Protein AF-A0A847M878-F1 (afdb_monomer_lite)

Structure (mmCIF, N/CA/C/O backbone):
data_AF-A0A847M878-F1
#
_entry.id   AF-A0A847M878-F1
#
loop_
_atom_site.group_PDB
_atom_site.id
_atom_site.type_symbol
_atom_site.label_atom_id
_atom_site.label_alt_id
_atom_site.label_comp_id
_atom_site.label_asym_id
_atom_site.label_entity_id
_atom_site.label_seq_id
_atom_site.pdbx_PDB_ins_code
_atom_site.Cartn_x
_atom_site.Cartn_y
_atom_site.Cartn_z
_atom_site.occupancy
_atom_site.B_iso_or_equiv
_atom_site.auth_seq_id
_atom_site.auth_comp_id
_atom_site.auth_asym_id
_atom_site.auth_atom_id
_atom_site.pdbx_PDB_model_num
ATOM 1 N N . MET A 1 1 ? -24.587 -28.655 -39.687 1.00 57.00 1 MET A N 1
ATOM 2 C CA . MET A 1 1 ? -23.662 -27.574 -39.293 1.00 57.00 1 MET A CA 1
ATOM 3 C C . MET A 1 1 ? -22.656 -28.171 -38.324 1.00 57.00 1 MET A C 1
ATOM 5 O O . MET A 1 1 ? -22.982 -29.190 -37.725 1.00 57.00 1 MET A O 1
ATOM 9 N N . ALA A 1 2 ? -21.430 -27.649 -38.273 1.00 79.12 2 ALA A N 1
ATOM 10 C CA . ALA A 1 2 ? -20.468 -28.065 -37.251 1.00 79.12 2 ALA A CA 1
ATOM 11 C C . ALA A 1 2 ? -20.916 -27.494 -35.900 1.00 79.12 2 ALA A C 1
ATOM 13 O O . ALA A 1 2 ? -21.454 -26.390 -35.883 1.00 79.12 2 ALA A O 1
ATOM 14 N N . TYR A 1 3 ? -20.723 -28.252 -34.823 1.00 87.94 3 TYR A N 1
ATOM 15 C CA . TYR A 1 3 ? -21.067 -27.820 -33.471 1.00 87.94 3 TYR A CA 1
ATOM 16 C C . TYR A 1 3 ? -20.188 -26.627 -33.074 1.00 87.94 3 TYR A C 1
ATOM 18 O O . TYR A 1 3 ? -18.962 -26.704 -33.165 1.00 87.94 3 TYR A O 1
ATOM 26 N N . SER A 1 4 ? -20.811 -25.511 -32.717 1.00 90.81 4 SER A N 1
ATOM 27 C CA . SER A 1 4 ? -20.168 -24.223 -32.458 1.00 90.81 4 SER A CA 1
ATOM 28 C C . SER A 1 4 ? -20.144 -23.879 -30.966 1.00 90.81 4 SER A C 1
ATOM 30 O O . SER A 1 4 ? -20.758 -24.552 -30.141 1.00 90.81 4 SER A O 1
ATOM 32 N N . PHE A 1 5 ? -19.445 -22.799 -30.604 1.00 89.00 5 PHE A N 1
ATOM 33 C CA . PHE A 1 5 ? -19.458 -22.283 -29.231 1.00 89.00 5 PHE A CA 1
ATOM 34 C C . PHE A 1 5 ? -20.843 -21.763 -28.811 1.00 89.00 5 PHE A C 1
ATOM 36 O O . PHE A 1 5 ? -21.171 -21.813 -27.629 1.00 89.00 5 PHE A O 1
ATOM 43 N N . ILE A 1 6 ? -21.661 -21.309 -29.767 1.00 90.56 6 ILE A N 1
ATOM 44 C CA . ILE A 1 6 ? -23.058 -20.931 -29.526 1.00 90.56 6 ILE A CA 1
ATOM 45 C C . ILE A 1 6 ? -23.911 -22.165 -29.224 1.00 90.56 6 ILE A C 1
ATOM 47 O O . ILE A 1 6 ? -24.654 -22.141 -28.248 1.00 90.56 6 ILE A O 1
ATOM 51 N N . ASP A 1 7 ? -23.743 -23.254 -29.986 1.00 91.88 7 ASP A N 1
ATOM 52 C CA . ASP A 1 7 ? -24.453 -24.516 -29.719 1.00 91.88 7 ASP A CA 1
ATOM 53 C C . ASP A 1 7 ? -24.075 -25.072 -28.331 1.00 91.88 7 ASP A C 1
ATOM 55 O O . ASP A 1 7 ? -24.937 -25.525 -27.582 1.00 91.88 7 ASP A O 1
ATOM 59 N N . LEU A 1 8 ? -22.793 -24.964 -27.944 1.00 93.56 8 LEU A N 1
ATOM 60 C CA . LEU A 1 8 ? -22.333 -25.303 -26.594 1.00 93.56 8 LEU A CA 1
ATOM 61 C C . LEU A 1 8 ? -23.016 -24.456 -25.523 1.00 93.56 8 LEU A C 1
ATOM 63 O O . LEU A 1 8 ? -23.511 -25.005 -24.541 1.00 93.56 8 LEU A O 1
ATOM 67 N N . ALA A 1 9 ? -23.036 -23.135 -25.697 1.00 92.69 9 ALA A N 1
ATOM 68 C CA . ALA A 1 9 ? -23.643 -22.244 -24.722 1.00 92.69 9 ALA A CA 1
ATOM 69 C C . ALA A 1 9 ? -25.153 -22.488 -24.586 1.00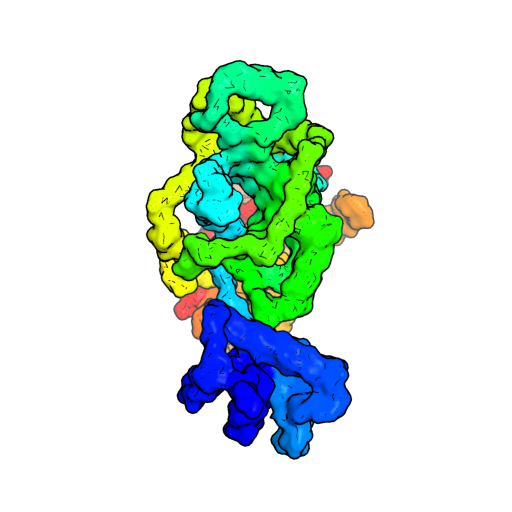 92.69 9 ALA A C 1
ATOM 71 O O . ALA A 1 9 ? -25.669 -22.463 -23.472 1.00 92.69 9 ALA A O 1
ATOM 72 N N . GLU A 1 10 ? -25.852 -22.764 -25.689 1.00 93.75 10 GLU A N 1
ATOM 73 C CA . GLU A 1 10 ? -27.275 -23.106 -25.676 1.00 93.75 10 GLU A CA 1
ATOM 74 C C . GLU A 1 10 ? -27.529 -24.414 -24.907 1.00 93.75 10 GLU A C 1
ATOM 76 O O . GLU A 1 10 ? -28.262 -24.384 -23.917 1.00 93.75 10 GLU A O 1
ATOM 81 N N . GLU A 1 11 ? -26.855 -25.520 -25.260 1.00 94.06 11 GLU A N 1
ATOM 82 C CA . GLU A 1 11 ? -27.022 -26.829 -24.591 1.00 94.06 11 GLU A CA 1
ATOM 83 C C . GLU A 1 11 ? -26.661 -26.780 -23.089 1.00 94.06 11 GLU A C 1
ATOM 85 O O . GLU A 1 11 ? -27.326 -27.401 -22.251 1.00 94.06 11 GLU A O 1
ATOM 90 N N . VAL A 1 12 ? -25.625 -26.021 -22.713 1.00 94.12 12 VAL A N 1
ATOM 91 C CA . VAL A 1 12 ? -25.259 -25.821 -21.301 1.00 94.12 12 VAL A CA 1
ATOM 92 C C . VAL A 1 12 ? -26.356 -25.044 -20.574 1.00 94.12 12 VAL A C 1
ATOM 94 O O . VAL A 1 12 ? -26.819 -25.458 -19.506 1.00 94.12 12 VAL A O 1
ATOM 97 N N . LEU A 1 13 ? -26.816 -23.931 -21.152 1.00 93.75 13 LEU A N 1
ATOM 98 C CA . LEU A 1 13 ? -27.793 -23.060 -20.506 1.00 93.75 13 LEU A CA 1
ATOM 99 C C . LEU A 1 13 ? -29.203 -23.674 -20.435 1.00 93.75 13 LEU A C 1
ATOM 101 O O . LEU A 1 13 ? -29.996 -23.256 -19.589 1.00 93.75 13 LEU A O 1
ATOM 105 N N . GLU A 1 14 ? -29.525 -24.694 -21.235 1.00 92.19 14 GLU A N 1
ATOM 106 C CA . GLU A 1 14 ? -30.770 -25.472 -21.112 1.00 92.19 14 GLU A CA 1
ATOM 107 C C . GLU A 1 14 ? -30.901 -26.178 -19.754 1.00 92.19 14 GLU A C 1
ATOM 109 O O . GLU A 1 14 ? -32.006 -26.313 -19.226 1.00 92.19 14 GLU A O 1
ATOM 114 N N . ASN A 1 15 ? -29.781 -26.591 -19.155 1.00 83.56 15 ASN A N 1
ATOM 115 C CA . ASN A 1 15 ? -29.777 -27.471 -17.983 1.00 83.56 15 ASN A CA 1
ATOM 116 C C . ASN A 1 15 ? -29.495 -26.747 -16.657 1.00 83.56 15 ASN A C 1
ATOM 118 O O . ASN A 1 15 ? -29.620 -27.335 -15.578 1.00 83.56 15 ASN A O 1
ATOM 122 N N . VAL A 1 16 ? -29.153 -25.459 -16.706 1.00 85.69 16 VAL A N 1
ATOM 123 C CA . VAL A 1 16 ? -28.782 -24.676 -15.519 1.00 85.69 16 VAL A CA 1
ATOM 124 C C . VAL A 1 16 ? -29.971 -23.897 -14.959 1.00 85.69 16 VAL A C 1
ATOM 126 O O . VAL A 1 16 ? -30.911 -23.523 -15.666 1.00 85.69 16 VAL A O 1
ATOM 129 N N . LYS A 1 17 ? -29.942 -23.666 -13.643 1.00 83.44 17 LYS A N 1
ATOM 130 C CA . LYS A 1 17 ? -30.992 -22.942 -12.899 1.00 83.44 17 LYS A CA 1
ATOM 131 C C . LYS A 1 17 ? -30.656 -21.474 -12.630 1.00 83.44 17 LYS A C 1
ATOM 133 O O . LYS A 1 17 ? -31.490 -20.759 -12.086 1.00 83.44 17 LYS A O 1
ATOM 138 N N . LYS A 1 18 ? -29.432 -21.044 -12.946 1.00 86.00 18 LYS A N 1
ATOM 139 C CA . LYS A 1 18 ? -28.937 -19.682 -12.723 1.00 86.00 18 LYS A CA 1
ATOM 140 C C . LYS A 1 18 ? -28.223 -19.163 -13.979 1.00 86.00 18 LYS A C 1
ATOM 142 O O . LYS A 1 18 ? -27.649 -19.983 -14.695 1.00 86.00 18 LYS A O 1
ATOM 147 N N . PRO A 1 19 ? -28.216 -17.842 -14.225 1.00 88.75 19 PRO A N 1
ATOM 148 C CA . PRO A 1 19 ? -27.379 -17.235 -15.256 1.00 88.75 19 PRO A CA 1
ATOM 149 C C . PRO A 1 19 ? -25.891 -17.495 -14.995 1.00 88.75 19 PRO A C 1
ATOM 151 O O . PRO A 1 19 ? -25.436 -17.375 -13.851 1.00 88.75 19 PRO A O 1
ATOM 154 N N . LEU A 1 20 ? -25.135 -17.808 -16.046 1.00 87.88 20 LEU A N 1
ATOM 155 C CA . LEU A 1 20 ? -23.717 -18.175 -15.961 1.00 87.88 20 LEU A CA 1
ATOM 156 C C . LEU A 1 20 ? -22.814 -17.190 -16.706 1.00 87.88 20 LEU A C 1
ATOM 158 O O . LEU A 1 20 ? -23.217 -16.629 -17.720 1.00 87.88 20 LEU A O 1
ATOM 162 N N . THR A 1 21 ? -21.591 -16.977 -16.231 1.00 84.19 21 THR A N 1
ATOM 163 C CA . THR A 1 21 ? -20.553 -16.279 -17.006 1.00 84.19 21 THR A CA 1
ATOM 164 C C . THR A 1 21 ? -20.098 -17.151 -18.178 1.00 84.19 21 THR A C 1
ATOM 166 O O . THR A 1 21 ? -20.322 -18.359 -18.191 1.00 84.19 21 THR A O 1
ATOM 169 N N . TYR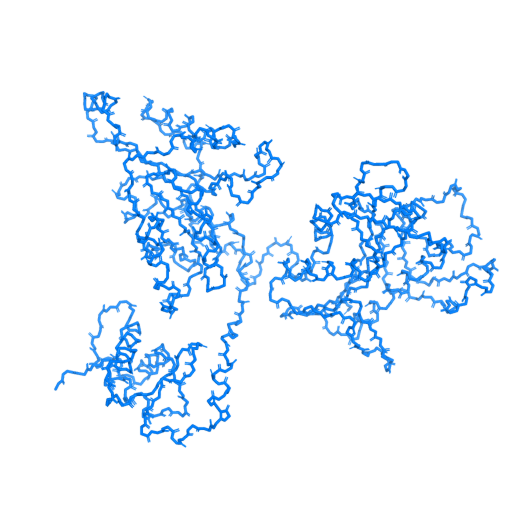 A 1 22 ? -19.441 -16.569 -19.183 1.00 82.44 22 TYR A N 1
ATOM 170 C CA . TYR A 1 22 ? -18.923 -17.361 -20.306 1.00 82.44 22 TYR A CA 1
ATOM 171 C C . TYR A 1 22 ? -17.858 -18.390 -19.877 1.00 82.44 22 TYR A C 1
ATOM 173 O O . TYR A 1 22 ? -17.721 -19.418 -20.536 1.00 82.44 22 TYR A O 1
ATOM 181 N N . LEU A 1 23 ? -17.139 -18.130 -18.775 1.00 76.81 23 LEU A N 1
ATOM 182 C CA . LEU A 1 23 ? -16.205 -19.082 -18.172 1.00 76.81 23 LEU A CA 1
ATOM 183 C C . LEU A 1 23 ? -16.967 -20.249 -17.538 1.00 76.81 23 LEU A C 1
ATOM 185 O O . LEU A 1 23 ? -16.729 -21.388 -17.916 1.00 76.81 23 LEU A O 1
ATOM 189 N N . GLU A 1 24 ? -17.959 -19.960 -16.687 1.00 86.25 24 GLU A N 1
ATOM 190 C CA . GLU A 1 24 ? -18.817 -20.989 -16.076 1.00 86.25 24 GLU A CA 1
ATOM 191 C C . GLU A 1 24 ? -19.545 -21.828 -17.153 1.00 86.25 24 GLU A C 1
ATOM 193 O O . GLU A 1 24 ? -19.792 -23.016 -16.959 1.00 86.25 24 GLU A O 1
ATOM 198 N N . ILE A 1 25 ? -19.890 -21.233 -18.304 1.00 89.56 25 ILE A N 1
ATOM 199 C CA . ILE A 1 25 ? -20.470 -21.953 -19.451 1.00 89.56 25 ILE A CA 1
ATOM 200 C C . ILE A 1 25 ? -19.456 -22.921 -20.067 1.00 89.56 25 ILE A C 1
ATOM 202 O O . ILE A 1 25 ? -19.820 -24.048 -20.403 1.00 89.56 25 ILE A O 1
ATOM 206 N N . TRP A 1 26 ? -18.202 -22.493 -20.234 1.00 88.75 26 TRP A N 1
ATOM 207 C CA . TRP A 1 26 ? -17.150 -23.356 -20.765 1.00 88.75 26 TRP A CA 1
ATOM 208 C C . TRP A 1 26 ? -16.833 -24.504 -19.802 1.00 88.75 26 TRP A C 1
ATOM 210 O O . TRP A 1 26 ? -16.861 -25.655 -20.227 1.00 88.75 26 TRP A O 1
ATOM 220 N N . GLU A 1 27 ? -16.643 -24.212 -18.514 1.00 86.12 27 GLU A N 1
ATOM 221 C CA . GLU A 1 27 ? -16.394 -25.209 -17.462 1.00 86.12 27 GLU A CA 1
ATOM 222 C C . GLU A 1 27 ? -17.525 -26.245 -17.391 1.00 86.12 27 GLU A C 1
ATOM 224 O O . GLU A 1 27 ? -17.283 -27.450 -17.436 1.00 86.12 27 GLU A O 1
ATOM 229 N N . ALA A 1 28 ? -18.788 -25.801 -17.393 1.00 88.38 28 ALA A N 1
ATOM 230 C CA . ALA A 1 28 ? -19.934 -26.710 -17.438 1.00 88.38 28 ALA A CA 1
ATOM 231 C C . ALA A 1 28 ? -19.983 -27.527 -18.745 1.00 88.38 28 ALA A C 1
ATOM 233 O O . ALA A 1 28 ? -20.431 -28.678 -18.758 1.00 88.38 28 ALA A O 1
ATOM 234 N N . GLY A 1 29 ? -19.515 -26.951 -19.855 1.00 90.19 29 GLY A N 1
ATOM 235 C CA . GLY A 1 29 ? -19.334 -27.642 -21.128 1.00 90.19 29 GLY A CA 1
ATOM 236 C C . GLY A 1 29 ? -18.250 -28.723 -21.078 1.00 90.19 29 GLY A C 1
ATOM 237 O O . GLY A 1 29 ? -18.414 -29.772 -21.701 1.00 90.19 29 GLY A O 1
ATOM 238 N N . GLU A 1 30 ? -17.172 -28.510 -20.325 1.00 87.56 30 GLU A N 1
ATOM 239 C CA . GLU A 1 30 ? -16.125 -29.509 -20.083 1.00 87.56 30 GLU A CA 1
ATOM 240 C C . GLU A 1 30 ? -16.633 -30.638 -19.183 1.00 87.56 30 GLU A C 1
ATOM 242 O O . GLU A 1 30 ? -16.523 -31.809 -19.550 1.00 87.56 30 GLU A O 1
ATOM 247 N N . GLU A 1 31 ? -17.288 -30.308 -18.066 1.00 88.38 31 GLU A N 1
ATOM 248 C CA . GLU A 1 31 ? -17.862 -31.295 -17.138 1.00 88.38 31 GLU A CA 1
ATOM 249 C C . GLU A 1 31 ? -18.893 -32.216 -17.810 1.00 88.38 31 GLU A C 1
ATOM 251 O O . GLU A 1 31 ? -19.013 -33.396 -17.470 1.00 88.38 31 GLU A O 1
ATOM 256 N N . SER A 1 32 ? -19.640 -31.688 -18.782 1.00 86.69 32 SER A N 1
ATOM 257 C CA . SER A 1 32 ? -20.669 -32.420 -19.529 1.00 86.69 32 SER A CA 1
ATOM 258 C C . SER A 1 32 ? -20.160 -33.095 -20.811 1.00 86.69 32 SER A C 1
ATOM 260 O O . SER A 1 32 ? -20.932 -33.785 -21.483 1.00 86.69 32 SER A O 1
ATOM 262 N N . GLY A 1 33 ? -18.879 -32.929 -21.163 1.00 87.38 33 GLY A N 1
ATOM 263 C CA . GLY A 1 33 ? -18.282 -33.471 -22.391 1.00 87.38 33 GLY A CA 1
ATOM 264 C C . GLY A 1 33 ? -18.770 -32.798 -23.683 1.00 87.38 33 GLY A C 1
ATOM 265 O O . GLY A 1 33 ? -18.613 -33.345 -24.776 1.00 87.38 33 GLY A O 1
ATOM 266 N N . LEU A 1 34 ? -19.393 -31.620 -23.584 1.00 87.06 34 LEU A N 1
ATOM 267 C CA . LEU A 1 34 ? -19.843 -30.819 -24.725 1.00 87.06 34 LEU A CA 1
ATOM 268 C C . LEU A 1 34 ? -18.694 -30.040 -25.376 1.00 87.06 34 LEU A C 1
ATOM 270 O O . LEU A 1 34 ? -18.719 -29.837 -26.591 1.00 87.06 34 LEU A O 1
ATOM 274 N N . ALA A 1 35 ? -17.679 -29.649 -24.600 1.00 85.38 35 ALA A N 1
ATOM 275 C CA . ALA A 1 35 ? -16.495 -28.934 -25.087 1.00 85.38 35 ALA A CA 1
ATOM 276 C C . ALA A 1 35 ? -15.759 -29.704 -26.202 1.00 85.38 35 ALA A C 1
ATOM 278 O O . ALA A 1 35 ? -15.362 -29.117 -27.214 1.00 85.38 35 ALA A O 1
ATOM 279 N N . ASP A 1 36 ? -15.695 -31.034 -26.089 1.00 85.19 36 ASP A N 1
ATOM 280 C CA . ASP A 1 36 ? -15.068 -31.922 -27.077 1.00 85.19 36 ASP A CA 1
ATOM 281 C C . ASP A 1 36 ? -15.737 -31.852 -28.459 1.00 85.19 36 ASP A C 1
ATOM 283 O O . ASP A 1 36 ? -15.080 -32.036 -29.488 1.00 85.19 36 ASP A O 1
ATOM 287 N N . LYS A 1 37 ? -17.043 -31.551 -28.511 1.00 87.19 37 LYS A N 1
ATOM 288 C CA . LYS A 1 37 ? -17.796 -31.440 -29.770 1.00 87.19 37 LYS A CA 1
ATOM 289 C C . LYS A 1 37 ? -17.409 -30.194 -30.573 1.00 87.19 37 LYS A C 1
ATOM 291 O O . LYS A 1 37 ? -17.540 -30.212 -31.796 1.00 87.19 37 LYS A O 1
ATOM 296 N N . VAL A 1 38 ? -16.943 -29.129 -29.910 1.00 84.19 38 VAL A N 1
ATOM 297 C CA . VAL A 1 38 ? -16.542 -27.863 -30.556 1.00 84.19 38 VAL A CA 1
ATOM 298 C C . VAL A 1 38 ? -15.208 -28.021 -31.294 1.00 84.19 38 VAL A C 1
ATOM 300 O O . VAL A 1 38 ? -14.971 -27.369 -32.311 1.00 84.19 38 VAL A O 1
ATOM 303 N N . GLY A 1 39 ? -14.330 -28.908 -30.811 1.00 70.62 39 GLY A N 1
ATOM 304 C CA . GLY A 1 39 ? -13.047 -29.204 -31.454 1.00 70.62 39 GLY A CA 1
ATOM 305 C C . GLY A 1 39 ? -12.058 -28.030 -31.458 1.00 70.62 39 GLY A C 1
ATOM 306 O O . GLY A 1 39 ? -11.229 -27.930 -32.368 1.00 70.62 39 GLY A O 1
ATOM 307 N N . SER A 1 40 ? -12.153 -27.129 -30.472 1.00 74.94 40 SER A N 1
ATOM 308 C CA . SER A 1 40 ? -11.219 -26.007 -30.318 1.00 74.94 40 SER A CA 1
ATOM 309 C C . SER A 1 40 ? -9.794 -26.502 -30.045 1.00 74.94 40 SER A C 1
ATOM 311 O O . SER A 1 40 ? -9.592 -27.460 -29.305 1.00 74.94 40 SER A O 1
ATOM 313 N N . LYS A 1 41 ? -8.799 -25.834 -30.640 1.00 65.62 41 LYS A N 1
ATOM 314 C CA . LYS A 1 41 ? -7.359 -26.076 -30.410 1.00 65.62 41 LYS A CA 1
ATOM 315 C C . LYS A 1 41 ? -6.638 -24.874 -29.788 1.00 65.62 41 LYS A C 1
ATOM 317 O O . LYS A 1 41 ? -5.414 -24.882 -29.710 1.00 65.62 41 LYS A O 1
ATOM 322 N N . GLY A 1 42 ? -7.372 -23.810 -29.462 1.00 60.78 42 GLY A N 1
ATOM 323 C CA . GLY A 1 42 ? -6.805 -22.616 -28.833 1.00 60.78 42 GLY A CA 1
ATOM 324 C C . GLY A 1 42 ? -6.586 -22.829 -27.336 1.00 60.78 42 GLY A C 1
ATOM 325 O O . GLY A 1 42 ? -7.298 -23.624 -26.734 1.00 60.78 42 GLY A O 1
ATOM 326 N N . ASN A 1 43 ? -5.645 -22.089 -26.745 1.00 48.19 43 ASN A N 1
ATOM 327 C CA . ASN A 1 43 ? -5.338 -22.165 -25.309 1.00 48.19 43 ASN A CA 1
ATOM 328 C C . ASN A 1 43 ? -6.406 -21.492 -24.423 1.00 48.19 43 ASN A C 1
ATOM 330 O O . ASN A 1 43 ? -6.405 -21.700 -23.219 1.00 48.19 43 ASN A O 1
ATOM 334 N N . THR A 1 44 ? -7.310 -20.694 -25.008 1.00 58.22 44 THR A N 1
ATOM 335 C CA . THR A 1 44 ? -8.335 -19.912 -24.287 1.00 58.22 44 THR A CA 1
ATOM 336 C C . THR A 1 44 ? -9.736 -20.033 -24.920 1.00 58.22 44 THR A C 1
ATOM 338 O O . THR A 1 44 ? -10.350 -19.044 -25.333 1.00 58.22 44 THR A O 1
ATOM 341 N N . PRO A 1 45 ? -10.285 -21.253 -25.059 1.00 69.38 45 PRO A N 1
ATOM 342 C CA . PRO A 1 45 ? -11.574 -21.487 -25.714 1.00 69.38 45 PRO A CA 1
ATOM 343 C C . PRO A 1 45 ? -12.759 -20.761 -25.050 1.00 69.38 45 PRO A C 1
ATOM 345 O O . PRO A 1 45 ? -13.676 -20.334 -25.753 1.00 69.38 45 PRO A O 1
ATOM 348 N N . TRP A 1 46 ? -12.717 -20.521 -23.737 1.00 77.38 46 TRP A N 1
ATOM 349 C CA . TRP A 1 46 ? -13.728 -19.734 -23.016 1.00 77.38 46 TRP A CA 1
ATOM 350 C C . TRP A 1 46 ? -13.828 -18.280 -23.511 1.00 77.38 46 TRP A C 1
ATOM 352 O O . TRP A 1 46 ? -14.933 -17.747 -23.606 1.00 77.38 46 TRP A O 1
ATOM 362 N N . LEU A 1 47 ? -12.720 -17.642 -23.920 1.00 61.97 47 LEU A N 1
ATOM 363 C CA . LEU A 1 47 ? -12.753 -16.294 -24.516 1.00 61.97 47 LEU A CA 1
ATOM 364 C C . LEU A 1 47 ? -13.502 -16.286 -25.855 1.00 61.97 47 LEU A C 1
ATOM 366 O O . LEU A 1 47 ? -14.148 -15.297 -26.209 1.00 61.97 47 LEU A O 1
ATOM 370 N N . SER A 1 48 ? -13.453 -17.398 -26.596 1.00 78.75 48 SER A N 1
ATOM 371 C CA . SER A 1 48 ? -14.209 -17.556 -27.843 1.00 78.75 48 SER A CA 1
ATOM 372 C C . SER A 1 48 ? -15.710 -17.709 -27.580 1.00 78.75 48 SER A C 1
ATOM 374 O O . SER A 1 48 ? -16.504 -17.127 -28.319 1.00 78.75 48 SER A O 1
ATOM 376 N N . VAL A 1 49 ? -16.099 -18.414 -26.507 1.00 81.38 49 VAL A N 1
ATOM 377 C CA . VAL A 1 49 ? -17.493 -18.456 -26.019 1.00 81.38 49 VAL A CA 1
ATOM 378 C C . VAL A 1 49 ? -17.967 -17.051 -25.659 1.00 81.38 49 VAL A C 1
ATOM 380 O O . VAL A 1 49 ? -18.992 -16.604 -26.172 1.00 81.38 49 VAL A O 1
ATOM 383 N N . GLY A 1 50 ? -17.196 -16.329 -24.838 1.00 74.69 50 GLY A N 1
ATOM 384 C CA . GLY A 1 50 ? -17.520 -14.965 -24.418 1.00 74.69 50 GLY A CA 1
ATOM 385 C C . GLY A 1 50 ? -17.692 -14.025 -25.607 1.00 74.69 50 GLY A C 1
ATOM 386 O O . GLY A 1 50 ? -18.744 -13.405 -25.759 1.00 74.69 50 GLY A O 1
ATOM 387 N N . SER A 1 51 ? -16.707 -13.993 -26.509 1.00 76.19 51 SER A N 1
ATOM 388 C CA . SER A 1 51 ? -16.738 -13.160 -27.717 1.00 76.19 51 SER A CA 1
ATOM 389 C C . SER A 1 51 ? -17.992 -13.405 -28.560 1.00 76.19 51 SER A C 1
ATOM 391 O O . SER A 1 51 ? -18.646 -12.450 -28.981 1.00 76.19 51 SER A O 1
ATOM 393 N N . GLN A 1 52 ? -18.356 -14.670 -28.797 1.00 84.38 52 GLN A N 1
ATOM 394 C CA . GLN A 1 52 ? -19.525 -15.009 -29.613 1.00 84.38 52 GLN A CA 1
ATOM 395 C C . GLN A 1 52 ? -20.841 -14.672 -28.909 1.00 84.38 52 GLN A C 1
ATOM 397 O O . GLN A 1 52 ? -21.721 -14.099 -29.547 1.00 84.38 52 GLN A O 1
ATOM 402 N N . LEU A 1 53 ? -20.960 -14.940 -27.605 1.00 82.44 53 LEU A N 1
ATOM 403 C CA . LEU A 1 53 ? -22.151 -14.593 -26.823 1.00 82.44 53 LEU A CA 1
ATOM 404 C C . LEU A 1 53 ? -22.371 -13.080 -26.738 1.00 82.44 53 LEU A C 1
ATOM 406 O O . LEU A 1 53 ? -23.494 -12.607 -26.910 1.00 82.44 53 LEU A O 1
ATOM 410 N N . TYR A 1 54 ? -21.316 -12.296 -26.506 1.00 76.19 54 TYR A N 1
ATOM 411 C CA . TYR A 1 54 ? -21.438 -10.840 -26.463 1.00 76.19 54 TYR A CA 1
ATOM 412 C C . TYR A 1 54 ? -21.799 -10.245 -27.820 1.00 76.19 54 TYR A C 1
ATOM 414 O O . TYR A 1 54 ? -22.631 -9.339 -27.873 1.00 76.19 54 TYR A O 1
ATOM 422 N N . VAL A 1 55 ? -21.186 -10.730 -28.905 1.00 76.44 55 VAL A N 1
ATOM 423 C CA . VAL A 1 55 ? -21.512 -10.281 -30.265 1.00 76.44 55 VAL A CA 1
ATOM 424 C C . VAL A 1 55 ? -22.949 -10.650 -30.618 1.00 76.44 55 VAL A C 1
ATOM 426 O O . VAL A 1 55 ? -23.674 -9.786 -31.102 1.00 76.44 55 VAL A O 1
ATOM 429 N N . ASP A 1 56 ? -23.386 -11.876 -30.326 1.00 84.31 56 ASP A N 1
ATOM 430 C CA . ASP A 1 56 ? -24.754 -12.314 -30.611 1.00 84.31 56 ASP A CA 1
ATOM 431 C C . ASP A 1 56 ? -25.776 -11.469 -29.837 1.00 84.31 56 ASP A C 1
ATOM 433 O O . ASP A 1 56 ? -26.638 -10.842 -30.442 1.00 84.31 56 ASP A O 1
ATOM 437 N N . VAL A 1 57 ? -25.625 -11.303 -28.520 1.00 84.81 57 VAL A N 1
ATOM 438 C CA . VAL A 1 57 ? -26.573 -10.492 -27.730 1.00 84.81 57 VAL A CA 1
ATOM 439 C C . VAL A 1 57 ? -26.573 -9.008 -28.137 1.00 84.81 57 VAL A C 1
ATOM 441 O O . VAL A 1 57 ? -27.603 -8.339 -28.027 1.00 84.81 57 VAL A O 1
ATOM 444 N N . ARG A 1 58 ? -25.437 -8.460 -28.591 1.00 77.25 58 ARG A N 1
ATOM 445 C CA . ARG A 1 58 ? -25.319 -7.046 -28.994 1.00 77.25 58 ARG A CA 1
ATOM 446 C C . ARG A 1 58 ? -25.870 -6.781 -30.396 1.00 77.25 58 ARG A C 1
ATOM 448 O O . ARG A 1 58 ? -26.556 -5.779 -30.589 1.00 77.25 58 ARG A O 1
ATOM 455 N N . ASP A 1 59 ? -25.537 -7.643 -31.354 1.00 79.00 59 ASP A N 1
ATOM 456 C CA . ASP A 1 59 ? -25.719 -7.383 -32.786 1.00 79.00 59 ASP A CA 1
ATOM 457 C C . ASP A 1 59 ? -26.881 -8.190 -33.404 1.00 79.00 59 ASP A C 1
ATOM 459 O O . ASP A 1 59 ? -27.326 -7.851 -34.503 1.00 79.00 59 ASP A O 1
ATOM 463 N N . ASN A 1 60 ? -27.408 -9.216 -32.716 1.00 83.88 60 ASN A N 1
ATOM 464 C CA . ASN A 1 60 ? -28.533 -10.045 -33.163 1.00 83.88 60 ASN A CA 1
ATOM 465 C C . ASN A 1 60 ? -29.817 -9.775 -32.336 1.00 83.88 60 ASN A C 1
ATOM 467 O O . ASN A 1 60 ? -29.954 -10.266 -31.213 1.00 83.88 60 ASN A O 1
ATOM 471 N N . PRO A 1 61 ? -30.815 -9.050 -32.886 1.00 81.25 61 PRO A N 1
ATOM 472 C CA . PRO A 1 61 ? -32.090 -8.784 -32.204 1.00 81.25 61 PRO A CA 1
ATOM 473 C C . PRO A 1 61 ? -32.891 -10.048 -31.844 1.00 81.25 61 PRO A C 1
ATOM 475 O O . PRO A 1 61 ? -33.678 -10.040 -30.889 1.00 81.25 61 PRO A O 1
ATOM 478 N N . ASP A 1 62 ? -32.670 -11.127 -32.597 1.00 87.56 62 ASP A N 1
ATOM 479 C CA . ASP A 1 62 ? -33.324 -12.427 -32.447 1.00 87.56 62 ASP A CA 1
ATOM 480 C C . ASP A 1 62 ? -32.461 -13.424 -31.652 1.00 87.56 62 ASP A C 1
ATOM 482 O O . ASP A 1 62 ? -32.737 -14.623 -31.674 1.00 87.56 62 ASP A O 1
ATOM 486 N N . SER A 1 63 ? -31.431 -12.946 -30.937 1.00 89.75 63 SER A N 1
ATOM 487 C CA . SER A 1 63 ? -30.593 -13.787 -30.076 1.00 89.75 63 SER A CA 1
ATOM 488 C C . SER A 1 63 ? -31.447 -14.621 -29.113 1.00 89.75 63 SER A C 1
ATOM 490 O O . SER A 1 63 ? -32.404 -14.129 -28.495 1.00 89.75 63 SER A O 1
ATOM 492 N N . VAL A 1 64 ? -31.076 -15.898 -28.981 1.00 92.12 64 VAL A N 1
ATOM 493 C CA . VAL A 1 64 ? -31.668 -16.838 -28.018 1.00 92.12 64 VAL A CA 1
ATOM 494 C C . VAL A 1 64 ? -31.180 -16.581 -26.592 1.00 92.12 64 VAL A C 1
ATOM 496 O O . VAL A 1 64 ? -31.774 -17.089 -25.638 1.00 92.12 64 VAL A O 1
ATOM 499 N N . PHE A 1 65 ? -30.142 -15.758 -26.430 1.00 93.00 65 PHE A N 1
ATOM 500 C CA . PHE A 1 65 ? -29.550 -15.422 -25.146 1.00 93.00 65 PHE A CA 1
ATOM 501 C C . PHE A 1 65 ? -30.009 -14.050 -24.652 1.00 93.00 65 PHE A C 1
ATOM 503 O O . PHE A 1 65 ? -30.335 -13.140 -25.414 1.00 93.00 65 PHE A O 1
ATOM 510 N N . ILE A 1 66 ? -29.990 -13.894 -23.335 1.00 89.44 66 ILE A N 1
ATOM 511 C CA . ILE A 1 66 ? -30.099 -12.611 -22.651 1.00 89.44 66 ILE A CA 1
ATOM 512 C C . ILE A 1 66 ? -28.872 -12.401 -21.776 1.00 89.44 66 ILE A C 1
ATOM 514 O O . ILE A 1 66 ? -28.360 -13.338 -21.162 1.00 89.44 66 ILE A O 1
ATOM 518 N N . LYS A 1 67 ? -28.415 -11.150 -21.714 1.00 86.00 67 LYS A N 1
ATOM 519 C CA . LYS A 1 67 ? -27.357 -10.705 -20.807 1.00 86.00 67 LYS A CA 1
ATOM 520 C C . LYS A 1 67 ? -27.989 -10.135 -19.540 1.00 86.00 67 LYS A C 1
ATOM 522 O O . LYS A 1 67 ? -28.794 -9.210 -19.617 1.00 86.00 67 LYS A O 1
ATOM 527 N N . ILE A 1 68 ? -27.594 -10.669 -18.390 1.00 80.75 68 ILE A N 1
ATOM 528 C CA . ILE A 1 68 ? -28.079 -10.302 -17.057 1.00 80.75 68 ILE A CA 1
ATOM 529 C C . ILE A 1 68 ? -26.892 -9.825 -16.222 1.00 80.75 68 ILE A C 1
ATOM 531 O O . ILE A 1 68 ? -25.837 -10.462 -16.199 1.00 80.75 68 ILE A O 1
ATOM 535 N N . GLY A 1 69 ? -27.078 -8.708 -15.520 1.00 66.06 69 GLY A N 1
ATOM 536 C CA . GLY A 1 69 ? -26.021 -8.073 -14.739 1.00 66.06 69 GLY A CA 1
ATOM 537 C C . GLY A 1 69 ? -25.042 -7.266 -15.599 1.00 66.06 69 GLY A C 1
ATOM 538 O O . GLY A 1 69 ? -24.880 -7.479 -16.806 1.00 66.06 69 GLY A O 1
ATOM 539 N N . ARG A 1 70 ? -24.397 -6.280 -14.966 1.00 54.16 70 ARG A N 1
ATOM 540 C CA . ARG A 1 70 ? -23.361 -5.468 -15.617 1.00 54.16 70 ARG A CA 1
ATOM 541 C C . ARG A 1 70 ? -21.977 -6.095 -15.475 1.00 54.16 70 ARG A C 1
ATOM 543 O O . ARG A 1 70 ? -21.218 -5.966 -16.432 1.00 54.16 70 ARG A O 1
ATOM 550 N N . TRP A 1 71 ? -21.675 -6.749 -14.344 1.00 43.53 71 TRP A N 1
ATOM 551 C CA . TRP A 1 71 ? -20.308 -7.138 -13.981 1.00 43.53 71 TRP A CA 1
ATOM 552 C C . TRP A 1 71 ? -20.212 -8.232 -12.879 1.00 43.53 71 TRP A C 1
ATOM 554 O O . TRP A 1 71 ? -20.663 -7.955 -11.776 1.00 43.53 71 TRP A O 1
ATOM 564 N N . PRO A 1 72 ? -19.603 -9.419 -13.122 1.00 48.03 72 PRO A N 1
ATOM 565 C CA . PRO A 1 72 ? -19.351 -9.984 -14.447 1.00 48.03 72 PRO A CA 1
ATOM 566 C C . PRO A 1 72 ? -20.684 -10.240 -15.161 1.00 48.03 72 PRO A C 1
ATOM 568 O O . PRO A 1 72 ? -21.691 -10.576 -14.532 1.00 48.03 72 PRO A O 1
ATOM 571 N N . ALA A 1 73 ? -20.714 -10.064 -16.483 1.00 71.25 73 ALA A N 1
ATOM 572 C CA . ALA A 1 73 ? -21.925 -10.352 -17.241 1.00 71.25 73 ALA A CA 1
ATOM 573 C C . ALA A 1 73 ? -22.233 -11.850 -17.208 1.00 71.25 73 ALA A C 1
ATOM 575 O O . ALA A 1 73 ? -21.358 -12.684 -17.454 1.00 71.25 73 ALA A O 1
ATOM 576 N N . ARG A 1 74 ? -23.498 -12.177 -16.956 1.00 86.12 74 ARG A N 1
ATOM 577 C CA . ARG A 1 74 ? -24.000 -13.546 -16.999 1.00 86.12 74 ARG A CA 1
ATOM 578 C C . ARG A 1 74 ? -25.001 -13.690 -18.136 1.00 86.12 74 ARG A C 1
ATOM 580 O O . ARG A 1 74 ? -25.735 -12.756 -18.455 1.00 86.12 74 ARG A O 1
ATOM 587 N N . PHE A 1 75 ? -25.034 -14.863 -18.741 1.00 89.94 75 PHE A N 1
ATOM 588 C CA . PHE A 1 75 ? -25.896 -15.209 -19.855 1.00 89.94 75 PHE A CA 1
ATOM 589 C C . PHE A 1 75 ? -26.933 -16.239 -19.419 1.00 89.94 75 PHE A C 1
ATOM 591 O O . PHE A 1 75 ? -26.686 -17.083 -18.552 1.00 89.94 75 PHE A O 1
ATOM 598 N N . PHE A 1 76 ? -28.117 -16.145 -20.014 1.00 93.31 76 PHE A N 1
ATOM 599 C CA . PHE A 1 76 ? -29.203 -17.099 -19.824 1.00 93.31 76 PHE A CA 1
ATOM 600 C C . PHE A 1 76 ? -30.057 -17.204 -21.091 1.00 93.31 76 PHE A C 1
ATOM 602 O O . PHE A 1 76 ? -29.907 -16.391 -22.003 1.00 93.31 76 PHE A O 1
ATOM 609 N N . LEU A 1 77 ? -30.956 -18.188 -21.159 1.00 93.81 77 LEU A N 1
ATOM 610 C CA . LEU A 1 77 ? -31.853 -18.350 -22.306 1.00 93.81 77 LEU A CA 1
ATOM 611 C C . LEU A 1 77 ? -33.037 -17.384 -22.216 1.00 93.81 77 LEU A C 1
ATOM 613 O O . LEU A 1 77 ? -33.777 -17.379 -21.232 1.00 93.81 77 LEU A O 1
ATOM 617 N N . LYS A 1 78 ? -33.272 -16.628 -23.292 1.00 89.75 78 LYS A N 1
ATOM 618 C CA . LYS A 1 78 ? -34.379 -15.669 -23.432 1.00 89.75 78 LYS A CA 1
ATOM 619 C C . LYS A 1 78 ? -35.743 -16.327 -23.229 1.00 89.75 78 LYS A C 1
ATOM 621 O O . LYS A 1 78 ? -36.614 -15.778 -22.567 1.00 89.75 78 LYS A O 1
ATOM 626 N N . ALA A 1 79 ? -35.915 -17.549 -23.736 1.00 89.44 79 ALA A N 1
ATOM 627 C CA . ALA A 1 79 ? -37.145 -18.325 -23.564 1.00 89.44 79 ALA A CA 1
ATOM 628 C C . ALA A 1 79 ? -37.436 -18.699 -22.097 1.00 89.44 79 ALA A C 1
ATOM 630 O O . ALA A 1 79 ? -38.582 -18.985 -21.755 1.00 89.44 79 ALA A O 1
ATOM 631 N N . ARG A 1 80 ? -36.410 -18.685 -21.238 1.00 90.06 80 ARG A N 1
ATOM 632 C CA . ARG A 1 80 ? -36.481 -19.046 -19.817 1.00 90.06 80 ARG A CA 1
ATOM 633 C C . ARG A 1 80 ? -36.373 -17.831 -18.896 1.00 90.06 80 ARG A C 1
ATOM 635 O O . ARG A 1 80 ? -36.288 -17.991 -17.685 1.00 90.06 80 ARG A O 1
ATOM 642 N N . GLU A 1 81 ? -36.428 -16.613 -19.436 1.00 84.19 81 GLU A N 1
ATOM 643 C CA . GLU A 1 81 ? -36.313 -15.372 -18.660 1.00 84.19 81 GLU A CA 1
ATOM 644 C C . GLU A 1 81 ? -37.325 -15.302 -17.504 1.00 84.19 81 GLU A C 1
ATOM 646 O O . GLU A 1 81 ? -36.982 -14.881 -16.404 1.00 84.19 81 GLU A O 1
ATOM 651 N N . SER A 1 82 ? -38.548 -15.808 -17.702 1.00 81.56 82 SER A N 1
ATOM 652 C CA . SER A 1 82 ? -39.589 -15.846 -16.664 1.00 81.56 82 SER A CA 1
ATOM 653 C C . SER A 1 82 ? -39.281 -16.766 -15.476 1.00 81.56 82 SER A C 1
ATOM 655 O O . SER A 1 82 ? -39.985 -16.707 -14.470 1.00 81.56 82 SER A O 1
ATOM 657 N N . GLU A 1 83 ? -38.283 -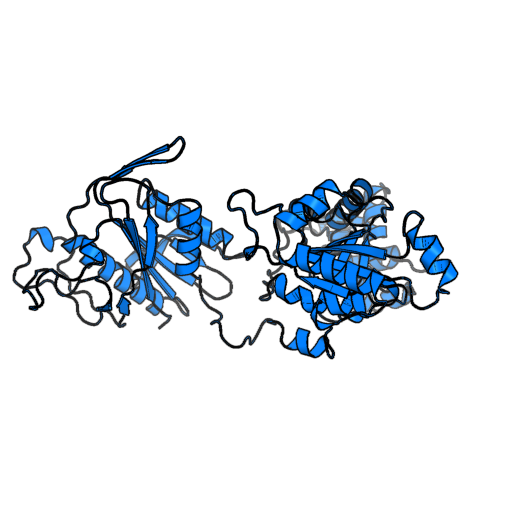17.648 -15.588 1.00 85.31 83 GLU A N 1
ATOM 658 C CA . GLU A 1 83 ? -37.821 -18.497 -14.480 1.00 85.31 83 GLU A CA 1
ATOM 659 C C . GLU A 1 83 ? -36.930 -17.727 -13.493 1.00 85.31 83 GLU A C 1
ATOM 661 O O . GLU A 1 83 ? -36.718 -18.180 -12.366 1.00 85.31 83 GLU A O 1
ATOM 666 N N . LEU A 1 84 ? -36.420 -16.557 -13.889 1.00 80.88 84 LEU A N 1
ATOM 667 C CA . LEU A 1 84 ? -35.591 -15.712 -13.044 1.00 80.88 84 LEU A CA 1
ATOM 668 C C . LEU A 1 84 ? -36.483 -14.897 -12.108 1.00 80.88 84 LEU A C 1
ATOM 670 O O . LEU A 1 84 ? -37.323 -14.111 -12.547 1.00 80.88 84 LEU A O 1
ATOM 674 N N . SER A 1 85 ? -36.302 -15.058 -10.796 1.00 74.75 85 SER A N 1
ATOM 675 C CA . SER A 1 85 ? -36.972 -14.173 -9.845 1.00 74.75 85 SER A CA 1
ATOM 676 C C . SER A 1 85 ? -36.362 -12.772 -9.916 1.00 74.75 85 SER A C 1
ATOM 678 O O . SER A 1 85 ? -35.151 -12.610 -10.094 1.00 74.75 85 SER A O 1
ATOM 680 N N . SER A 1 86 ? -37.193 -11.746 -9.723 1.00 69.19 86 SER A N 1
ATOM 681 C CA . SER A 1 86 ? -36.741 -10.350 -9.646 1.00 69.19 86 SER A CA 1
ATOM 682 C C . SER A 1 86 ? -35.644 -10.153 -8.598 1.00 69.19 86 SER A C 1
ATOM 684 O O . SER A 1 86 ? -34.741 -9.351 -8.805 1.00 69.19 86 SER A O 1
ATOM 686 N N . ASP A 1 87 ? -35.687 -10.927 -7.511 1.00 66.00 87 ASP A N 1
ATOM 687 C CA . ASP A 1 87 ? -34.698 -10.884 -6.434 1.00 66.00 87 ASP A CA 1
ATOM 688 C C . ASP A 1 87 ? -33.339 -11.450 -6.871 1.00 66.00 87 ASP A C 1
ATOM 690 O O . ASP A 1 87 ? -32.305 -10.922 -6.473 1.00 66.00 87 ASP A O 1
ATOM 694 N N . VAL A 1 88 ? -33.318 -12.485 -7.723 1.00 67.31 88 VAL A N 1
ATOM 695 C CA . VAL A 1 88 ? -32.081 -13.043 -8.296 1.00 67.31 88 VAL A CA 1
ATOM 696 C C . VAL A 1 88 ? -31.480 -12.075 -9.311 1.00 67.31 88 VAL A C 1
ATOM 698 O O . VAL A 1 88 ? -30.274 -11.858 -9.290 1.00 67.31 88 VAL A O 1
ATOM 701 N N . VAL A 1 89 ? -32.299 -11.441 -10.155 1.00 66.12 89 VAL A N 1
ATOM 702 C CA . VAL A 1 89 ? -31.817 -10.428 -11.109 1.00 66.12 89 VAL A CA 1
ATOM 703 C C . VAL A 1 89 ? -31.249 -9.216 -10.368 1.00 66.12 89 VAL A C 1
ATOM 705 O O . VAL A 1 89 ? -30.120 -8.827 -10.640 1.00 66.12 89 VAL A O 1
ATOM 708 N N . LEU A 1 90 ? -31.957 -8.687 -9.363 1.00 64.06 90 LEU A N 1
ATOM 709 C CA . LEU A 1 90 ? -31.467 -7.591 -8.518 1.00 64.06 90 LEU A CA 1
ATOM 710 C C . LEU A 1 90 ? -30.204 -7.971 -7.738 1.00 64.06 90 LEU A C 1
ATOM 712 O O . LEU A 1 90 ? -29.306 -7.144 -7.603 1.00 64.06 90 LEU A O 1
ATOM 716 N N . ALA A 1 91 ? -30.110 -9.197 -7.220 1.00 63.66 91 ALA A N 1
ATOM 717 C CA . ALA A 1 91 ? -28.903 -9.666 -6.545 1.00 63.66 91 ALA A CA 1
ATOM 718 C C . ALA A 1 91 ? -27.713 -9.752 -7.511 1.00 63.66 91 ALA A C 1
ATOM 720 O O . ALA A 1 91 ? -26.620 -9.355 -7.137 1.00 63.66 91 ALA A O 1
ATOM 721 N N . LEU A 1 92 ? -27.920 -10.202 -8.752 1.00 64.44 92 LEU A N 1
ATOM 722 C CA . LEU A 1 92 ? -26.874 -10.301 -9.778 1.00 64.44 92 LEU A CA 1
ATOM 723 C C . LEU A 1 92 ? -26.514 -8.946 -10.412 1.00 64.44 92 LEU A C 1
ATOM 725 O O . LEU A 1 92 ? -25.387 -8.757 -10.853 1.00 64.44 92 LEU A O 1
ATOM 729 N N . GLU A 1 93 ? -27.446 -7.992 -10.457 1.00 56.16 93 GLU A N 1
ATOM 730 C CA . GLU A 1 93 ? -27.187 -6.614 -10.894 1.00 56.16 93 GLU A CA 1
ATOM 731 C C . GLU A 1 93 ? -26.437 -5.792 -9.838 1.00 56.16 93 GLU A C 1
ATOM 733 O O . GLU A 1 93 ? -25.650 -4.919 -10.202 1.00 56.16 93 GLU A O 1
ATOM 738 N N . ASN A 1 94 ? -26.671 -6.073 -8.549 1.00 53.44 94 ASN A N 1
ATOM 739 C CA . ASN A 1 94 ? -25.994 -5.424 -7.419 1.00 53.44 94 ASN A CA 1
ATOM 740 C C . ASN A 1 94 ? -24.754 -6.185 -6.925 1.00 53.44 94 ASN A C 1
ATOM 742 O O . ASN A 1 94 ? -23.986 -5.641 -6.132 1.00 53.44 94 ASN A O 1
ATOM 746 N N . ALA A 1 95 ? -24.550 -7.424 -7.372 1.00 44.31 95 ALA A N 1
ATOM 747 C CA . ALA A 1 95 ? -23.323 -8.165 -7.140 1.00 44.31 95 ALA A CA 1
ATOM 748 C C . ALA A 1 95 ? -22.228 -7.589 -8.042 1.00 44.31 95 ALA A C 1
ATOM 750 O O . ALA A 1 95 ? -22.011 -8.065 -9.149 1.00 44.31 95 ALA A O 1
ATOM 751 N N . ALA A 1 96 ? -21.524 -6.564 -7.558 1.00 37.22 96 ALA A N 1
ATOM 752 C CA . ALA A 1 96 ? -20.123 -6.418 -7.930 1.00 37.22 96 ALA A CA 1
ATOM 753 C C . ALA A 1 96 ? -19.395 -7.711 -7.518 1.00 37.22 96 ALA A C 1
ATOM 755 O O . ALA A 1 96 ? -19.804 -8.326 -6.524 1.00 37.22 96 ALA A O 1
ATOM 756 N N . PRO A 1 97 ? -18.349 -8.152 -8.234 1.00 38.38 97 PRO A N 1
ATOM 757 C CA . PRO A 1 97 ? -17.523 -9.230 -7.727 1.00 38.38 97 PRO A CA 1
ATOM 758 C C . PRO A 1 97 ? -16.970 -8.791 -6.367 1.00 38.38 97 PRO A C 1
ATOM 760 O O . PRO A 1 97 ? -16.090 -7.946 -6.281 1.00 38.38 97 PRO A O 1
ATOM 763 N N . THR A 1 98 ? -17.483 -9.376 -5.287 1.00 33.19 98 THR A N 1
ATOM 764 C CA . THR A 1 98 ? -16.613 -9.784 -4.190 1.00 33.19 98 THR A CA 1
ATOM 765 C C . THR A 1 98 ? -15.760 -10.912 -4.754 1.00 33.19 98 THR A C 1
ATOM 767 O O . THR A 1 98 ? -16.071 -12.084 -4.556 1.00 33.19 98 THR A O 1
ATOM 770 N N . SER A 1 99 ? -14.734 -10.568 -5.538 1.00 33.66 99 SER A N 1
ATOM 771 C CA . SER A 1 99 ? -13.513 -11.355 -5.460 1.00 33.66 99 SER A CA 1
ATOM 772 C C . SER A 1 99 ? -13.088 -11.220 -4.008 1.00 33.66 99 SER A C 1
ATOM 774 O O . SER A 1 99 ? -12.954 -10.106 -3.500 1.00 33.66 99 SER A O 1
ATOM 776 N N . GLU A 1 100 ? -12.999 -12.339 -3.303 1.00 30.53 100 GLU A N 1
ATOM 777 C CA . GLU A 1 100 ? -12.150 -12.392 -2.125 1.00 30.53 100 GLU A CA 1
ATOM 778 C C . GLU A 1 100 ? -10.796 -11.853 -2.610 1.00 30.53 100 GLU A C 1
ATOM 780 O O . GLU A 1 100 ? -10.170 -12.459 -3.475 1.00 30.53 100 GLU A O 1
ATOM 785 N N . GLU A 1 101 ? -10.453 -10.619 -2.221 1.00 33.44 101 GLU A N 1
ATOM 786 C CA . GLU A 1 101 ? -9.158 -10.026 -2.532 1.00 33.44 101 GLU A CA 1
ATOM 787 C C . GLU A 1 101 ? -8.137 -10.907 -1.820 1.00 33.44 101 GLU A C 1
ATOM 789 O O . GLU A 1 101 ? -7.881 -10.748 -0.624 1.00 33.44 101 GLU A O 1
ATOM 794 N N . GLU A 1 102 ? -7.581 -11.879 -2.536 1.00 36.00 102 GLU A N 1
ATOM 795 C CA . GLU A 1 102 ? -6.309 -12.462 -2.162 1.00 36.00 102 GLU A CA 1
ATOM 796 C C . GLU A 1 102 ? -5.289 -11.324 -2.250 1.00 36.00 102 GLU A C 1
ATOM 798 O O . GLU A 1 102 ? -4.703 -11.042 -3.291 1.00 36.00 102 GLU A O 1
ATOM 803 N N . SER A 1 103 ? -5.146 -10.584 -1.150 1.00 43.09 103 SER A N 1
ATOM 804 C CA . SER A 1 103 ? -4.083 -9.607 -0.968 1.00 43.09 103 SER A CA 1
ATOM 805 C C . SER A 1 103 ? -2.761 -10.343 -1.162 1.00 43.09 103 SER A C 1
ATOM 807 O O . SER A 1 103 ? -2.293 -11.035 -0.255 1.00 43.09 103 SER A O 1
ATOM 809 N N . THR A 1 104 ? -2.151 -10.190 -2.337 1.00 52.06 104 THR A N 1
ATOM 810 C CA . THR A 1 104 ? -0.831 -10.746 -2.617 1.00 52.06 104 THR A CA 1
ATOM 811 C C . THR A 1 104 ? 0.182 -10.090 -1.661 1.00 52.06 104 THR A C 1
ATOM 813 O O . THR A 1 104 ? 0.359 -8.863 -1.725 1.00 52.06 104 THR A O 1
ATOM 816 N N . PRO A 1 105 ? 0.821 -10.853 -0.749 1.00 63.25 105 PRO A N 1
ATOM 817 C CA . PRO A 1 105 ? 1.599 -10.293 0.357 1.00 63.25 105 PRO A CA 1
ATOM 818 C C . PRO A 1 105 ? 3.009 -9.833 -0.034 1.00 63.25 105 PRO A C 1
ATOM 820 O O . PRO A 1 105 ? 3.726 -9.298 0.807 1.00 63.25 105 PRO A O 1
ATOM 823 N N . TYR A 1 106 ? 3.403 -10.025 -1.292 1.00 73.25 106 TYR A N 1
ATOM 824 C CA . TYR A 1 106 ? 4.612 -9.436 -1.857 1.00 73.25 106 TYR A CA 1
ATOM 825 C C . TYR A 1 106 ? 4.375 -7.967 -2.259 1.00 73.25 106 TYR A C 1
ATOM 827 O O . TYR A 1 106 ? 3.235 -7.524 -2.452 1.00 73.25 106 TYR A O 1
ATOM 835 N N . CYS A 1 107 ? 5.451 -7.191 -2.356 1.00 82.38 107 CYS A N 1
ATOM 836 C CA . CYS A 1 107 ? 5.459 -5.809 -2.833 1.00 82.38 107 CYS A CA 1
ATOM 837 C C . CYS A 1 107 ? 5.906 -5.727 -4.303 1.00 82.38 107 CYS A C 1
ATOM 839 O O . CYS A 1 107 ? 6.367 -6.707 -4.878 1.00 82.38 107 CYS A O 1
ATOM 841 N N . GLU A 1 108 ? 5.764 -4.562 -4.940 1.00 85.00 108 GLU A N 1
ATOM 842 C CA . GLU A 1 108 ? 6.162 -4.386 -6.350 1.00 85.00 108 GLU A CA 1
ATOM 843 C C . GLU A 1 108 ? 7.656 -4.671 -6.559 1.00 85.00 108 GLU A C 1
ATOM 845 O O . GLU A 1 108 ? 8.012 -5.288 -7.558 1.00 85.00 108 GLU A O 1
ATOM 850 N N . LEU A 1 109 ? 8.500 -4.342 -5.572 1.00 88.62 109 LEU A N 1
ATOM 851 C CA . LEU A 1 109 ? 9.941 -4.608 -5.600 1.00 88.62 109 LEU A CA 1
ATOM 852 C C . LEU A 1 109 ? 10.268 -6.109 -5.702 1.00 88.62 109 LEU A C 1
ATOM 854 O O . LEU A 1 109 ? 11.233 -6.482 -6.365 1.00 88.62 109 LEU A O 1
ATOM 858 N N . ASP A 1 110 ? 9.440 -6.978 -5.116 1.00 90.31 110 ASP A N 1
ATOM 859 C CA . ASP A 1 110 ? 9.625 -8.435 -5.176 1.00 90.31 110 ASP A CA 1
ATOM 860 C C . ASP A 1 110 ? 9.394 -8.998 -6.593 1.00 90.31 110 ASP A C 1
ATOM 862 O O . ASP A 1 110 ? 9.811 -10.111 -6.907 1.00 90.31 110 ASP A O 1
ATOM 866 N N . LEU A 1 111 ? 8.758 -8.231 -7.486 1.00 93.50 111 LEU A N 1
ATOM 867 C CA . LEU A 1 111 ? 8.601 -8.608 -8.893 1.00 93.50 111 LEU A CA 1
ATOM 868 C C . LEU A 1 111 ? 9.845 -8.288 -9.732 1.00 93.50 111 LEU A C 1
ATOM 870 O O . LEU A 1 111 ? 9.970 -8.797 -10.847 1.00 93.50 111 LEU A O 1
ATOM 874 N N . HIS A 1 112 ? 10.777 -7.473 -9.228 1.00 95.06 112 HIS A N 1
ATOM 875 C CA . HIS A 1 112 ? 11.931 -7.018 -10.007 1.00 95.06 112 HIS A CA 1
ATOM 876 C C . HIS A 1 112 ? 12.852 -8.174 -10.426 1.00 95.06 112 HIS A C 1
ATOM 878 O O . HIS A 1 112 ? 13.170 -8.260 -11.615 1.00 95.06 112 HIS A O 1
ATOM 884 N N . PRO A 1 113 ? 13.239 -9.110 -9.531 1.00 94.44 113 PRO A N 1
ATOM 885 C CA . PRO A 1 113 ? 14.076 -10.247 -9.924 1.00 94.44 113 PRO A CA 1
ATOM 886 C C . PRO A 1 113 ? 13.396 -11.158 -10.954 1.00 94.44 113 PRO A C 1
ATOM 888 O O . PRO A 1 113 ? 14.054 -11.708 -11.838 1.00 94.44 113 PRO A O 1
ATOM 891 N N . LEU A 1 114 ? 12.067 -11.277 -10.885 1.00 95.12 114 LEU A N 1
ATOM 892 C CA . LEU A 1 114 ? 11.275 -12.049 -11.843 1.00 95.12 114 LEU A CA 1
ATOM 893 C C . LEU A 1 114 ? 11.202 -11.376 -13.207 1.00 95.12 114 LEU A C 1
ATOM 895 O O . LEU A 1 114 ? 11.363 -12.043 -14.229 1.00 95.12 114 LEU A O 1
ATOM 899 N N . LEU A 1 115 ? 11.021 -10.055 -13.238 1.00 96.75 115 LEU A N 1
ATOM 900 C CA . LEU A 1 115 ? 11.081 -9.303 -14.482 1.00 96.75 115 LEU A CA 1
ATOM 901 C C . LEU A 1 115 ? 12.481 -9.373 -15.101 1.00 96.75 115 LEU A C 1
ATOM 903 O O . LEU A 1 115 ? 12.586 -9.604 -16.304 1.00 96.75 115 LEU A O 1
ATOM 907 N N . ALA A 1 116 ? 13.538 -9.223 -14.294 1.00 95.19 116 ALA A N 1
ATOM 908 C CA . ALA A 1 116 ? 14.928 -9.348 -14.733 1.00 95.19 116 ALA A CA 1
ATOM 909 C C . ALA A 1 116 ? 15.189 -10.720 -15.370 1.00 95.19 116 ALA A C 1
ATOM 911 O O . ALA A 1 116 ? 15.725 -10.793 -16.477 1.00 95.19 116 ALA A O 1
ATOM 912 N N . TYR A 1 117 ? 14.733 -11.800 -14.724 1.00 94.62 117 TYR A N 1
ATOM 913 C CA . TYR A 1 117 ? 14.762 -13.146 -15.295 1.00 94.62 117 TYR A CA 1
ATOM 914 C C . TYR A 1 117 ? 14.000 -13.220 -16.622 1.00 94.62 117 TYR A C 1
ATOM 916 O O . TYR A 1 117 ? 14.566 -13.640 -17.631 1.00 94.62 117 TYR A O 1
ATOM 924 N N . PHE A 1 118 ? 12.742 -12.772 -16.647 1.00 94.44 118 PHE A N 1
ATOM 925 C CA . PHE A 1 118 ? 11.879 -12.876 -17.819 1.00 94.44 118 PHE A CA 1
ATOM 926 C C . PHE A 1 118 ? 12.477 -12.165 -19.038 1.00 94.44 118 PHE A C 1
ATOM 928 O O . PHE A 1 118 ? 12.611 -12.769 -20.103 1.00 94.44 118 PHE A O 1
ATOM 935 N N . VAL A 1 119 ? 12.887 -10.899 -18.902 1.00 94.25 119 VAL A N 1
ATOM 936 C CA . VAL A 1 119 ? 13.435 -10.135 -20.038 1.00 94.25 119 VAL A CA 1
ATOM 937 C C . VAL A 1 119 ? 14.823 -10.621 -20.452 1.00 94.25 119 VAL A C 1
ATOM 939 O O . VAL A 1 119 ? 15.208 -10.454 -21.610 1.00 94.25 119 VAL A O 1
ATOM 942 N N . TYR A 1 120 ? 15.571 -11.247 -19.540 1.00 91.75 120 TYR A N 1
ATOM 943 C CA . TYR A 1 120 ? 16.853 -11.865 -19.853 1.00 91.75 120 TYR A CA 1
ATOM 944 C C . TYR A 1 120 ? 16.687 -13.195 -20.595 1.00 91.75 120 TYR A C 1
ATOM 946 O O . TYR A 1 120 ? 17.378 -13.419 -21.589 1.00 91.75 120 TYR A O 1
ATOM 954 N N . ALA A 1 121 ? 15.784 -14.068 -20.139 1.00 86.94 121 ALA A N 1
ATOM 955 C CA . ALA A 1 121 ? 15.684 -15.458 -20.580 1.00 86.94 121 ALA A CA 1
ATOM 956 C C . ALA A 1 121 ? 14.673 -15.684 -21.713 1.00 86.94 121 ALA A C 1
ATOM 958 O O . ALA A 1 121 ? 14.903 -16.549 -22.560 1.00 86.94 121 ALA A O 1
ATOM 959 N N . ASN A 1 122 ? 13.578 -14.917 -21.772 1.00 86.38 122 ASN A N 1
ATOM 960 C CA . ASN A 1 122 ? 12.475 -15.183 -22.693 1.00 86.38 122 ASN A CA 1
ATOM 961 C C . ASN A 1 122 ? 12.833 -14.803 -24.150 1.00 86.38 122 ASN A C 1
ATOM 963 O O . ASN A 1 122 ? 12.942 -13.611 -24.467 1.00 86.38 122 ASN A O 1
ATOM 967 N N . PRO A 1 123 ? 12.939 -15.771 -25.088 1.00 82.25 123 PRO A N 1
ATOM 968 C CA . PRO A 1 123 ? 13.340 -15.493 -26.470 1.00 82.25 123 PRO A CA 1
ATOM 969 C C . PRO A 1 123 ? 12.322 -14.673 -27.268 1.00 82.25 123 PRO A C 1
ATOM 971 O O . PRO A 1 123 ? 12.682 -14.019 -28.251 1.00 82.25 123 PRO A O 1
ATOM 974 N N . SER A 1 124 ? 11.042 -14.729 -26.886 1.00 81.56 124 SER A N 1
ATOM 975 C CA . SER A 1 124 ? 9.983 -13.953 -27.534 1.00 81.56 124 SER A CA 1
ATOM 976 C C . SER A 1 124 ? 10.080 -12.470 -27.191 1.00 81.56 124 SER A C 1
ATOM 978 O O . SER A 1 124 ? 9.792 -11.648 -28.059 1.00 81.56 124 SER A O 1
ATOM 980 N N . PHE A 1 125 ? 10.531 -12.136 -25.979 1.00 87.12 125 PHE A N 1
ATOM 981 C CA . PHE A 1 125 ? 10.777 -10.757 -25.561 1.00 87.12 125 PHE A CA 1
ATOM 982 C C . PHE A 1 125 ? 12.152 -10.255 -26.026 1.00 87.12 125 PHE A C 1
ATOM 984 O O . PHE A 1 125 ? 12.267 -9.200 -26.640 1.00 87.12 125 PHE A O 1
ATOM 991 N N . ASN A 1 126 ? 13.210 -11.028 -25.774 1.00 85.31 126 ASN A N 1
ATOM 992 C CA . ASN A 1 126 ? 14.591 -10.575 -25.952 1.00 85.31 126 ASN A CA 1
ATOM 993 C C . ASN A 1 126 ? 15.136 -10.767 -27.385 1.00 85.31 126 ASN A C 1
ATOM 995 O O . ASN A 1 126 ? 16.258 -10.366 -27.699 1.00 85.31 126 ASN A O 1
ATOM 999 N N . HIS A 1 127 ? 14.363 -11.404 -28.270 1.00 84.38 127 HIS A N 1
ATOM 1000 C CA . HIS A 1 127 ? 14.739 -11.708 -29.656 1.00 84.38 127 HIS A CA 1
ATOM 1001 C C . HIS A 1 127 ? 16.073 -12.470 -29.805 1.00 84.38 127 HIS A C 1
ATOM 1003 O O . HIS A 1 127 ? 16.808 -12.284 -30.776 1.00 84.38 127 HIS A O 1
ATOM 1009 N N . GLY A 1 128 ? 16.383 -13.344 -28.846 1.00 80.38 128 GLY A N 1
ATOM 1010 C CA . GLY A 1 128 ? 17.594 -14.163 -28.804 1.00 80.38 128 GLY A CA 1
ATOM 1011 C C . GLY A 1 128 ? 18.836 -13.452 -28.262 1.00 80.38 128 GLY A C 1
ATOM 1012 O O . GLY A 1 128 ? 19.934 -13.988 -28.399 1.00 80.38 128 GLY A O 1
ATOM 1013 N N . ARG A 1 129 ? 18.698 -12.259 -27.672 1.00 84.50 129 ARG A N 1
ATOM 1014 C CA . ARG A 1 129 ? 19.814 -11.474 -27.124 1.00 84.50 129 ARG A CA 1
ATOM 1015 C C . ARG A 1 129 ? 19.474 -10.961 -25.736 1.00 84.50 129 ARG A C 1
ATOM 1017 O O . ARG A 1 129 ? 18.450 -10.312 -25.571 1.00 84.50 129 ARG A O 1
ATOM 1024 N N . ALA A 1 130 ? 20.367 -11.198 -24.781 1.00 87.06 130 ALA A N 1
ATOM 1025 C CA . ALA A 1 130 ? 20.167 -10.829 -23.386 1.00 87.06 130 ALA A CA 1
ATOM 1026 C C . ALA A 1 130 ? 19.840 -9.337 -23.206 1.00 87.06 130 ALA A C 1
ATOM 1028 O O . ALA A 1 130 ? 20.503 -8.462 -23.774 1.00 87.06 130 ALA A O 1
ATOM 1029 N N . ILE A 1 131 ? 18.829 -9.069 -22.381 1.00 92.25 131 ILE A N 1
ATOM 1030 C CA . ILE A 1 131 ? 18.503 -7.738 -21.874 1.00 92.25 131 ILE A CA 1
ATOM 1031 C C . ILE A 1 131 ? 18.970 -7.688 -20.427 1.00 92.25 131 ILE A C 1
ATOM 1033 O O . ILE A 1 131 ? 18.616 -8.552 -19.630 1.00 92.25 131 ILE A O 1
ATOM 1037 N N . TYR A 1 132 ? 19.769 -6.682 -20.100 1.00 92.88 132 TYR A N 1
ATOM 1038 C CA . TYR A 1 132 ? 20.286 -6.477 -18.752 1.00 92.88 132 TYR A CA 1
ATOM 1039 C C . TYR A 1 132 ? 19.523 -5.337 -18.102 1.00 92.88 132 TYR A C 1
ATOM 1041 O O . TYR A 1 132 ? 19.394 -4.266 -18.705 1.00 92.88 132 TYR A O 1
ATOM 1049 N N . THR A 1 133 ? 19.024 -5.564 -16.891 1.00 96.06 133 THR A N 1
ATOM 1050 C CA . THR A 1 133 ? 18.198 -4.603 -16.160 1.00 96.06 133 THR A CA 1
ATOM 1051 C C . THR A 1 133 ? 18.917 -4.014 -14.958 1.00 96.06 133 THR A C 1
ATOM 1053 O O . THR A 1 133 ? 19.906 -4.554 -14.466 1.00 96.06 133 THR A O 1
ATOM 1056 N N . LYS A 1 134 ? 18.424 -2.870 -14.496 1.00 95.19 134 LYS A N 1
ATOM 1057 C CA . LYS A 1 134 ? 18.806 -2.260 -13.233 1.00 95.19 134 LYS A CA 1
ATOM 1058 C C . LYS A 1 134 ? 17.566 -1.690 -12.560 1.00 95.19 134 LYS A C 1
ATOM 1060 O O . LYS A 1 134 ? 16.824 -0.924 -13.184 1.00 95.19 134 LYS A O 1
ATOM 1065 N N . THR A 1 135 ? 17.395 -2.011 -11.288 1.00 94.19 135 THR A N 1
ATOM 1066 C CA . THR A 1 135 ? 16.379 -1.408 -10.430 1.00 94.19 135 THR A CA 1
ATOM 1067 C C . THR A 1 135 ? 16.774 0.021 -10.064 1.00 94.19 135 THR A C 1
ATOM 1069 O O . THR A 1 135 ? 17.941 0.306 -9.783 1.00 94.19 135 THR A O 1
ATOM 1072 N N . ILE A 1 136 ? 15.804 0.933 -10.099 1.00 91.00 136 ILE A N 1
ATOM 1073 C CA . ILE A 1 136 ? 15.977 2.355 -9.800 1.00 91.00 136 ILE A CA 1
ATOM 1074 C C . ILE A 1 136 ? 15.221 2.678 -8.509 1.00 91.00 136 ILE A C 1
ATOM 1076 O O . ILE A 1 136 ? 13.997 2.782 -8.504 1.00 91.00 136 ILE A O 1
ATOM 1080 N N . HIS A 1 137 ? 15.945 2.862 -7.402 1.00 82.62 137 HIS A N 1
ATOM 1081 C CA . HIS A 1 137 ? 15.312 3.071 -6.099 1.00 82.62 137 HIS A CA 1
ATOM 1082 C C . HIS A 1 137 ? 14.881 4.529 -5.908 1.00 82.62 137 HIS A C 1
ATOM 1084 O O . HIS A 1 137 ? 15.687 5.460 -6.040 1.00 82.62 137 HIS A O 1
ATOM 1090 N N . HIS A 1 138 ? 13.611 4.735 -5.542 1.00 67.56 138 HIS A N 1
ATOM 1091 C CA . HIS A 1 138 ? 13.042 6.071 -5.338 1.00 67.56 138 HIS A CA 1
ATOM 1092 C C . HIS A 1 138 ? 13.729 6.855 -4.218 1.00 67.56 138 HIS A C 1
ATOM 1094 O O . HIS A 1 138 ? 14.052 8.036 -4.376 1.00 67.56 138 HIS A O 1
ATOM 1100 N N . GLU A 1 139 ? 14.004 6.173 -3.109 1.00 58.59 139 GLU A N 1
ATOM 1101 C CA . GLU A 1 139 ? 14.574 6.699 -1.863 1.00 58.59 139 GLU A CA 1
ATOM 1102 C C . GLU A 1 139 ? 15.953 7.364 -2.004 1.00 58.59 139 GLU A C 1
ATOM 1104 O O . GLU A 1 139 ? 16.373 8.119 -1.127 1.00 58.59 139 GLU A O 1
ATOM 1109 N N . ILE A 1 140 ? 16.645 7.141 -3.124 1.00 57.34 140 ILE A N 1
ATOM 1110 C CA . ILE A 1 140 ? 17.980 7.688 -3.407 1.00 57.34 140 ILE A CA 1
ATOM 1111 C C . ILE A 1 140 ? 17.894 9.048 -4.146 1.00 57.34 140 ILE A C 1
ATOM 1113 O O . ILE A 1 140 ? 18.908 9.706 -4.401 1.00 57.34 140 ILE A O 1
ATOM 1117 N N . SER A 1 141 ? 16.688 9.524 -4.475 1.00 57.28 141 SER A N 1
ATOM 1118 C CA . SER A 1 141 ? 16.481 10.739 -5.275 1.00 57.28 141 SER A CA 1
ATOM 1119 C C . SER A 1 141 ? 16.690 12.039 -4.475 1.00 57.28 141 SER A C 1
ATOM 1121 O O . SER A 1 141 ? 16.174 12.209 -3.374 1.00 57.28 141 SER A O 1
ATOM 1123 N N . GLN A 1 142 ? 17.426 13.012 -5.036 1.00 44.94 142 GLN A N 1
ATOM 1124 C CA . GLN A 1 142 ? 17.907 14.202 -4.295 1.00 44.94 142 GLN A CA 1
ATOM 1125 C C . GLN A 1 142 ? 16.881 15.338 -4.065 1.00 44.94 142 GLN A C 1
ATOM 1127 O O . GLN A 1 142 ? 17.255 16.393 -3.546 1.00 44.94 142 GLN A O 1
ATOM 1132 N N . GLN A 1 143 ? 15.604 15.184 -4.439 1.00 46.12 143 GLN A N 1
ATOM 1133 C CA . GLN A 1 143 ? 14.585 16.233 -4.265 1.00 46.12 143 GLN A CA 1
ATOM 1134 C C . GLN A 1 143 ? 13.317 15.719 -3.575 1.00 46.12 143 GLN A C 1
ATOM 1136 O O . GLN A 1 143 ? 12.532 14.975 -4.157 1.00 46.12 143 GLN A O 1
ATOM 1141 N N . SER A 1 144 ? 13.082 16.210 -2.357 1.00 41.06 144 SER A N 1
ATOM 1142 C CA . SER A 1 144 ? 11.815 16.119 -1.634 1.00 41.06 144 SER A CA 1
ATOM 1143 C C . SER A 1 144 ? 10.832 17.168 -2.171 1.00 41.06 144 SER A C 1
ATOM 1145 O O . SER A 1 144 ? 11.020 18.368 -1.972 1.00 41.06 144 SER A O 1
ATOM 1147 N N . GLY A 1 145 ? 9.783 16.740 -2.883 1.00 37.47 145 GLY A N 1
ATOM 1148 C CA . GLY A 1 145 ? 8.672 17.646 -3.215 1.00 37.47 145 GLY A CA 1
ATOM 1149 C C . GLY A 1 145 ? 7.771 17.285 -4.398 1.00 37.47 145 GLY A C 1
ATOM 1150 O O . GLY A 1 145 ? 6.705 17.876 -4.507 1.00 37.47 145 GLY A O 1
ATOM 1151 N N . TYR A 1 146 ? 8.146 16.341 -5.269 1.00 37.53 146 TYR A N 1
ATOM 1152 C CA . TYR A 1 146 ? 7.319 15.883 -6.405 1.00 37.53 146 TYR A CA 1
ATOM 1153 C C . TYR A 1 146 ? 7.616 14.399 -6.712 1.00 37.53 146 TYR A C 1
ATOM 1155 O O . TYR A 1 146 ? 8.138 14.065 -7.774 1.00 37.53 146 TYR A O 1
ATOM 1163 N N . SER A 1 147 ? 7.394 13.508 -5.743 1.00 47.53 147 SER A N 1
ATOM 1164 C CA . SER A 1 147 ? 7.947 12.144 -5.754 1.00 47.53 147 SER A CA 1
ATOM 1165 C C . SER A 1 147 ? 7.200 11.130 -6.624 1.00 47.53 147 SER A C 1
ATOM 1167 O O . SER A 1 147 ? 7.847 10.271 -7.213 1.00 47.53 147 SER A O 1
ATOM 1169 N N . GLU A 1 148 ? 5.878 11.225 -6.773 1.00 40.97 148 GLU A N 1
ATOM 1170 C CA . GLU A 1 148 ? 5.091 10.130 -7.374 1.00 40.97 148 GLU A CA 1
ATOM 1171 C C . GLU A 1 148 ? 5.301 9.914 -8.898 1.00 40.97 148 GLU A C 1
ATOM 1173 O O . GLU A 1 148 ? 4.818 8.929 -9.442 1.00 40.97 148 GLU A O 1
ATOM 1178 N N . TRP A 1 149 ? 5.978 10.825 -9.616 1.00 52.22 149 TRP A N 1
ATOM 1179 C CA . TRP A 1 149 ? 6.072 10.825 -11.098 1.00 52.22 149 TRP A CA 1
ATOM 1180 C C . TRP A 1 149 ? 7.488 11.169 -11.587 1.00 52.22 149 TRP A C 1
ATOM 1182 O O . TRP A 1 149 ? 7.675 12.051 -12.433 1.00 52.22 149 TRP A O 1
ATOM 1192 N N . SER A 1 150 ? 8.510 10.591 -10.956 1.00 61.53 150 SER A N 1
ATOM 1193 C CA . SER A 1 150 ? 9.884 11.098 -11.083 1.00 61.53 150 SER A CA 1
ATOM 1194 C C . SER A 1 150 ? 10.896 10.147 -11.714 1.00 61.53 150 SER A C 1
ATOM 1196 O O . SER A 1 150 ? 11.900 10.640 -12.225 1.00 61.53 150 SER A O 1
ATOM 1198 N N . HIS A 1 151 ? 10.651 8.836 -11.742 1.00 73.31 151 HIS A N 1
ATOM 1199 C CA . HIS A 1 151 ? 11.519 7.860 -12.407 1.00 73.31 151 HIS A CA 1
ATOM 1200 C C . HIS A 1 151 ? 10.777 6.534 -12.652 1.00 73.31 151 HIS A C 1
ATOM 1202 O O . HIS A 1 151 ? 9.774 6.284 -11.990 1.00 73.31 151 HIS A O 1
ATOM 1208 N N . PRO A 1 152 ? 11.250 5.694 -13.591 1.00 89.06 152 PRO A N 1
ATOM 1209 C CA . PRO A 1 152 ? 10.782 4.312 -13.717 1.00 89.06 152 PRO A CA 1
ATOM 1210 C C . PRO A 1 152 ? 11.281 3.433 -12.567 1.00 89.06 152 PRO A C 1
ATOM 1212 O O . PRO A 1 152 ? 12.260 3.794 -11.912 1.00 89.06 152 PRO A O 1
ATOM 1215 N N . ASP A 1 153 ? 10.656 2.273 -12.371 1.00 92.25 153 ASP A N 1
ATOM 1216 C CA . ASP A 1 153 ? 11.048 1.297 -11.344 1.00 92.25 153 ASP A CA 1
ATOM 1217 C C . ASP A 1 153 ? 12.260 0.472 -11.785 1.00 92.25 153 ASP A C 1
ATOM 1219 O O . ASP A 1 153 ? 13.192 0.233 -11.015 1.00 92.25 153 ASP A O 1
ATOM 1223 N N . MET A 1 154 ? 12.280 0.067 -13.059 1.00 96.50 154 MET A N 1
ATOM 1224 C CA . MET A 1 154 ? 13.408 -0.637 -13.660 1.00 96.50 154 MET A CA 1
ATOM 1225 C C . MET A 1 154 ? 13.727 -0.091 -15.044 1.00 96.50 154 MET A C 1
ATOM 1227 O O . MET A 1 154 ? 12.859 0.334 -15.810 1.00 96.50 154 MET A O 1
ATOM 1231 N N . VAL A 1 155 ? 15.004 -0.150 -15.396 1.00 97.19 155 VAL A N 1
ATOM 1232 C CA . VAL A 1 155 ? 15.499 0.191 -16.730 1.00 97.19 155 VAL A CA 1
ATOM 1233 C C . VAL A 1 155 ? 16.305 -0.964 -17.280 1.00 97.19 155 VAL A C 1
ATOM 1235 O O . VAL A 1 155 ? 16.920 -1.708 -16.525 1.00 97.19 155 VAL A O 1
ATOM 1238 N N . GLY A 1 156 ? 16.309 -1.128 -18.597 1.00 96.12 156 GLY A N 1
ATOM 1239 C CA . GLY A 1 156 ? 17.053 -2.196 -19.246 1.00 96.12 156 GLY A CA 1
ATOM 1240 C C . GLY A 1 156 ? 17.743 -1.737 -20.512 1.00 96.12 156 GLY A C 1
ATOM 1241 O O . GLY A 1 156 ? 17.378 -0.722 -21.106 1.00 96.12 156 GLY A O 1
ATOM 1242 N N . PHE A 1 157 ? 18.743 -2.491 -20.946 1.00 94.12 157 PHE A N 1
ATOM 1243 C CA . PHE A 1 157 ? 19.362 -2.280 -22.244 1.00 94.12 157 PHE A CA 1
ATOM 1244 C C . PHE A 1 157 ? 19.722 -3.589 -22.927 1.00 94.12 157 PHE A C 1
ATOM 1246 O O . PHE A 1 157 ? 19.918 -4.626 -22.295 1.00 94.12 157 PHE A O 1
ATOM 1253 N N . GLN A 1 158 ? 19.830 -3.503 -24.245 1.00 91.00 158 GLN A N 1
ATOM 1254 C CA . GLN A 1 158 ? 20.205 -4.605 -25.109 1.00 91.00 158 GLN A CA 1
ATOM 1255 C C . GLN A 1 158 ? 21.231 -4.115 -26.117 1.00 91.00 158 GLN A C 1
ATOM 1257 O O . GLN A 1 158 ? 21.023 -3.096 -26.783 1.00 91.00 158 GLN A O 1
ATOM 1262 N N . LEU A 1 159 ? 22.324 -4.863 -26.241 1.00 86.44 159 LEU A N 1
ATOM 1263 C CA . LEU A 1 159 ? 23.373 -4.605 -27.216 1.00 86.44 159 LEU A CA 1
ATOM 1264 C C . LEU A 1 159 ? 23.294 -5.614 -28.355 1.00 86.44 159 LEU A C 1
ATOM 1266 O O . LEU A 1 159 ? 23.232 -6.821 -28.158 1.00 86.44 159 LEU A O 1
ATOM 1270 N N . SER A 1 160 ? 23.321 -5.097 -29.574 1.00 77.94 160 SER A N 1
ATOM 1271 C CA . SER A 1 160 ? 23.297 -5.869 -30.813 1.00 77.94 160 SER A CA 1
ATOM 1272 C C . SER A 1 160 ? 24.694 -5.963 -31.426 1.00 77.94 160 SER A C 1
ATOM 1274 O O . SER A 1 160 ? 24.879 -5.597 -32.583 1.00 77.94 160 SER A O 1
ATOM 1276 N N . LEU A 1 161 ? 25.687 -6.388 -30.636 1.00 69.25 161 LEU A N 1
ATOM 1277 C CA . LEU A 1 161 ? 27.107 -6.275 -31.004 1.00 69.25 161 LEU A CA 1
ATOM 1278 C C . LEU A 1 161 ? 27.798 -7.604 -31.333 1.00 69.25 161 LEU A C 1
ATOM 1280 O O . LEU A 1 161 ? 28.811 -7.588 -32.030 1.00 69.25 161 LEU A O 1
ATOM 1284 N N . ASP A 1 162 ? 27.251 -8.735 -30.888 1.00 63.09 162 ASP A N 1
ATOM 1285 C CA . ASP A 1 162 ? 27.989 -10.008 -30.837 1.00 63.09 162 ASP A CA 1
ATOM 1286 C C . ASP A 1 162 ? 28.328 -10.607 -32.217 1.00 63.09 162 ASP A C 1
ATOM 1288 O O . ASP A 1 162 ? 29.294 -11.357 -32.348 1.00 63.09 162 ASP A O 1
ATOM 1292 N N . ASP A 1 163 ? 2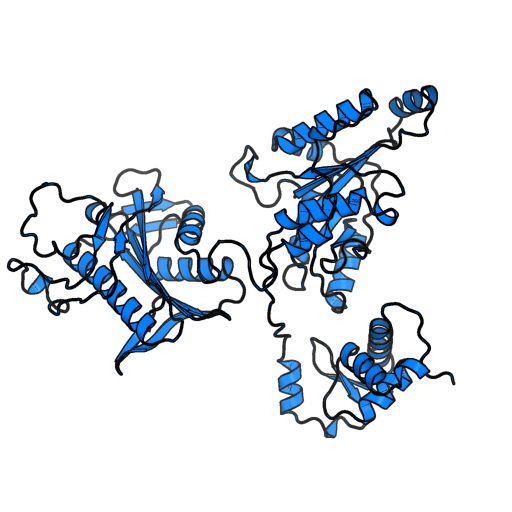7.595 -10.221 -33.266 1.00 64.75 163 ASP A N 1
ATOM 1293 C CA . ASP A 1 163 ? 27.762 -10.752 -34.629 1.00 64.75 163 ASP A CA 1
ATOM 1294 C C . ASP A 1 163 ? 28.433 -9.765 -35.604 1.00 64.75 163 ASP A C 1
ATOM 1296 O O . ASP A 1 163 ? 28.497 -10.018 -36.811 1.00 64.75 163 ASP A O 1
ATOM 1300 N N . TRP A 1 164 ? 28.860 -8.587 -35.134 1.00 75.88 164 TRP A N 1
ATOM 1301 C CA . TRP A 1 164 ? 29.292 -7.497 -36.015 1.00 75.88 164 TRP A CA 1
ATOM 1302 C C . TRP A 1 164 ? 30.809 -7.455 -36.183 1.00 75.88 164 TRP A C 1
ATOM 1304 O O . TRP A 1 164 ? 31.573 -7.601 -35.230 1.00 75.88 164 TRP A O 1
ATOM 1314 N N . SER A 1 165 ? 31.266 -7.195 -37.412 1.00 79.31 165 SER A N 1
ATOM 1315 C CA . SER A 1 165 ? 32.674 -6.875 -37.633 1.00 79.31 165 SER A CA 1
ATOM 1316 C C . SER A 1 165 ? 33.010 -5.504 -37.047 1.00 79.31 165 SER A C 1
ATOM 1318 O O . SER A 1 165 ? 32.154 -4.624 -36.921 1.00 79.31 165 SER A O 1
ATOM 1320 N N . GLU A 1 166 ? 34.285 -5.301 -36.727 1.00 79.62 166 GLU A N 1
ATOM 1321 C CA . GLU A 1 166 ? 34.769 -4.039 -36.169 1.00 79.62 166 GLU A CA 1
ATOM 1322 C C . GLU A 1 166 ? 34.484 -2.840 -37.089 1.00 79.62 166 GLU A C 1
ATOM 1324 O O . GLU A 1 166 ? 34.065 -1.791 -36.610 1.00 79.62 166 GLU A O 1
ATOM 1329 N N . ASP A 1 167 ? 34.579 -3.027 -38.409 1.00 83.50 167 ASP A N 1
ATOM 1330 C CA . ASP A 1 167 ? 34.258 -1.990 -39.398 1.00 83.50 167 ASP A CA 1
ATOM 1331 C C . ASP A 1 167 ? 32.774 -1.576 -39.371 1.00 83.50 167 ASP A C 1
ATOM 1333 O O . ASP A 1 167 ? 32.450 -0.394 -39.493 1.00 83.50 167 ASP A O 1
ATOM 1337 N N . VAL A 1 168 ? 31.856 -2.539 -39.202 1.00 81.62 168 VAL A N 1
ATOM 1338 C CA . VAL A 1 168 ? 30.406 -2.275 -39.122 1.00 81.62 168 VAL A CA 1
ATOM 1339 C C . VAL A 1 168 ? 30.067 -1.567 -37.814 1.00 81.62 168 VAL A C 1
ATOM 1341 O O . VAL A 1 168 ? 29.245 -0.653 -37.800 1.00 81.62 168 VAL A O 1
ATOM 1344 N N . PHE A 1 169 ? 30.735 -1.944 -36.726 1.00 79.38 169 PHE A N 1
ATOM 1345 C CA . PHE A 1 169 ? 30.573 -1.297 -35.431 1.00 79.38 169 PHE A CA 1
ATOM 1346 C C . PHE A 1 169 ? 31.046 0.163 -35.442 1.00 79.38 169 PHE A C 1
ATOM 1348 O O . PHE A 1 169 ? 30.313 1.045 -34.990 1.00 79.38 169 PHE A O 1
ATOM 1355 N N . GLU A 1 170 ? 32.227 0.439 -36.002 1.00 80.12 170 GLU A N 1
ATOM 1356 C CA . GLU A 1 170 ? 32.738 1.808 -36.138 1.00 80.12 170 GLU A CA 1
ATOM 1357 C C . GLU A 1 170 ? 31.859 2.654 -37.069 1.00 80.12 170 GLU A C 1
ATOM 1359 O O . GLU A 1 170 ? 31.607 3.822 -36.779 1.00 80.12 170 GLU A O 1
ATOM 1364 N N . LEU A 1 171 ? 31.311 2.070 -38.142 1.00 81.31 171 LEU A N 1
ATOM 1365 C CA . LEU A 1 171 ? 30.325 2.758 -38.975 1.00 81.31 171 LEU A CA 1
ATOM 1366 C C . LEU A 1 171 ? 29.041 3.067 -38.194 1.00 81.31 171 LEU A C 1
ATOM 1368 O O . LEU A 1 171 ? 28.530 4.182 -38.281 1.00 81.31 171 LEU A O 1
ATOM 1372 N N . ASN A 1 172 ? 28.536 2.117 -37.405 1.00 80.06 172 ASN A N 1
ATOM 1373 C CA . ASN A 1 172 ? 27.316 2.304 -36.628 1.00 80.06 172 ASN A CA 1
ATOM 1374 C C . ASN A 1 172 ? 27.455 3.415 -35.569 1.00 80.06 172 ASN A C 1
ATOM 1376 O O . ASN A 1 172 ? 26.527 4.209 -35.415 1.00 80.06 172 ASN A O 1
ATOM 1380 N N . LYS A 1 173 ? 28.627 3.547 -34.925 1.00 76.31 173 LYS A N 1
ATOM 1381 C CA . LYS A 1 173 ? 28.949 4.668 -34.014 1.00 76.31 173 LYS A CA 1
ATOM 1382 C C . LYS A 1 173 ? 28.814 6.045 -34.664 1.00 76.31 173 LYS A C 1
ATOM 1384 O O . LYS A 1 173 ? 28.571 7.026 -33.968 1.00 76.31 173 LYS A O 1
ATOM 1389 N N . LEU A 1 174 ? 29.032 6.127 -35.976 1.00 78.06 174 LEU A N 1
ATOM 1390 C CA . LEU A 1 174 ? 28.952 7.368 -36.747 1.00 78.06 174 LEU A CA 1
ATOM 1391 C C . LEU A 1 174 ? 27.529 7.659 -37.263 1.00 78.06 174 LEU A C 1
ATOM 1393 O O . LEU A 1 174 ? 27.298 8.738 -37.807 1.00 78.06 174 LEU A O 1
ATOM 1397 N N . THR A 1 175 ? 26.596 6.713 -37.117 1.00 73.25 175 THR A N 1
ATOM 1398 C CA . THR A 1 175 ? 25.180 6.818 -37.528 1.00 73.25 175 THR A CA 1
ATOM 1399 C C . THR A 1 175 ? 24.249 6.880 -36.304 1.00 73.25 175 THR A C 1
ATOM 1401 O O . THR A 1 175 ? 24.743 6.993 -35.187 1.00 73.25 175 THR A O 1
ATOM 1404 N N . ASP A 1 176 ? 22.921 6.775 -36.472 1.00 63.16 176 ASP A N 1
ATOM 1405 C CA . ASP A 1 176 ? 21.906 6.852 -35.389 1.00 63.16 176 ASP A CA 1
ATOM 1406 C C . ASP A 1 176 ? 22.001 5.738 -34.317 1.00 63.16 176 ASP A C 1
ATOM 1408 O O . ASP A 1 176 ? 21.151 5.635 -33.439 1.00 63.16 176 ASP A O 1
ATOM 1412 N N . ASN A 1 177 ? 23.055 4.919 -34.363 1.00 66.00 177 ASN A N 1
ATOM 1413 C CA . ASN A 1 177 ? 23.468 3.976 -33.331 1.00 66.00 177 ASN A CA 1
ATOM 1414 C C . ASN A 1 177 ? 22.353 3.010 -32.884 1.00 66.00 177 ASN A C 1
ATOM 1416 O O . ASN A 1 177 ? 22.074 2.846 -31.699 1.00 66.00 177 ASN A O 1
ATOM 1420 N N . ASN A 1 178 ? 21.755 2.315 -33.855 1.00 70.81 178 ASN A N 1
ATOM 1421 C CA . ASN A 1 178 ? 20.652 1.366 -33.649 1.00 70.81 178 ASN A CA 1
ATOM 1422 C C . ASN A 1 178 ? 21.056 0.061 -32.931 1.00 70.81 178 ASN A C 1
ATOM 1424 O O . ASN A 1 178 ? 20.218 -0.818 -32.720 1.00 70.81 178 ASN A O 1
ATOM 1428 N N . ALA A 1 179 ? 22.336 -0.088 -32.581 1.00 80.56 179 ALA A N 1
ATOM 1429 C CA . ALA A 1 179 ? 22.854 -1.263 -31.894 1.00 80.56 179 ALA A CA 1
ATOM 1430 C C . ALA A 1 179 ? 22.486 -1.310 -30.405 1.00 80.56 179 ALA A C 1
ATOM 1432 O O . ALA A 1 179 ? 22.539 -2.388 -29.812 1.00 80.56 179 ALA A O 1
ATOM 1433 N N . LEU A 1 180 ? 22.139 -0.169 -29.804 1.00 86.94 180 LEU A N 1
ATOM 1434 C CA . LEU A 1 180 ? 21.706 -0.071 -28.415 1.00 86.94 180 LEU A CA 1
ATOM 1435 C C . LEU A 1 180 ? 20.196 0.148 -28.366 1.00 86.94 180 LEU A C 1
ATOM 1437 O O . LEU A 1 180 ? 19.698 1.149 -28.874 1.00 86.94 180 LEU A O 1
ATOM 1441 N N . ARG A 1 181 ? 19.480 -0.746 -27.686 1.00 91.00 181 ARG A N 1
ATOM 1442 C CA . ARG A 1 181 ? 18.095 -0.503 -27.271 1.00 91.00 181 ARG A CA 1
ATOM 1443 C C . ARG A 1 181 ? 18.019 -0.294 -25.772 1.00 91.00 181 ARG A C 1
ATOM 1445 O O . ARG A 1 181 ? 18.773 -0.901 -25.020 1.00 91.00 181 ARG A O 1
ATOM 1452 N N . LEU A 1 182 ? 17.094 0.567 -25.367 1.00 94.69 182 LEU A N 1
ATOM 1453 C CA . LEU A 1 182 ? 16.813 0.937 -23.983 1.00 94.69 182 LEU A CA 1
ATOM 1454 C C . LEU A 1 182 ? 15.348 0.648 -23.696 1.00 94.69 182 LEU A C 1
ATOM 1456 O O . LEU A 1 182 ? 14.482 1.020 -24.490 1.00 94.69 182 LEU A O 1
ATOM 1460 N N . TYR A 1 183 ? 15.111 0.042 -22.547 1.00 96.88 183 TYR A N 1
ATOM 1461 C CA . TYR A 1 183 ? 13.814 -0.365 -22.045 1.00 96.88 183 TYR A CA 1
ATOM 1462 C C . TYR A 1 183 ? 13.549 0.337 -20.719 1.00 96.88 183 TYR A C 1
ATOM 1464 O O . TYR A 1 183 ? 14.480 0.642 -19.967 1.00 96.88 183 TYR A O 1
ATOM 1472 N N . SER A 1 184 ? 12.281 0.590 -20.433 1.00 97.44 184 SER A N 1
ATOM 1473 C CA . SER A 1 184 ? 11.843 1.147 -19.160 1.00 97.44 184 SER A CA 1
ATOM 1474 C C . SER A 1 184 ? 10.575 0.442 -18.698 1.00 97.44 184 SER A C 1
ATOM 1476 O O . SER A 1 184 ? 9.673 0.198 -19.502 1.00 97.44 184 SER A O 1
ATOM 1478 N N . PHE A 1 185 ? 10.521 0.108 -17.416 1.00 97.81 185 PHE A N 1
ATOM 1479 C CA . PHE A 1 185 ? 9.459 -0.687 -16.822 1.00 97.81 185 PHE A CA 1
ATOM 1480 C C . PHE A 1 185 ? 8.911 0.017 -15.583 1.00 97.81 185 PHE A C 1
ATOM 1482 O O . PHE A 1 185 ? 9.669 0.508 -14.746 1.00 97.81 185 PHE A O 1
ATOM 1489 N N . GLU A 1 186 ? 7.589 0.042 -15.490 1.00 96.50 186 GLU A N 1
ATOM 1490 C CA . GLU A 1 186 ? 6.826 0.434 -14.308 1.00 96.50 186 GLU A CA 1
ATOM 1491 C C . GLU A 1 186 ? 6.073 -0.811 -13.836 1.00 96.50 186 GLU A C 1
ATOM 1493 O O . GLU A 1 186 ? 5.336 -1.408 -14.627 1.00 96.50 186 GLU A O 1
ATOM 1498 N N . LEU A 1 187 ? 6.271 -1.233 -12.591 1.00 95.75 187 LEU A N 1
ATOM 1499 C CA . LEU A 1 187 ? 5.716 -2.471 -12.057 1.00 95.75 187 LEU A CA 1
ATOM 1500 C C . LEU A 1 187 ? 4.511 -2.177 -11.165 1.00 95.75 187 LEU A C 1
ATOM 1502 O O . LEU A 1 187 ? 4.468 -1.184 -10.447 1.00 95.75 187 LEU A O 1
ATOM 1506 N N . LYS A 1 188 ? 3.504 -3.044 -11.219 1.00 94.06 188 LYS A N 1
ATOM 1507 C CA . LYS A 1 188 ? 2.329 -3.032 -10.345 1.00 94.06 188 LYS A CA 1
ATOM 1508 C C . LYS A 1 188 ? 2.032 -4.453 -9.890 1.00 94.06 188 LYS A C 1
ATOM 1510 O O . LYS A 1 188 ? 2.306 -5.406 -10.609 1.00 94.06 188 LYS A O 1
ATOM 1515 N N . LYS A 1 189 ? 1.444 -4.627 -8.708 1.00 89.62 189 LYS A N 1
ATOM 1516 C CA . LYS A 1 189 ? 1.025 -5.974 -8.271 1.00 89.62 189 LYS A CA 1
ATOM 1517 C C . LYS A 1 189 ? -0.145 -6.479 -9.103 1.00 89.62 189 LYS A C 1
ATOM 1519 O O . LYS A 1 189 ? -0.087 -7.572 -9.657 1.00 89.62 189 LYS A O 1
ATOM 1524 N N . SER A 1 190 ? -1.166 -5.637 -9.231 1.00 90.06 190 SER A N 1
ATOM 1525 C CA . SER A 1 190 ? -2.376 -5.941 -9.979 1.00 90.06 190 SER A CA 1
ATOM 1526 C C . SER A 1 190 ? -2.870 -4.750 -10.794 1.00 90.06 190 SER A C 1
ATOM 1528 O O . SER A 1 190 ? -2.641 -3.589 -10.436 1.00 90.06 190 SER A O 1
ATOM 1530 N N . LEU A 1 191 ? -3.578 -5.031 -11.888 1.00 87.94 191 LEU A N 1
ATOM 1531 C CA . LEU A 1 191 ? -4.306 -4.035 -12.670 1.00 87.94 191 LEU A CA 1
ATOM 1532 C C . LEU A 1 191 ? -5.789 -4.377 -12.719 1.00 87.94 191 LEU A C 1
ATOM 1534 O O . LEU A 1 191 ? -6.165 -5.429 -13.215 1.00 87.94 191 LEU A O 1
ATOM 1538 N N . ASP A 1 192 ? -6.637 -3.452 -12.287 1.00 82.38 192 ASP A N 1
ATOM 1539 C CA . ASP A 1 192 ? -8.093 -3.589 -12.329 1.00 82.38 192 ASP A CA 1
ATOM 1540 C C . ASP A 1 192 ? -8.759 -2.295 -12.831 1.00 82.38 192 ASP A C 1
ATOM 1542 O O . ASP A 1 192 ? -8.098 -1.287 -13.101 1.00 82.38 192 ASP A O 1
ATOM 1546 N N . GLN A 1 193 ? -10.091 -2.283 -12.945 1.00 73.75 193 GLN A N 1
ATOM 1547 C CA . GLN A 1 193 ? -10.835 -1.100 -13.404 1.00 73.75 193 GLN A CA 1
ATOM 1548 C C . GLN A 1 193 ? -10.666 0.144 -12.517 1.00 73.75 193 GLN A C 1
ATOM 1550 O O . GLN A 1 193 ? -10.879 1.263 -12.997 1.00 73.75 193 GLN A O 1
ATOM 1555 N N . SER A 1 194 ? -10.313 -0.025 -11.243 1.00 69.56 194 SER A N 1
ATOM 1556 C CA . SER A 1 194 ? -10.120 1.065 -10.289 1.00 69.56 194 SER A CA 1
ATOM 1557 C C . SER A 1 194 ? -8.756 1.741 -10.452 1.00 69.56 194 SER A C 1
ATOM 1559 O O . SER A 1 194 ? -8.664 2.962 -10.298 1.00 69.56 194 SER A O 1
ATOM 1561 N N . ASN A 1 195 ? -7.716 0.984 -10.825 1.00 79.56 195 ASN A N 1
ATOM 1562 C CA . ASN A 1 195 ? -6.333 1.463 -10.791 1.00 79.56 195 ASN A CA 1
ATOM 1563 C C . ASN A 1 195 ? -5.672 1.635 -12.177 1.00 79.56 195 ASN A C 1
ATOM 1565 O O . ASN A 1 195 ? -4.757 2.457 -12.305 1.00 79.56 195 ASN A O 1
ATOM 1569 N N . TYR A 1 196 ? -6.162 0.962 -13.231 1.00 90.50 196 TYR A N 1
ATOM 1570 C CA . TYR A 1 196 ? -5.426 0.833 -14.498 1.00 90.50 196 TYR A CA 1
ATOM 1571 C C . TYR A 1 196 ? -5.055 2.172 -15.134 1.00 90.50 196 TYR A C 1
ATOM 1573 O O . TYR A 1 196 ? -3.980 2.314 -15.706 1.00 90.50 196 TYR A O 1
ATOM 1581 N N . ARG A 1 197 ? -5.925 3.188 -15.030 1.00 85.19 197 ARG A N 1
ATOM 1582 C CA . ARG A 1 197 ? -5.650 4.516 -15.602 1.00 85.19 197 ARG A CA 1
ATOM 1583 C C . ARG A 1 197 ? -4.491 5.199 -14.898 1.00 85.19 197 ARG A C 1
ATOM 1585 O O . ARG A 1 197 ? -3.636 5.759 -15.577 1.00 85.19 197 ARG A O 1
ATOM 1592 N N . LYS A 1 198 ? -4.477 5.179 -13.560 1.00 83.06 198 LYS A N 1
ATOM 1593 C CA . LYS A 1 198 ? -3.413 5.810 -12.769 1.00 83.06 198 LYS A CA 1
ATOM 1594 C C . LYS A 1 198 ? -2.081 5.132 -13.087 1.00 83.06 198 LYS A C 1
ATOM 1596 O O . LYS A 1 198 ? -1.153 5.822 -13.494 1.00 83.06 198 LYS A O 1
ATOM 1601 N N . ALA A 1 199 ? -2.047 3.801 -13.008 1.00 90.38 199 ALA A N 1
ATOM 1602 C CA . ALA A 1 199 ? -0.868 2.998 -13.321 1.00 90.38 199 ALA A CA 1
ATOM 1603 C C . ALA A 1 199 ? -0.366 3.230 -14.756 1.00 90.38 199 ALA A C 1
ATOM 1605 O O . ALA A 1 199 ? 0.819 3.463 -14.982 1.00 90.38 199 ALA A O 1
ATOM 1606 N N . PHE A 1 200 ? -1.272 3.257 -15.736 1.00 95.56 200 PHE A N 1
ATOM 1607 C CA . PHE A 1 200 ? -0.898 3.486 -17.127 1.00 95.56 200 PHE A CA 1
ATOM 1608 C C . PHE A 1 200 ? -0.306 4.881 -17.348 1.00 95.56 200 PHE A C 1
ATOM 1610 O O . PHE A 1 200 ? 0.716 5.013 -18.015 1.00 95.56 200 PHE A O 1
ATOM 1617 N N . PHE A 1 201 ? -0.911 5.938 -16.798 1.00 90.69 201 PHE A N 1
ATOM 1618 C CA . PHE A 1 201 ? -0.372 7.292 -16.966 1.00 90.69 201 PHE A CA 1
ATOM 1619 C C . PHE A 1 201 ? 0.928 7.524 -16.189 1.00 90.69 201 PHE A C 1
ATOM 1621 O O . PHE A 1 201 ? 1.765 8.298 -16.656 1.00 90.69 201 PHE A O 1
ATOM 1628 N N . GLN A 1 202 ? 1.133 6.812 -15.080 1.00 86.31 202 GLN A N 1
ATOM 1629 C CA . GLN A 1 202 ? 2.419 6.754 -14.391 1.00 86.31 202 GLN A CA 1
ATOM 1630 C C . GLN A 1 202 ? 3.494 6.148 -15.306 1.00 86.31 202 GLN A C 1
ATOM 1632 O O . GLN A 1 202 ? 4.491 6.811 -15.586 1.00 86.31 202 GLN A O 1
ATOM 1637 N N . ALA A 1 203 ? 3.230 4.984 -15.910 1.00 94.75 203 ALA A N 1
ATOM 1638 C CA . ALA A 1 203 ? 4.137 4.367 -16.883 1.00 94.75 203 ALA A CA 1
ATOM 1639 C C . ALA A 1 203 ? 4.386 5.263 -18.114 1.00 94.75 203 ALA A C 1
ATOM 1641 O O . ALA A 1 203 ? 5.507 5.369 -18.610 1.00 94.75 203 ALA A O 1
ATOM 1642 N N . VAL A 1 204 ? 3.368 5.984 -18.601 1.00 92.19 204 VAL A N 1
ATOM 1643 C CA . VAL A 1 204 ? 3.551 6.972 -19.679 1.00 92.19 204 VAL A CA 1
ATOM 1644 C C . VAL A 1 204 ? 4.534 8.061 -19.260 1.00 92.19 204 VAL A C 1
ATOM 1646 O O . VAL A 1 204 ? 5.418 8.392 -20.049 1.00 92.19 204 VAL A O 1
ATOM 1649 N N . SER A 1 205 ? 4.396 8.610 -18.054 1.00 86.50 205 SER A N 1
ATOM 1650 C CA . SER A 1 205 ? 5.289 9.651 -17.538 1.00 86.50 205 SER A CA 1
ATOM 1651 C C . SER A 1 205 ? 6.716 9.138 -17.330 1.00 86.50 205 SER A C 1
ATOM 1653 O O . SER A 1 205 ? 7.675 9.797 -17.728 1.00 86.50 205 SER A O 1
ATOM 1655 N N . ASN A 1 206 ? 6.856 7.949 -16.747 1.00 90.12 206 ASN A N 1
ATOM 1656 C CA . ASN A 1 206 ? 8.132 7.429 -16.262 1.00 90.12 206 ASN A CA 1
ATOM 1657 C C . ASN A 1 206 ? 8.930 6.662 -17.331 1.00 90.12 206 ASN A C 1
ATOM 1659 O O . ASN A 1 206 ? 10.160 6.598 -17.258 1.00 90.12 206 ASN A O 1
ATOM 1663 N N . SER A 1 207 ? 8.262 6.122 -18.356 1.00 94.62 207 SER A N 1
ATOM 1664 C CA . SER A 1 207 ? 8.873 5.184 -19.312 1.00 94.62 207 SER A CA 1
ATOM 1665 C C . SER A 1 207 ? 8.851 5.644 -20.770 1.00 94.62 207 SER A C 1
ATOM 1667 O O . SER A 1 207 ? 9.479 5.014 -21.618 1.00 94.62 207 SER A O 1
ATOM 1669 N N . SER A 1 208 ? 8.207 6.773 -21.089 1.00 93.19 208 SER A N 1
ATOM 1670 C CA . SER A 1 208 ? 8.143 7.289 -22.469 1.00 93.19 208 SER A CA 1
ATOM 1671 C C . SER A 1 208 ? 9.485 7.738 -23.062 1.00 93.19 208 SER A C 1
ATOM 1673 O O . SER A 1 208 ? 9.579 7.950 -24.270 1.00 93.19 208 SER A O 1
ATOM 1675 N N . TRP A 1 209 ? 10.526 7.911 -22.258 1.00 92.88 209 TRP A N 1
ATOM 1676 C CA . TRP A 1 209 ? 11.824 8.353 -22.764 1.00 92.88 209 TRP A CA 1
ATOM 1677 C C . TRP A 1 209 ? 12.608 7.247 -23.488 1.00 92.88 209 TRP A C 1
ATOM 1679 O O . TRP A 1 209 ? 13.514 7.570 -24.256 1.00 92.88 209 TRP A O 1
ATOM 1689 N N . ALA A 1 210 ? 12.281 5.973 -23.234 1.00 94.81 210 ALA A N 1
ATOM 1690 C CA . ALA A 1 210 ? 12.991 4.800 -23.741 1.00 94.81 210 ALA A CA 1
ATOM 1691 C C . ALA A 1 210 ? 12.510 4.373 -25.144 1.00 94.81 210 ALA A C 1
ATOM 1693 O O . ALA A 1 210 ? 11.488 4.854 -25.640 1.00 94.81 210 ALA A O 1
ATOM 1694 N N . HIS A 1 211 ? 13.231 3.436 -25.777 1.00 94.75 211 HIS A N 1
ATOM 1695 C CA . HIS A 1 211 ? 12.809 2.872 -27.066 1.00 94.75 211 HIS A CA 1
ATOM 1696 C C . HIS A 1 211 ? 11.502 2.094 -26.905 1.00 94.75 211 HIS A C 1
ATOM 1698 O O . HIS A 1 211 ? 10.620 2.187 -27.757 1.00 94.75 211 HIS A O 1
ATOM 1704 N N . GLU A 1 212 ? 11.368 1.361 -25.799 1.00 96.38 212 GLU A N 1
ATOM 1705 C CA . GLU A 1 212 ? 10.150 0.653 -25.424 1.00 96.38 212 GLU A CA 1
ATOM 1706 C C . GLU A 1 212 ? 9.888 0.822 -23.923 1.00 96.38 212 GLU A C 1
ATOM 1708 O O . GLU A 1 212 ? 10.779 0.630 -23.093 1.00 96.38 212 GLU A O 1
ATOM 1713 N N . GLY A 1 213 ? 8.657 1.207 -23.584 1.00 97.38 213 GLY A N 1
ATOM 1714 C CA . GLY A 1 213 ? 8.188 1.351 -22.210 1.00 97.38 213 GLY A CA 1
ATOM 1715 C C . GLY A 1 213 ? 7.070 0.357 -21.924 1.00 97.38 213 GLY A C 1
ATOM 1716 O O . GLY A 1 213 ? 6.170 0.208 -22.756 1.00 97.38 213 GLY A O 1
ATOM 1717 N N . TYR A 1 214 ? 7.106 -0.291 -20.764 1.00 98.25 214 TYR A N 1
ATOM 1718 C CA . TYR A 1 214 ? 6.132 -1.306 -20.369 1.00 98.25 214 TYR A CA 1
ATOM 1719 C C . TYR A 1 214 ? 5.542 -1.004 -18.991 1.00 98.25 214 TYR A C 1
ATOM 1721 O O . TYR A 1 214 ? 6.267 -0.685 -18.052 1.00 98.25 214 TYR A O 1
ATOM 1729 N N . LEU A 1 215 ? 4.222 -1.146 -18.881 1.00 98.25 215 LEU A N 1
ATOM 1730 C CA . LEU A 1 215 ? 3.536 -1.344 -17.612 1.00 98.25 215 LEU A CA 1
ATOM 1731 C C . LEU A 1 215 ? 3.463 -2.852 -17.367 1.00 98.25 215 LEU A C 1
ATOM 1733 O O . LEU A 1 215 ? 2.903 -3.593 -18.179 1.00 98.25 215 LEU A O 1
ATOM 1737 N N . VAL A 1 216 ? 4.056 -3.290 -16.268 1.00 98.25 216 VAL A N 1
ATOM 1738 C CA . VAL A 1 216 ? 4.180 -4.694 -15.892 1.00 98.25 216 VAL A CA 1
ATOM 1739 C C . VAL A 1 216 ? 3.266 -4.967 -14.709 1.00 98.25 216 VAL A C 1
ATOM 1741 O O . VAL A 1 216 ? 3.274 -4.195 -13.753 1.00 98.25 216 VAL A O 1
ATOM 1744 N N . ALA A 1 217 ? 2.498 -6.054 -14.739 1.00 96.25 217 ALA A N 1
ATOM 1745 C CA . ALA A 1 217 ? 1.783 -6.509 -13.552 1.00 96.25 217 ALA A CA 1
ATOM 1746 C C . ALA A 1 217 ? 1.727 -8.027 -13.437 1.00 96.25 217 ALA A C 1
ATOM 1748 O O . ALA A 1 217 ? 1.773 -8.725 -14.446 1.00 96.25 217 ALA A O 1
ATOM 1749 N N . ALA A 1 218 ? 1.637 -8.536 -12.211 1.00 90.44 218 ALA A N 1
ATOM 1750 C CA . ALA A 1 218 ? 1.485 -9.968 -11.979 1.00 90.44 218 ALA A CA 1
ATOM 1751 C C . ALA A 1 218 ? 0.022 -10.406 -12.164 1.00 90.44 218 ALA A C 1
ATOM 1753 O O . ALA A 1 218 ? -0.282 -11.322 -12.928 1.00 90.44 218 ALA A O 1
ATOM 1754 N N . ASP A 1 219 ? -0.903 -9.684 -11.533 1.00 86.50 219 ASP A N 1
ATOM 1755 C CA . ASP A 1 219 ? -2.331 -9.980 -11.611 1.00 86.50 219 ASP A CA 1
ATOM 1756 C C . ASP A 1 219 ? -3.059 -9.023 -12.566 1.00 86.50 219 ASP A C 1
ATOM 1758 O O . ASP A 1 219 ? -3.185 -7.820 -12.329 1.00 86.50 219 ASP A O 1
ATOM 1762 N N . ILE A 1 220 ? -3.536 -9.560 -13.686 1.00 86.19 220 ILE A N 1
ATOM 1763 C CA . ILE A 1 220 ? -4.375 -8.834 -14.637 1.00 86.19 220 ILE A CA 1
ATOM 1764 C C . ILE A 1 220 ? -5.597 -9.716 -14.913 1.00 86.19 220 ILE A C 1
ATOM 1766 O O . ILE A 1 220 ? -5.438 -10.779 -15.521 1.00 86.19 220 ILE A O 1
ATOM 1770 N N . PRO A 1 221 ? -6.821 -9.289 -14.545 1.00 76.25 221 PRO A N 1
ATOM 1771 C CA . PRO A 1 221 ? -8.052 -10.005 -14.844 1.00 76.25 221 PRO A CA 1
ATOM 1772 C C . PRO A 1 221 ? -8.322 -9.995 -16.355 1.00 76.25 221 PRO A C 1
ATOM 1774 O O . PRO A 1 221 ? -9.124 -9.216 -16.864 1.00 76.25 221 PRO A O 1
ATOM 1777 N N . GLN A 1 222 ? -7.661 -10.874 -17.112 1.00 70.12 222 GLN A N 1
ATOM 1778 C CA . GLN A 1 222 ? -7.778 -10.928 -18.576 1.00 70.12 222 GLN A CA 1
ATOM 1779 C C . GLN A 1 222 ? -9.208 -11.232 -19.058 1.00 70.12 222 GLN A C 1
ATOM 1781 O O . GLN A 1 222 ? -9.540 -11.000 -20.218 1.00 70.12 222 GLN A O 1
ATOM 1786 N N . TYR A 1 223 ? -10.063 -11.747 -18.171 1.00 62.72 223 TYR A N 1
ATOM 1787 C CA . TYR A 1 223 ? -11.481 -11.992 -18.423 1.00 62.72 223 TYR A CA 1
ATOM 1788 C C . TYR A 1 223 ? -12.344 -10.710 -18.422 1.00 62.72 223 TYR A C 1
ATOM 1790 O O . TYR A 1 223 ? -13.523 -10.761 -18.794 1.00 62.72 223 TYR A O 1
ATOM 1798 N N . ASP A 1 224 ? -11.787 -9.571 -18.000 1.00 71.25 224 ASP A N 1
ATOM 1799 C CA . ASP A 1 224 ? -12.416 -8.251 -18.035 1.00 71.25 224 ASP A CA 1
ATOM 1800 C C . ASP A 1 224 ? -12.261 -7.590 -19.415 1.00 71.25 224 ASP A C 1
ATOM 1802 O O . ASP A 1 224 ? -11.302 -6.863 -19.685 1.00 71.25 224 ASP A O 1
ATOM 1806 N N . ASP A 1 225 ? -13.254 -7.774 -20.286 1.00 68.38 225 ASP A N 1
ATOM 1807 C CA . ASP A 1 225 ? -13.249 -7.176 -21.629 1.00 68.38 225 ASP A CA 1
ATOM 1808 C C . ASP A 1 225 ? -13.154 -5.637 -21.621 1.00 68.38 225 ASP A C 1
ATOM 1810 O O . ASP A 1 225 ? -12.585 -5.043 -22.541 1.00 68.38 225 ASP A O 1
ATOM 1814 N N . LEU A 1 226 ? -13.716 -4.963 -20.608 1.00 72.00 226 LEU A N 1
ATOM 1815 C CA . LEU A 1 226 ? -13.679 -3.500 -20.528 1.00 72.00 226 LEU A CA 1
ATOM 1816 C C . LEU A 1 226 ? -12.265 -3.025 -20.207 1.00 72.00 226 LEU A C 1
ATOM 1818 O O . LEU A 1 226 ? -11.749 -2.167 -20.925 1.00 72.00 226 LEU A O 1
ATOM 1822 N N . LEU A 1 227 ? -11.633 -3.606 -19.186 1.00 79.56 227 LEU A N 1
ATOM 1823 C CA . LEU A 1 227 ? -10.242 -3.340 -18.834 1.00 79.56 227 LEU A CA 1
ATOM 1824 C C . LEU A 1 227 ? -9.322 -3.634 -20.019 1.00 79.56 227 LEU A C 1
ATOM 1826 O O . LEU A 1 227 ? -8.549 -2.763 -20.411 1.00 79.56 227 LEU A O 1
ATOM 1830 N N . MET A 1 228 ? -9.451 -4.809 -20.640 1.00 85.00 228 MET A N 1
ATOM 1831 C CA . MET A 1 228 ? -8.611 -5.205 -21.771 1.00 85.00 228 MET A CA 1
ATOM 1832 C C . MET A 1 228 ? -8.782 -4.267 -22.970 1.00 85.00 228 MET A C 1
ATOM 1834 O O . MET A 1 228 ? -7.791 -3.840 -23.566 1.00 85.00 228 MET A O 1
ATOM 1838 N N . SER A 1 229 ? -10.018 -3.873 -23.294 1.00 79.69 229 SER A N 1
ATOM 1839 C CA . SER A 1 229 ? -10.277 -2.916 -24.377 1.00 79.69 229 SER A CA 1
ATOM 1840 C C . SER A 1 229 ? -9.697 -1.527 -24.086 1.00 79.69 229 SER A C 1
ATOM 1842 O O . SER A 1 229 ? -9.139 -0.885 -24.981 1.00 79.69 229 SER A O 1
ATOM 1844 N N . GLU A 1 230 ? -9.770 -1.065 -22.835 1.00 87.38 230 GLU A N 1
ATOM 1845 C CA . GLU A 1 230 ? -9.221 0.225 -22.430 1.00 87.38 230 GLU A CA 1
ATOM 1846 C C . GLU A 1 230 ? -7.688 0.206 -22.393 1.00 87.38 230 GLU A C 1
ATOM 1848 O O . GLU A 1 230 ? -7.072 1.143 -22.903 1.00 87.38 230 GLU A O 1
ATOM 1853 N N . LEU A 1 231 ? -7.063 -0.858 -21.881 1.00 91.62 231 LEU A N 1
ATOM 1854 C CA . LEU A 1 231 ? -5.611 -1.050 -21.925 1.00 91.62 231 LEU A CA 1
ATOM 1855 C C . LEU A 1 231 ? -5.105 -1.082 -23.372 1.00 91.62 231 LEU A C 1
ATOM 1857 O O . LEU A 1 231 ? -4.200 -0.323 -23.714 1.00 91.62 231 LEU A O 1
ATOM 1861 N N . GLN A 1 232 ? -5.751 -1.844 -24.261 1.00 93.38 232 GLN A N 1
ATOM 1862 C CA . GLN A 1 232 ? -5.404 -1.871 -25.685 1.00 93.38 232 GLN A CA 1
ATOM 1863 C C . GLN A 1 232 ? -5.510 -0.482 -26.330 1.00 93.38 232 GLN A C 1
ATOM 1865 O O . GLN A 1 232 ? -4.641 -0.073 -27.113 1.00 93.38 232 GLN A O 1
ATOM 1870 N N . ARG A 1 233 ? -6.578 0.263 -26.011 1.00 91.31 233 ARG A N 1
ATOM 1871 C CA . ARG A 1 233 ? -6.803 1.627 -26.506 1.00 91.31 233 ARG A CA 1
ATOM 1872 C C . ARG A 1 233 ? -5.714 2.579 -26.012 1.00 91.31 233 ARG A C 1
ATOM 1874 O O . ARG A 1 233 ? -5.222 3.390 -26.797 1.00 91.31 233 ARG A O 1
ATOM 1881 N N . LEU A 1 234 ? -5.332 2.484 -24.739 1.00 93.69 234 LEU A N 1
ATOM 1882 C CA . LEU A 1 234 ? -4.278 3.290 -24.128 1.00 93.69 234 LEU A CA 1
ATOM 1883 C C . LEU A 1 234 ? -2.898 2.953 -24.713 1.00 93.69 234 LEU A C 1
ATOM 1885 O O . LEU A 1 234 ? -2.196 3.867 -25.147 1.00 93.69 234 LEU A O 1
ATOM 1889 N N . THR A 1 235 ? -2.542 1.674 -24.847 1.00 95.50 235 THR A N 1
ATOM 1890 C CA . THR A 1 235 ? -1.316 1.232 -25.535 1.00 95.50 235 THR A CA 1
ATOM 1891 C C . THR A 1 235 ? -1.270 1.748 -26.970 1.00 95.50 235 THR A C 1
ATOM 1893 O O . THR A 1 235 ? -0.267 2.312 -27.404 1.00 95.50 235 THR A O 1
ATOM 1896 N N . SER A 1 236 ? -2.382 1.667 -27.702 1.00 94.00 236 SER A N 1
ATOM 1897 C CA . SER A 1 236 ? -2.467 2.186 -29.073 1.00 94.00 236 SER A CA 1
ATOM 1898 C C . SER A 1 236 ? -2.328 3.711 -29.146 1.00 94.00 236 SER A C 1
ATOM 1900 O O . SER A 1 236 ? -1.804 4.236 -30.129 1.00 94.00 236 SER A O 1
ATOM 1902 N N . ALA A 1 237 ? -2.779 4.443 -28.127 1.00 94.25 237 ALA A N 1
ATOM 1903 C CA . ALA A 1 237 ? -2.695 5.901 -28.090 1.00 94.25 237 ALA A CA 1
ATOM 1904 C C . ALA A 1 237 ? -1.303 6.399 -27.666 1.00 94.25 237 ALA A C 1
ATOM 1906 O O . ALA A 1 237 ? -0.745 7.282 -28.319 1.00 94.25 237 ALA A O 1
ATOM 1907 N N . PHE A 1 238 ? -0.735 5.819 -26.607 1.00 94.56 238 PHE A N 1
ATOM 1908 C CA . PHE A 1 238 ? 0.455 6.337 -25.924 1.00 94.56 238 PHE A CA 1
ATOM 1909 C C . PHE A 1 238 ? 1.709 5.477 -26.117 1.00 94.56 238 PHE A C 1
ATOM 1911 O O . PHE A 1 238 ? 2.813 5.942 -25.857 1.00 94.56 238 PHE A O 1
ATOM 1918 N N . GLY A 1 239 ? 1.578 4.247 -26.612 1.00 94.31 239 GLY A N 1
ATOM 1919 C CA . GLY A 1 239 ? 2.707 3.390 -26.977 1.00 94.31 239 GLY A CA 1
ATOM 1920 C C . GLY A 1 239 ? 3.404 2.671 -25.820 1.00 94.31 239 GLY A C 1
ATOM 1921 O O . GLY A 1 239 ? 4.477 2.127 -26.058 1.00 94.31 239 GLY A O 1
ATOM 1922 N N . ILE A 1 240 ? 2.828 2.665 -24.614 1.00 98.06 240 ILE A N 1
ATOM 1923 C CA . ILE A 1 240 ? 3.292 1.830 -23.492 1.00 98.06 240 ILE A CA 1
ATOM 1924 C C . ILE A 1 240 ? 2.697 0.427 -23.633 1.00 98.06 240 ILE A C 1
ATOM 1926 O O . ILE A 1 240 ? 1.480 0.293 -23.789 1.00 98.06 240 ILE A O 1
ATOM 1930 N N . GLY A 1 241 ? 3.548 -0.596 -23.615 1.00 97.94 241 GLY A N 1
ATOM 1931 C CA . GLY A 1 241 ? 3.137 -1.998 -23.663 1.00 97.94 241 GLY A CA 1
ATOM 1932 C C . GLY A 1 241 ? 2.607 -2.493 -22.319 1.00 97.94 241 GLY A C 1
ATOM 1933 O O . GLY A 1 241 ? 2.913 -1.908 -21.284 1.00 97.94 241 GLY A O 1
ATOM 1934 N N . ILE A 1 242 ? 1.829 -3.572 -22.339 1.00 98.12 242 ILE A N 1
ATOM 1935 C CA . ILE A 1 242 ? 1.359 -4.282 -21.146 1.00 98.12 242 ILE A CA 1
ATOM 1936 C C . ILE A 1 242 ? 2.027 -5.652 -21.110 1.00 98.12 242 ILE A C 1
ATOM 1938 O O . ILE A 1 242 ? 1.877 -6.435 -22.053 1.00 98.12 242 ILE A O 1
ATOM 1942 N N . LEU A 1 243 ? 2.749 -5.927 -20.030 1.00 97.12 243 LEU A N 1
ATOM 1943 C CA . LEU A 1 243 ? 3.426 -7.195 -19.775 1.00 97.12 243 LEU A CA 1
ATOM 1944 C C . LEU A 1 243 ? 2.817 -7.824 -18.523 1.00 97.12 243 LEU A C 1
ATOM 1946 O O . LEU A 1 243 ? 2.723 -7.167 -17.489 1.00 97.12 243 LEU A O 1
ATOM 1950 N N . GLN A 1 244 ? 2.410 -9.084 -18.621 1.00 95.56 244 GLN A N 1
ATOM 1951 C CA . GLN A 1 244 ? 1.970 -9.859 -17.473 1.00 95.56 244 GLN A CA 1
ATOM 1952 C C . GLN A 1 244 ? 3.067 -10.821 -17.026 1.00 95.56 244 GLN A C 1
ATOM 1954 O O . GLN A 1 244 ? 3.568 -11.590 -17.848 1.00 95.56 244 GLN A O 1
ATOM 1959 N N . LEU A 1 245 ? 3.397 -10.790 -15.735 1.00 93.81 245 LEU A N 1
ATOM 1960 C CA . LEU A 1 245 ? 4.202 -11.824 -15.090 1.00 93.81 245 LEU A CA 1
ATOM 1961 C C . LEU A 1 245 ? 3.276 -12.912 -14.548 1.00 93.81 245 LEU A C 1
ATOM 1963 O O . LEU A 1 245 ? 2.413 -12.634 -13.722 1.00 93.81 245 LEU A O 1
ATOM 1967 N N . ASP A 1 246 ? 3.450 -14.139 -15.013 1.00 85.69 246 ASP A N 1
ATOM 1968 C CA . ASP A 1 246 ? 2.723 -15.293 -14.498 1.00 85.69 246 ASP A CA 1
ATOM 1969 C C . ASP A 1 246 ? 3.510 -15.875 -13.313 1.00 85.69 246 ASP A C 1
ATOM 1971 O O . ASP A 1 246 ? 4.643 -16.331 -13.454 1.00 85.69 246 ASP A O 1
ATOM 1975 N N . LEU A 1 247 ? 2.943 -15.767 -12.110 1.00 85.81 247 LEU A N 1
ATOM 1976 C CA . LEU A 1 247 ? 3.593 -16.228 -10.880 1.00 85.81 247 LEU A CA 1
ATOM 1977 C C . LEU A 1 247 ? 3.368 -17.719 -10.601 1.00 85.81 247 LEU A C 1
ATOM 1979 O O . LEU A 1 247 ? 3.934 -18.233 -9.639 1.00 85.81 247 LEU A O 1
ATOM 1983 N N . ASP A 1 248 ? 2.570 -18.414 -11.407 1.00 77.50 248 ASP A N 1
ATOM 1984 C CA . ASP A 1 248 ? 2.462 -19.873 -11.359 1.00 77.50 248 ASP A CA 1
ATOM 1985 C C . ASP A 1 248 ? 3.474 -20.514 -12.315 1.00 77.50 248 ASP A C 1
ATOM 1987 O O . ASP A 1 248 ? 4.099 -21.529 -11.995 1.00 77.50 248 ASP A O 1
ATOM 1991 N N . ASP A 1 249 ? 3.690 -19.882 -13.468 1.00 81.12 249 ASP A N 1
ATOM 1992 C CA . ASP A 1 249 ? 4.687 -20.269 -14.454 1.00 81.12 249 ASP A CA 1
ATOM 1993 C C . ASP A 1 249 ? 5.349 -19.035 -15.078 1.00 81.12 249 ASP A C 1
ATOM 1995 O O . ASP A 1 249 ? 4.871 -18.483 -16.067 1.00 81.12 249 ASP A O 1
ATOM 1999 N N . ILE A 1 250 ? 6.501 -18.622 -14.538 1.00 86.31 250 ILE A N 1
ATOM 2000 C CA . ILE A 1 250 ? 7.196 -17.416 -15.013 1.00 86.31 250 ILE A CA 1
ATOM 2001 C C . ILE A 1 250 ? 7.548 -17.470 -16.503 1.00 86.31 250 ILE A C 1
ATOM 2003 O O . ILE A 1 250 ? 7.578 -16.426 -17.158 1.00 86.31 250 ILE A O 1
ATOM 2007 N N . ASP A 1 251 ? 7.755 -18.662 -17.064 1.00 81.69 251 ASP A N 1
ATOM 2008 C CA . ASP A 1 251 ? 8.050 -18.841 -18.484 1.00 81.69 251 ASP A CA 1
ATOM 2009 C C . ASP A 1 251 ? 6.802 -18.636 -19.364 1.00 81.69 251 ASP A C 1
ATOM 2011 O O . ASP A 1 251 ? 6.932 -18.311 -20.550 1.00 81.69 251 ASP A O 1
ATOM 2015 N N . ALA A 1 252 ? 5.601 -18.761 -18.786 1.00 83.12 252 ALA A N 1
ATOM 2016 C CA . ALA A 1 252 ? 4.315 -18.457 -19.415 1.00 83.12 252 ALA A CA 1
ATOM 2017 C C . ALA A 1 252 ? 3.932 -16.965 -19.357 1.00 83.12 252 ALA A C 1
ATOM 2019 O O . ALA A 1 252 ? 2.956 -16.557 -19.998 1.00 83.12 252 ALA A O 1
ATOM 2020 N N . SER A 1 253 ? 4.721 -16.137 -18.660 1.00 90.00 253 SER A N 1
ATOM 2021 C CA . SER A 1 253 ? 4.597 -14.675 -18.690 1.00 90.00 253 SER A CA 1
ATOM 2022 C C . SER A 1 253 ? 4.533 -14.159 -20.129 1.00 90.00 253 SER A C 1
ATOM 2024 O O . SER A 1 253 ? 5.207 -14.661 -21.035 1.00 90.00 253 SER A O 1
ATOM 2026 N N . SER A 1 254 ? 3.712 -13.139 -20.371 1.00 87.88 254 SER A N 1
ATOM 2027 C CA . SER A 1 254 ? 3.380 -12.746 -21.739 1.00 87.88 254 SER A CA 1
ATOM 2028 C C . SER A 1 254 ? 3.202 -11.247 -21.924 1.00 87.88 254 SER A C 1
ATOM 2030 O O . SER A 1 254 ? 2.817 -10.499 -21.028 1.00 87.88 254 SER A O 1
ATOM 2032 N N . ILE A 1 255 ? 3.479 -10.795 -23.145 1.00 94.12 255 ILE A N 1
ATOM 2033 C CA . ILE A 1 255 ? 3.183 -9.433 -23.576 1.00 94.12 255 ILE A CA 1
ATOM 2034 C C . ILE A 1 255 ? 1.726 -9.413 -24.048 1.00 94.12 255 ILE A C 1
ATOM 2036 O O . ILE A 1 255 ? 1.432 -9.855 -25.159 1.00 94.12 255 ILE A O 1
ATOM 2040 N N . LEU A 1 256 ? 0.818 -8.893 -23.221 1.00 91.81 256 LEU A N 1
ATOM 2041 C CA . LEU A 1 256 ? -0.601 -8.778 -23.574 1.00 91.81 256 LEU A CA 1
ATOM 2042 C C . LEU A 1 256 ? -0.806 -7.765 -24.707 1.00 91.81 256 LEU A C 1
ATOM 2044 O O . LEU A 1 256 ? -1.529 -8.030 -25.668 1.00 91.81 256 LEU A O 1
ATOM 2048 N N . PHE A 1 257 ? -0.123 -6.618 -24.623 1.00 95.31 257 PHE A N 1
ATOM 2049 C CA . PHE A 1 257 ? -0.111 -5.603 -25.677 1.00 95.31 257 PHE A CA 1
ATOM 2050 C C . PHE A 1 257 ? 1.316 -5.084 -25.899 1.00 95.31 257 PHE A C 1
ATOM 2052 O O . PHE A 1 257 ? 1.931 -4.596 -24.952 1.00 95.31 257 PHE A O 1
ATOM 2059 N N . PRO A 1 258 ? 1.867 -5.154 -27.122 1.00 94.75 258 PRO A N 1
ATOM 2060 C CA . PRO A 1 258 ? 3.248 -4.751 -27.373 1.00 94.75 258 PRO A CA 1
ATOM 2061 C C . PRO A 1 258 ? 3.440 -3.238 -27.243 1.00 94.75 258 PRO A C 1
ATOM 2063 O O . PRO A 1 258 ? 2.581 -2.450 -27.656 1.00 94.75 258 PRO A O 1
ATOM 2066 N N . ALA A 1 259 ? 4.592 -2.828 -26.709 1.00 96.69 259 ALA A N 1
ATOM 2067 C CA . ALA A 1 259 ? 4.988 -1.426 -26.699 1.00 96.69 259 ALA A CA 1
ATOM 2068 C C . ALA A 1 259 ? 5.241 -0.924 -28.128 1.00 96.69 259 ALA A C 1
ATOM 2070 O O . ALA A 1 259 ? 5.621 -1.675 -29.031 1.00 96.69 259 ALA A O 1
ATOM 2071 N N . ARG A 1 260 ? 5.051 0.379 -28.352 1.00 94.94 260 ARG A N 1
ATOM 2072 C CA . ARG A 1 260 ? 5.455 1.002 -29.615 1.00 94.94 260 ARG A CA 1
ATOM 2073 C C . ARG A 1 260 ? 6.943 1.316 -29.544 1.00 94.94 260 ARG A C 1
ATOM 2075 O O . ARG A 1 260 ? 7.312 2.242 -28.828 1.00 94.94 260 ARG A O 1
ATOM 2082 N N . ALA A 1 261 ? 7.745 0.623 -30.349 1.00 90.94 261 ALA A N 1
ATOM 2083 C CA . ALA A 1 261 ? 9.153 0.953 -30.533 1.00 90.94 261 ALA A CA 1
ATOM 2084 C C . ALA A 1 261 ? 9.324 2.393 -31.049 1.00 90.94 261 ALA A C 1
ATOM 2086 O O . ALA A 1 261 ? 8.639 2.821 -31.986 1.00 90.94 261 ALA A O 1
ATOM 2087 N N . ARG A 1 262 ? 10.229 3.139 -30.416 1.00 89.81 262 ARG A N 1
ATOM 2088 C CA . ARG A 1 262 ? 10.580 4.524 -30.748 1.00 89.81 262 ARG A CA 1
ATOM 2089 C C . ARG A 1 262 ? 12.045 4.582 -31.156 1.00 89.81 262 ARG A C 1
ATOM 2091 O O . ARG A 1 262 ? 12.890 4.070 -30.435 1.00 89.81 262 ARG A O 1
ATOM 2098 N N . ASP A 1 263 ? 12.335 5.248 -32.270 1.00 81.44 263 ASP A N 1
ATOM 2099 C CA . ASP A 1 263 ? 13.717 5.465 -32.727 1.00 81.44 263 ASP A CA 1
ATOM 2100 C C . ASP A 1 263 ? 14.376 6.666 -32.024 1.00 81.44 263 ASP A C 1
ATOM 2102 O O . ASP A 1 263 ? 15.594 6.743 -31.905 1.00 81.44 263 ASP A O 1
ATOM 2106 N N . GLY A 1 264 ? 13.566 7.627 -31.567 1.00 79.75 264 GLY A N 1
ATOM 2107 C CA . GLY A 1 264 ? 14.028 8.833 -30.884 1.00 79.75 264 GLY A CA 1
ATOM 2108 C C . GLY A 1 264 ? 13.879 8.725 -29.371 1.00 79.75 264 GLY A C 1
ATOM 2109 O O . GLY A 1 264 ? 12.775 8.497 -28.877 1.00 79.75 264 GLY A O 1
ATOM 2110 N N . LEU A 1 265 ? 14.979 8.951 -28.656 1.00 86.69 265 LEU A N 1
ATOM 2111 C CA . LEU A 1 265 ? 15.011 9.052 -27.199 1.00 86.69 265 LEU A CA 1
ATOM 2112 C C . LEU A 1 265 ? 14.668 10.471 -26.727 1.00 86.69 265 LEU A C 1
ATOM 2114 O O . LEU A 1 265 ? 15.060 11.462 -27.351 1.00 86.69 265 LEU A O 1
ATOM 2118 N N . ASP A 1 266 ? 13.984 10.571 -25.587 1.00 86.56 266 ASP A N 1
ATOM 2119 C CA . ASP A 1 266 ? 13.760 11.854 -24.913 1.00 86.56 266 ASP A CA 1
ATOM 2120 C C . ASP A 1 266 ? 14.979 12.219 -24.056 1.00 86.56 266 ASP A C 1
ATOM 2122 O O . ASP A 1 266 ? 15.076 11.898 -22.868 1.00 86.56 266 ASP A O 1
ATOM 2126 N N . TRP A 1 267 ? 15.935 12.900 -24.685 1.00 86.62 267 TRP A N 1
ATOM 2127 C CA . TRP A 1 267 ? 17.179 13.320 -24.046 1.00 86.62 267 TRP A CA 1
ATOM 2128 C C . TRP A 1 267 ? 16.980 14.299 -22.889 1.00 86.62 267 TRP A C 1
ATOM 2130 O O . TRP A 1 267 ? 17.815 14.334 -21.985 1.00 86.62 267 TRP A O 1
ATOM 2140 N N . GLU A 1 268 ? 15.903 15.089 -22.890 1.00 84.06 268 GLU A N 1
ATOM 2141 C CA . GLU A 1 268 ? 15.618 16.013 -21.793 1.00 84.06 268 GLU A CA 1
ATOM 2142 C C . GLU A 1 268 ? 15.213 15.231 -20.541 1.00 84.06 268 GLU A C 1
ATOM 2144 O O . GLU A 1 268 ? 15.794 15.437 -19.471 1.00 84.06 268 GLU A O 1
ATOM 2149 N N . THR A 1 269 ? 14.306 14.263 -20.696 1.00 84.88 269 THR A N 1
ATOM 2150 C CA . THR A 1 269 ? 13.903 13.363 -19.609 1.00 84.88 269 THR A CA 1
ATOM 2151 C C . THR A 1 269 ? 15.073 12.500 -19.129 1.00 84.88 269 THR A C 1
ATOM 2153 O O . THR A 1 269 ? 15.311 12.422 -17.925 1.00 84.88 269 THR A O 1
ATOM 2156 N N . ILE A 1 270 ? 15.880 11.936 -20.035 1.00 89.00 270 ILE A N 1
ATOM 2157 C CA . ILE A 1 270 ? 17.085 11.165 -19.668 1.00 89.00 270 ILE A CA 1
ATOM 2158 C C . ILE A 1 270 ? 18.060 12.020 -18.850 1.00 89.00 270 ILE A C 1
ATOM 2160 O O . ILE A 1 270 ? 18.563 11.584 -17.813 1.00 89.00 270 ILE A O 1
ATOM 2164 N N . ASN A 1 271 ? 18.334 13.247 -19.298 1.00 85.25 271 ASN A N 1
ATOM 2165 C CA . ASN A 1 271 ? 19.251 14.143 -18.603 1.00 85.25 271 ASN A CA 1
ATOM 2166 C C . ASN A 1 271 ? 18.715 14.511 -17.212 1.00 85.25 271 ASN A C 1
ATOM 2168 O O . ASN A 1 271 ? 19.462 14.483 -16.235 1.00 85.25 271 ASN A O 1
ATOM 2172 N N . LYS A 1 272 ? 17.410 14.786 -17.103 1.00 83.38 272 LYS A N 1
ATOM 2173 C CA . LYS A 1 272 ? 16.738 15.037 -15.824 1.00 83.38 272 LYS A CA 1
ATOM 2174 C C . LYS A 1 272 ? 16.884 13.846 -14.866 1.00 83.38 272 LYS A C 1
ATOM 2176 O O . LYS A 1 272 ? 17.327 14.049 -13.737 1.00 83.38 272 LYS A O 1
ATOM 2181 N N . LEU A 1 273 ? 16.599 12.624 -15.322 1.00 85.88 273 LEU A N 1
ATOM 2182 C CA . LEU A 1 273 ? 16.740 11.396 -14.526 1.00 85.88 273 LEU A CA 1
ATOM 2183 C C . LEU A 1 273 ? 18.180 11.192 -14.033 1.00 85.88 273 LEU A C 1
ATOM 2185 O O . LEU A 1 273 ? 18.399 10.891 -12.863 1.00 85.88 273 LEU A O 1
ATOM 2189 N N . CYS A 1 274 ? 19.171 11.444 -14.893 1.00 86.69 274 CYS A N 1
ATOM 2190 C CA . CYS A 1 274 ? 20.595 11.337 -14.560 1.00 86.69 274 CYS A CA 1
ATOM 2191 C C . CYS A 1 274 ? 21.034 12.304 -13.445 1.00 86.69 274 CYS A C 1
ATOM 2193 O O . CYS A 1 274 ? 21.904 11.972 -12.637 1.00 86.69 274 CYS A O 1
ATOM 2195 N N . TYR A 1 275 ? 20.437 13.497 -13.374 1.00 80.75 275 TYR A N 1
ATOM 2196 C CA . TYR A 1 275 ? 20.692 14.432 -12.274 1.00 80.75 275 TYR A CA 1
ATOM 2197 C C . TYR A 1 275 ? 19.957 14.058 -10.987 1.00 80.75 275 TYR A C 1
ATOM 2199 O O . TYR A 1 275 ? 20.464 14.344 -9.903 1.00 80.75 275 TYR A O 1
ATOM 2207 N N . GLN A 1 276 ? 18.767 13.468 -11.098 1.00 81.19 276 GLN A N 1
ATOM 2208 C CA . GLN A 1 276 ? 17.883 13.235 -9.958 1.00 81.19 276 GLN A CA 1
ATOM 2209 C C . GLN A 1 276 ? 18.173 11.930 -9.216 1.00 81.19 276 GLN A C 1
ATOM 2211 O O . GLN A 1 276 ? 18.019 11.910 -7.995 1.00 81.19 276 GLN A O 1
ATOM 2216 N N . ASN A 1 277 ? 18.611 10.880 -9.918 1.00 85.00 277 ASN A N 1
ATOM 2217 C CA . ASN A 1 277 ? 18.753 9.540 -9.358 1.00 85.00 277 ASN A CA 1
ATOM 2218 C C . ASN A 1 277 ? 20.147 8.936 -9.630 1.00 85.00 277 ASN A C 1
ATOM 2220 O O . ASN A 1 277 ? 20.609 8.845 -10.772 1.00 85.00 277 ASN A O 1
ATOM 2224 N N . ALA A 1 278 ? 20.829 8.523 -8.557 1.00 86.56 278 ALA A N 1
ATOM 2225 C CA . ALA A 1 278 ? 22.186 7.986 -8.632 1.00 86.56 278 ALA A CA 1
ATOM 2226 C C . ALA A 1 278 ? 22.251 6.606 -9.310 1.00 86.56 278 ALA A C 1
ATOM 2228 O O . ALA A 1 278 ? 23.211 6.354 -10.043 1.00 86.56 278 ALA A O 1
ATOM 2229 N N . ASP A 1 279 ? 21.233 5.756 -9.135 1.00 89.62 279 ASP A N 1
ATOM 2230 C CA . ASP A 1 279 ? 21.159 4.441 -9.782 1.00 89.62 279 ASP A CA 1
ATOM 2231 C C . ASP A 1 279 ? 21.024 4.597 -11.294 1.00 89.62 279 ASP A C 1
ATOM 2233 O O . ASP A 1 279 ? 21.743 3.939 -12.047 1.00 89.62 279 ASP A O 1
ATOM 2237 N N . PHE A 1 280 ? 20.178 5.529 -11.745 1.00 91.62 280 PHE A N 1
ATOM 2238 C CA . PHE A 1 280 ? 19.990 5.812 -13.169 1.00 91.62 280 PHE A CA 1
ATOM 2239 C C . PHE A 1 280 ? 21.261 6.381 -13.808 1.00 91.62 280 PHE A C 1
ATOM 2241 O O . PHE A 1 280 ? 21.659 5.992 -14.908 1.00 91.62 280 PHE A O 1
ATOM 2248 N N . LYS A 1 281 ? 21.960 7.271 -13.099 1.00 90.75 281 LYS A N 1
ATOM 2249 C CA . LYS A 1 281 ? 23.276 7.746 -13.536 1.00 90.75 281 LYS A CA 1
ATOM 2250 C C . LYS A 1 281 ? 24.282 6.598 -13.643 1.00 90.75 281 LYS A C 1
ATOM 2252 O O . LYS A 1 281 ? 25.008 6.525 -14.634 1.00 90.75 281 LYS A O 1
ATOM 2257 N N . GLY A 1 282 ? 24.319 5.715 -12.645 1.00 90.94 282 GLY A N 1
ATOM 2258 C CA . GLY A 1 282 ? 25.162 4.521 -12.650 1.00 90.94 282 GLY A CA 1
ATOM 2259 C C . GLY A 1 282 ? 24.833 3.592 -13.818 1.00 90.94 282 GLY A C 1
ATOM 2260 O O . GLY A 1 282 ? 25.740 3.142 -14.509 1.00 90.94 282 GLY A O 1
ATOM 2261 N N . PHE A 1 283 ? 23.547 3.386 -14.110 1.00 93.75 283 PHE A N 1
ATOM 2262 C CA . PHE A 1 283 ? 23.080 2.632 -15.272 1.00 93.75 283 PHE A CA 1
ATOM 2263 C C . PHE A 1 283 ? 23.647 3.193 -16.580 1.00 93.75 283 PHE A C 1
ATOM 2265 O O . PHE A 1 283 ? 24.278 2.455 -17.332 1.00 93.75 283 PHE A O 1
ATOM 2272 N N . LEU A 1 284 ? 23.508 4.500 -16.834 1.00 92.44 284 LEU A N 1
ATOM 2273 C CA . LEU A 1 284 ? 24.044 5.118 -18.054 1.00 92.44 284 LEU A CA 1
ATOM 2274 C C . LEU A 1 284 ? 25.568 4.971 -18.170 1.00 92.44 284 LEU A C 1
ATOM 2276 O O . LEU A 1 284 ? 26.088 4.769 -19.269 1.00 92.44 284 LEU A O 1
ATOM 2280 N N . GLN A 1 285 ? 26.289 5.061 -17.048 1.00 90.81 285 GLN A N 1
ATOM 2281 C CA . GLN A 1 285 ? 27.735 4.840 -17.018 1.00 90.81 285 GLN A CA 1
ATOM 2282 C C . GLN A 1 285 ? 28.084 3.395 -17.389 1.00 90.81 285 GLN A C 1
ATOM 2284 O O . GLN A 1 285 ? 28.940 3.192 -18.248 1.00 90.81 285 GLN A O 1
ATOM 2289 N N . SER A 1 286 ? 27.392 2.411 -16.810 1.00 89.81 286 SER A N 1
ATOM 2290 C CA . SER A 1 286 ? 27.601 0.992 -17.111 1.00 89.81 286 SER A CA 1
ATOM 2291 C C . SER A 1 286 ? 27.254 0.646 -18.560 1.00 89.81 286 SER A C 1
ATOM 2293 O O . SER A 1 286 ? 28.039 -0.035 -19.218 1.00 89.81 286 SER A O 1
ATOM 2295 N N . VAL A 1 287 ? 26.153 1.181 -19.103 1.00 90.19 287 VAL A N 1
ATOM 2296 C CA . VAL A 1 287 ? 25.776 1.010 -20.518 1.00 90.19 287 VAL A CA 1
ATOM 2297 C C . VAL A 1 287 ? 26.850 1.582 -21.442 1.00 90.19 287 VAL A C 1
ATOM 2299 O O . VAL A 1 287 ? 27.249 0.932 -22.409 1.00 90.19 287 VAL A O 1
ATOM 2302 N N . ASN A 1 288 ? 27.355 2.783 -21.144 1.00 88.19 288 ASN A N 1
ATOM 2303 C CA . ASN A 1 288 ? 28.411 3.403 -21.938 1.00 88.19 288 ASN A CA 1
ATOM 2304 C C . ASN A 1 288 ? 29.708 2.580 -21.903 1.00 88.19 288 ASN A C 1
ATOM 2306 O O . ASN A 1 288 ? 30.316 2.356 -22.948 1.00 88.19 288 ASN A O 1
ATOM 2310 N N . THR A 1 289 ? 30.114 2.095 -20.727 1.00 87.12 289 THR A N 1
ATOM 2311 C CA . THR A 1 289 ? 31.274 1.204 -20.591 1.00 87.12 289 THR A CA 1
ATOM 2312 C C . THR A 1 289 ? 31.066 -0.086 -21.380 1.00 87.12 289 THR A C 1
ATOM 2314 O O . THR A 1 289 ? 31.926 -0.442 -22.181 1.00 87.12 289 THR A O 1
ATOM 2317 N N . ALA A 1 290 ? 29.902 -0.731 -21.256 1.00 85.00 290 ALA A N 1
ATOM 2318 C CA . ALA A 1 290 ? 29.598 -1.965 -21.976 1.00 85.00 290 ALA A CA 1
ATOM 2319 C C . ALA A 1 290 ? 29.643 -1.785 -23.499 1.00 85.00 290 ALA A C 1
ATOM 2321 O O . ALA A 1 290 ? 30.203 -2.615 -24.218 1.00 85.00 290 ALA A O 1
ATOM 2322 N N . PHE A 1 291 ? 29.113 -0.664 -23.992 1.00 84.62 291 PHE A N 1
ATOM 2323 C CA . PHE A 1 291 ? 29.150 -0.322 -25.409 1.00 84.62 291 PHE A CA 1
ATOM 2324 C C . PHE A 1 291 ? 30.579 -0.051 -25.908 1.00 84.62 291 PHE A C 1
ATOM 2326 O O . PHE A 1 291 ? 30.947 -0.495 -26.994 1.00 84.62 291 PHE A O 1
ATOM 2333 N N . VAL A 1 292 ? 31.403 0.668 -25.139 1.00 83.06 292 VAL A N 1
ATOM 2334 C CA . VAL A 1 292 ? 32.775 1.030 -25.541 1.00 83.06 292 VAL A CA 1
ATOM 2335 C C . VAL A 1 292 ? 33.732 -0.158 -25.447 1.00 83.06 292 VAL A C 1
ATOM 2337 O O . VAL A 1 292 ? 34.522 -0.378 -26.366 1.00 83.06 292 VAL A O 1
ATOM 2340 N N . GLU A 1 293 ? 33.668 -0.914 -24.353 1.00 80.81 293 GLU A N 1
ATOM 2341 C CA . GLU A 1 293 ? 34.601 -2.002 -24.043 1.00 80.81 293 GLU A CA 1
ATOM 2342 C C . GLU A 1 293 ? 34.196 -3.343 -24.667 1.00 80.81 293 GLU A C 1
ATOM 2344 O O . GLU A 1 293 ? 35.000 -4.274 -24.668 1.00 80.81 293 GLU A O 1
ATOM 2349 N N . LYS A 1 294 ? 32.980 -3.448 -25.228 1.00 74.81 294 LYS A N 1
ATOM 2350 C CA . LYS A 1 294 ? 32.407 -4.696 -25.770 1.00 74.81 294 LYS A CA 1
ATOM 2351 C C . LYS A 1 294 ? 32.391 -5.827 -24.728 1.00 74.81 294 LYS A C 1
ATOM 2353 O O . LYS A 1 294 ? 32.567 -6.997 -25.061 1.00 74.81 294 LYS A O 1
ATOM 2358 N N . CYS A 1 295 ? 32.223 -5.470 -23.458 1.00 75.88 295 CYS A N 1
ATOM 2359 C CA . CYS A 1 295 ? 32.226 -6.390 -22.328 1.00 75.88 295 CYS A CA 1
ATOM 2360 C C . CYS A 1 295 ? 31.144 -5.972 -21.338 1.00 75.88 295 CYS A C 1
ATOM 2362 O O . CYS A 1 295 ? 30.996 -4.789 -21.044 1.00 75.88 295 CYS A O 1
ATOM 2364 N N . ILE A 1 296 ? 30.391 -6.937 -20.819 1.00 80.56 296 ILE A N 1
ATOM 2365 C CA . ILE A 1 296 ? 29.315 -6.676 -19.866 1.00 80.56 296 ILE A CA 1
ATOM 2366 C C . ILE A 1 296 ? 29.793 -7.106 -18.483 1.00 80.56 296 ILE A C 1
ATOM 2368 O O . ILE A 1 296 ? 29.921 -8.297 -18.205 1.00 80.56 296 ILE A O 1
ATOM 2372 N N . ASP A 1 297 ? 30.059 -6.127 -17.620 1.00 78.44 297 ASP A N 1
ATOM 2373 C CA . ASP A 1 297 ? 30.296 -6.363 -16.198 1.00 78.44 297 ASP A CA 1
ATOM 2374 C C . ASP A 1 297 ? 28.951 -6.550 -15.489 1.00 78.44 297 ASP A C 1
ATOM 2376 O O . ASP A 1 297 ? 28.204 -5.593 -15.276 1.00 78.44 297 ASP A O 1
ATOM 2380 N N . GLN A 1 298 ? 28.636 -7.799 -15.148 1.00 77.06 298 GLN A N 1
ATOM 2381 C CA . GLN A 1 298 ? 27.371 -8.167 -14.511 1.00 77.06 298 GLN A CA 1
ATOM 2382 C C . GLN A 1 298 ? 27.167 -7.495 -13.147 1.00 77.06 298 GLN A C 1
ATOM 2384 O O . GLN A 1 298 ? 26.025 -7.284 -12.759 1.00 77.06 298 GLN A O 1
ATOM 2389 N N . SER A 1 299 ? 28.236 -7.078 -12.454 1.00 76.25 299 SER A N 1
ATOM 2390 C CA . SER A 1 299 ? 28.127 -6.437 -11.134 1.00 76.25 299 SER A CA 1
ATOM 2391 C C . SER A 1 299 ? 27.417 -5.075 -11.156 1.00 76.25 299 SER A C 1
ATOM 2393 O O . SER A 1 299 ? 27.020 -4.558 -10.112 1.00 76.25 299 SER A O 1
ATOM 2395 N N . GLY A 1 300 ? 27.249 -4.477 -12.341 1.00 76.62 300 GLY A N 1
ATOM 2396 C CA . GLY A 1 300 ? 26.538 -3.214 -12.527 1.00 76.62 300 GLY A CA 1
ATOM 2397 C C . GLY A 1 300 ? 25.015 -3.335 -12.665 1.00 76.62 300 GLY A C 1
ATOM 2398 O O . GLY A 1 300 ? 24.353 -2.289 -12.715 1.00 76.62 300 GLY A O 1
ATOM 2399 N N . TYR A 1 301 ? 24.475 -4.554 -12.739 1.00 88.38 301 TYR A N 1
ATOM 2400 C CA . TYR A 1 301 ? 23.093 -4.864 -13.123 1.00 88.38 301 TYR A CA 1
ATOM 2401 C C . TYR A 1 301 ? 22.411 -5.775 -12.096 1.00 88.38 301 TYR A C 1
ATOM 2403 O O . TYR A 1 301 ? 23.075 -6.323 -11.218 1.00 88.38 301 TYR A O 1
ATOM 2411 N N . ASP A 1 302 ? 21.090 -5.913 -12.200 1.00 89.75 302 ASP A N 1
ATOM 2412 C CA . ASP A 1 302 ? 20.332 -6.826 -11.344 1.00 89.75 302 ASP A CA 1
ATOM 2413 C C . ASP A 1 302 ? 20.733 -8.281 -11.642 1.00 89.75 302 ASP A C 1
ATOM 2415 O O . ASP A 1 302 ? 20.932 -8.664 -12.801 1.00 89.75 302 ASP A O 1
ATOM 2419 N N . GLU A 1 303 ? 20.862 -9.096 -10.593 1.00 89.25 303 GLU A N 1
ATOM 2420 C CA . GLU A 1 303 ? 21.189 -10.515 -10.736 1.00 89.25 303 GLU A CA 1
ATOM 2421 C C . GLU A 1 303 ? 20.033 -11.274 -11.402 1.00 89.25 303 GLU A C 1
ATOM 2423 O O . GLU A 1 303 ? 18.864 -11.118 -11.047 1.00 89.25 303 GLU A O 1
ATOM 2428 N N . VAL A 1 304 ? 20.369 -12.123 -12.375 1.00 90.38 304 VAL A N 1
ATOM 2429 C CA . VAL A 1 304 ? 19.402 -13.004 -13.034 1.00 90.38 304 VAL A CA 1
ATOM 2430 C C . VAL A 1 304 ? 19.227 -14.250 -12.176 1.00 90.38 304 VAL A C 1
ATOM 2432 O O . VAL A 1 304 ? 20.203 -14.937 -11.878 1.00 90.38 304 VAL A O 1
ATOM 2435 N N . LEU A 1 305 ? 17.984 -14.554 -11.805 1.00 87.94 305 LEU A N 1
ATOM 2436 C CA . LEU A 1 305 ? 17.661 -15.737 -11.010 1.00 87.94 305 LEU A CA 1
ATOM 2437 C C . LEU A 1 305 ? 18.082 -17.025 -11.736 1.00 87.94 305 LEU A C 1
ATOM 2439 O O . LEU A 1 305 ? 17.713 -17.243 -12.890 1.00 87.94 305 LEU A O 1
ATOM 2443 N N . GLU A 1 306 ? 18.819 -17.898 -11.045 1.00 86.25 306 GLU A N 1
ATOM 2444 C CA . GLU A 1 306 ? 19.140 -19.240 -11.555 1.00 86.25 306 GLU A CA 1
ATOM 2445 C C . GLU A 1 306 ? 17.922 -20.175 -11.489 1.00 86.25 306 GLU A C 1
ATOM 2447 O O . GLU A 1 306 ? 17.706 -20.973 -12.401 1.00 86.25 306 GLU A O 1
ATOM 2452 N N . ASP A 1 307 ? 17.123 -20.053 -10.424 1.00 87.25 307 ASP A N 1
ATOM 2453 C CA . ASP A 1 307 ? 15.888 -20.809 -10.202 1.00 87.25 307 ASP A CA 1
ATOM 2454 C C . ASP A 1 307 ? 14.745 -19.846 -9.825 1.00 87.25 307 ASP A C 1
ATOM 2456 O O . ASP A 1 307 ? 14.541 -19.530 -8.647 1.00 87.25 307 ASP A O 1
ATOM 2460 N N . PRO A 1 308 ? 14.004 -19.3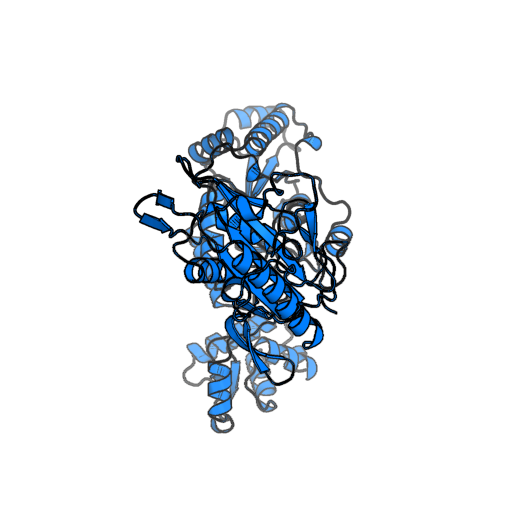17 -10.815 1.00 85.69 308 PRO A N 1
ATOM 2461 C CA . PRO A 1 308 ? 12.907 -18.396 -10.542 1.00 85.69 308 PRO A CA 1
ATOM 2462 C C . PRO A 1 308 ? 11.725 -19.082 -9.849 1.00 85.69 308 PRO A C 1
ATOM 2464 O O . PRO A 1 308 ? 10.963 -18.412 -9.161 1.00 85.69 308 PRO A O 1
ATOM 2467 N N . GLN A 1 309 ? 11.576 -20.403 -9.984 1.00 83.31 309 GLN A N 1
ATOM 2468 C CA . GLN A 1 309 ? 10.489 -21.146 -9.351 1.00 83.31 309 GLN A CA 1
ATOM 2469 C C . GLN A 1 309 ? 10.719 -21.289 -7.845 1.00 83.31 309 GLN A C 1
ATOM 2471 O O . GLN A 1 309 ? 9.779 -21.136 -7.066 1.00 83.31 309 GLN A O 1
ATOM 2476 N N . ASP A 1 310 ? 11.967 -21.505 -7.419 1.00 83.88 310 ASP A N 1
ATOM 2477 C CA . ASP A 1 310 ? 12.344 -21.449 -6.002 1.00 83.88 310 ASP A CA 1
ATOM 2478 C C . ASP A 1 310 ? 12.129 -20.041 -5.425 1.00 83.88 310 ASP A C 1
ATOM 2480 O O . ASP A 1 310 ? 11.530 -19.895 -4.359 1.00 83.88 310 ASP A O 1
ATOM 2484 N N . TYR A 1 311 ? 12.503 -18.991 -6.166 1.00 85.94 311 TYR A N 1
ATOM 2485 C CA . TYR A 1 311 ? 12.225 -17.611 -5.756 1.00 85.94 311 TYR A CA 1
ATOM 2486 C C . TYR A 1 311 ? 10.720 -17.349 -5.608 1.00 85.94 311 TYR A C 1
ATOM 2488 O O . TYR A 1 311 ? 10.292 -16.833 -4.583 1.00 85.94 311 TYR A O 1
ATOM 2496 N N . ILE A 1 312 ? 9.895 -17.769 -6.573 1.00 81.69 312 ILE A N 1
ATOM 2497 C CA . ILE A 1 312 ? 8.430 -17.673 -6.494 1.00 81.69 312 ILE A CA 1
ATOM 2498 C C . ILE A 1 312 ? 7.888 -18.487 -5.316 1.00 81.69 312 ILE A C 1
ATOM 2500 O O . ILE A 1 312 ? 6.967 -18.049 -4.636 1.00 81.69 312 ILE A O 1
ATOM 2504 N N . ALA A 1 313 ? 8.418 -19.680 -5.047 1.00 78.00 313 ALA A N 1
ATOM 2505 C CA . ALA A 1 313 ? 8.008 -20.482 -3.896 1.00 78.00 313 ALA A CA 1
ATOM 2506 C C . ALA A 1 313 ? 8.357 -19.813 -2.556 1.00 78.00 313 ALA A C 1
ATOM 2508 O O . ALA A 1 313 ? 7.648 -20.031 -1.572 1.00 78.00 313 ALA A O 1
ATOM 2509 N N . GLN A 1 314 ? 9.420 -19.008 -2.534 1.00 78.38 314 GLN A N 1
ATOM 2510 C CA . GLN A 1 314 ? 9.854 -18.198 -1.397 1.00 78.38 314 GLN A CA 1
ATOM 2511 C C . GLN A 1 314 ? 9.199 -16.818 -1.346 1.00 78.38 314 GLN A C 1
ATOM 2513 O O . GLN A 1 314 ? 9.224 -16.194 -0.279 1.00 78.38 314 GLN A O 1
ATOM 2518 N N . LEU A 1 315 ? 8.597 -16.348 -2.451 1.00 71.19 315 LEU A N 1
ATOM 2519 C CA . LEU A 1 315 ? 7.737 -15.175 -2.411 1.00 71.19 315 LEU A CA 1
ATOM 2520 C C . LEU A 1 315 ? 6.700 -15.406 -1.317 1.00 71.19 315 LEU A C 1
ATOM 2522 O O . LEU A 1 315 ? 6.242 -16.538 -1.133 1.00 71.19 315 LEU A O 1
ATOM 2526 N N . PRO A 1 316 ? 6.305 -14.355 -0.590 1.00 55.16 316 PRO A N 1
ATOM 2527 C CA . PRO A 1 316 ? 5.185 -14.433 0.324 1.00 55.16 316 PRO A CA 1
ATOM 2528 C C . PRO A 1 316 ? 3.961 -15.004 -0.416 1.00 55.16 316 PRO A C 1
ATOM 2530 O O . PRO A 1 316 ? 3.269 -14.299 -1.147 1.00 55.16 316 PRO A O 1
ATOM 2533 N N . LYS A 1 317 ? 3.713 -16.306 -0.262 1.00 46.44 317 LYS A N 1
ATOM 2534 C CA . LYS A 1 317 ? 2.495 -16.995 -0.688 1.00 46.44 317 LYS A CA 1
ATOM 2535 C C . LYS A 1 317 ? 1.558 -17.017 0.506 1.00 46.44 317 LYS A C 1
ATOM 2537 O O . LYS A 1 317 ? 2.010 -17.027 1.654 1.00 46.44 317 LYS A O 1
ATOM 2542 N N . SER A 1 318 ? 0.253 -16.980 0.259 1.00 40.66 318 SER A N 1
ATOM 2543 C CA . SER A 1 318 ? -0.764 -17.078 1.306 1.00 40.66 318 SER A CA 1
ATOM 2544 C C . SER A 1 318 ? -0.503 -18.325 2.165 1.00 40.66 318 SER A C 1
ATOM 2546 O O . SER A 1 318 ? -0.803 -19.450 1.770 1.00 40.66 318 SER A O 1
ATOM 2548 N N . GLY A 1 319 ? 0.116 -18.114 3.329 1.00 33.00 319 GLY A N 1
ATOM 2549 C CA . GLY A 1 319 ? 0.591 -19.161 4.227 1.00 33.00 319 GLY A CA 1
ATOM 2550 C C . GLY A 1 319 ? 2.118 -19.297 4.270 1.00 33.00 319 GLY A C 1
ATOM 2551 O O . GLY A 1 319 ? 2.701 -20.035 3.487 1.00 33.00 319 GLY A O 1
ATOM 2552 N N . HIS A 1 320 ? 2.708 -18.728 5.327 1.00 27.67 320 HIS A N 1
ATOM 2553 C CA . HIS A 1 320 ? 4.093 -18.899 5.804 1.00 27.67 320 HIS A CA 1
ATOM 2554 C C . HIS A 1 320 ? 5.168 -18.026 5.139 1.00 27.67 320 HIS A C 1
ATOM 2556 O O . HIS A 1 320 ? 6.101 -18.524 4.516 1.00 27.67 320 HIS A O 1
ATOM 2562 N N . SER A 1 321 ? 5.128 -16.721 5.420 1.00 28.98 321 SER A N 1
ATOM 2563 C CA . SER A 1 321 ? 6.328 -15.883 5.414 1.00 28.98 321 SER A CA 1
ATOM 2564 C C . SER A 1 321 ? 7.087 -16.037 6.739 1.00 28.98 321 SER A C 1
ATOM 2566 O O . SER A 1 321 ? 6.510 -16.069 7.830 1.00 28.98 321 SER A O 1
ATOM 2568 N N . HIS A 1 322 ? 8.414 -16.129 6.660 1.00 26.41 322 HIS A N 1
ATOM 2569 C CA . HIS A 1 322 ? 9.273 -15.898 7.814 1.00 26.41 322 HIS A CA 1
ATOM 2570 C C . HIS A 1 322 ? 9.211 -14.410 8.192 1.00 26.41 322 HIS A C 1
ATOM 2572 O O . HIS A 1 322 ? 9.969 -13.592 7.687 1.00 26.41 322 HIS A O 1
ATOM 2578 N N . GLY A 1 323 ? 8.326 -14.092 9.137 1.00 28.33 323 GLY A N 1
ATOM 2579 C CA . GLY A 1 323 ? 8.674 -13.225 10.261 1.00 28.33 323 GLY A CA 1
ATOM 2580 C C . GLY A 1 323 ? 8.517 -11.715 10.100 1.00 28.33 323 GLY A C 1
ATOM 2581 O O . GLY A 1 323 ? 9.354 -10.991 10.626 1.00 28.33 323 GLY A O 1
ATOM 2582 N N . TRP A 1 324 ? 7.431 -11.241 9.493 1.00 27.23 324 TRP A N 1
ATOM 2583 C CA . TRP A 1 324 ? 6.671 -10.122 10.067 1.00 27.23 324 TRP A CA 1
ATOM 2584 C C . TRP A 1 324 ? 5.277 -10.671 10.344 1.00 27.23 324 TRP A C 1
ATOM 2586 O O . TRP A 1 324 ? 4.623 -11.153 9.424 1.00 27.23 324 TRP A O 1
ATOM 2596 N N . ASP A 1 325 ? 4.891 -10.720 11.621 1.00 33.28 325 ASP A N 1
ATOM 2597 C CA . ASP A 1 325 ? 3.662 -11.362 12.086 1.00 33.28 325 ASP A CA 1
ATOM 2598 C C . ASP A 1 325 ? 2.466 -10.960 11.215 1.00 33.28 325 ASP A C 1
ATOM 2600 O O . ASP A 1 325 ? 1.982 -9.827 11.254 1.00 33.28 325 ASP A O 1
ATOM 2604 N N . SER A 1 326 ? 1.968 -11.933 10.458 1.00 36.59 326 SER A N 1
ATOM 2605 C CA . SER A 1 326 ? 0.631 -11.953 9.891 1.00 36.59 326 SER A CA 1
ATOM 2606 C C . SER A 1 326 ? -0.364 -11.738 11.029 1.00 36.59 326 SER A C 1
ATOM 2608 O O . SER A 1 326 ? -0.671 -12.714 11.715 1.00 36.59 326 SER A O 1
ATOM 2610 N N . ASN A 1 327 ? -0.749 -10.482 11.311 1.00 41.81 327 ASN A N 1
ATOM 2611 C CA . ASN A 1 327 ? -1.930 -10.095 12.101 1.00 41.81 327 ASN A CA 1
ATOM 2612 C C . ASN A 1 327 ? -2.026 -8.608 12.514 1.00 41.81 327 ASN A C 1
ATOM 2614 O O . ASN A 1 327 ? -2.749 -8.330 13.464 1.00 41.81 327 ASN A O 1
ATOM 2618 N N . MET A 1 328 ? -1.331 -7.634 11.920 1.00 58.31 328 MET A N 1
ATOM 2619 C CA . MET A 1 328 ? -1.333 -6.279 12.505 1.00 58.31 328 MET A CA 1
ATOM 2620 C C . MET A 1 328 ? -1.570 -5.149 11.526 1.00 58.31 328 MET A C 1
ATOM 2622 O O . MET A 1 328 ? -0.892 -5.036 10.512 1.00 58.31 328 MET A O 1
ATOM 2626 N N . ILE A 1 329 ? -2.433 -4.225 11.945 1.00 74.12 329 ILE A N 1
ATOM 2627 C CA . ILE A 1 329 ? -2.355 -2.831 11.516 1.00 74.12 329 ILE A CA 1
ATOM 2628 C C . ILE A 1 329 ? -1.049 -2.258 12.087 1.00 74.12 329 ILE A C 1
ATOM 2630 O O . ILE A 1 329 ? -0.887 -2.204 13.313 1.00 74.12 329 ILE A O 1
ATOM 2634 N N . ASP A 1 330 ? -0.118 -1.830 11.227 1.00 82.38 330 ASP A N 1
ATOM 2635 C CA . ASP A 1 330 ? 1.088 -1.101 11.648 1.00 82.38 330 ASP A CA 1
ATOM 2636 C C . ASP A 1 330 ? 0.733 0.345 12.005 1.00 82.38 330 ASP A C 1
ATOM 2638 O O . ASP A 1 330 ? 0.995 1.301 11.279 1.00 82.38 330 ASP A O 1
ATOM 2642 N N . VAL A 1 331 ? 0.074 0.499 13.151 1.00 88.00 331 VAL A N 1
ATOM 2643 C CA . VAL A 1 331 ? -0.330 1.804 13.663 1.00 88.00 331 VAL A CA 1
ATOM 2644 C C . VAL A 1 331 ? 0.870 2.758 13.816 1.00 88.00 331 VAL A C 1
ATOM 2646 O O . VAL A 1 331 ? 0.733 3.911 13.407 1.00 88.00 331 VAL A O 1
ATOM 2649 N N . PRO A 1 332 ? 2.037 2.352 14.363 1.00 87.88 332 PRO A N 1
ATOM 2650 C CA . PRO A 1 332 ? 3.222 3.209 14.382 1.00 87.88 332 PRO A CA 1
ATOM 2651 C C . PRO A 1 332 ? 3.670 3.687 12.995 1.00 87.88 332 PRO A C 1
ATOM 2653 O O . PRO A 1 332 ? 3.896 4.885 12.836 1.00 87.88 332 PRO A O 1
ATOM 2656 N N . GLY A 1 333 ? 3.754 2.796 12.001 1.00 81.88 333 GLY A N 1
ATOM 2657 C CA . GLY A 1 333 ? 4.107 3.165 10.625 1.00 81.88 333 GLY A CA 1
ATOM 2658 C C . GLY A 1 333 ? 3.112 4.154 10.015 1.00 81.88 333 GLY A C 1
ATOM 2659 O O . GLY A 1 333 ? 3.503 5.219 9.537 1.00 81.88 333 GLY A O 1
ATOM 2660 N N . ILE A 1 334 ? 1.813 3.880 10.162 1.00 89.00 334 ILE A N 1
ATOM 2661 C CA . ILE A 1 334 ? 0.734 4.766 9.698 1.00 89.00 334 ILE A CA 1
ATOM 2662 C C . ILE A 1 334 ? 0.819 6.149 10.360 1.00 89.00 334 ILE A C 1
ATOM 2664 O O . ILE A 1 334 ? 0.594 7.166 9.709 1.00 89.00 334 ILE A O 1
ATOM 2668 N N . MET A 1 335 ? 1.163 6.221 11.649 1.00 92.19 335 MET A N 1
ATOM 2669 C CA . MET A 1 335 ? 1.351 7.496 12.351 1.00 92.19 335 MET A CA 1
ATOM 2670 C C . MET A 1 335 ? 2.538 8.296 11.797 1.00 92.19 335 MET A C 1
ATOM 2672 O O . MET A 1 335 ? 2.458 9.524 11.733 1.00 92.19 335 MET A O 1
ATOM 2676 N N . VAL A 1 336 ? 3.618 7.627 11.381 1.00 83.25 336 VAL A N 1
ATOM 2677 C CA . VAL A 1 336 ? 4.782 8.274 10.752 1.00 83.25 336 VAL A CA 1
ATOM 2678 C C . VAL A 1 336 ? 4.412 8.860 9.388 1.00 83.25 336 VAL A C 1
ATOM 2680 O O . VAL A 1 336 ? 4.769 10.003 9.107 1.00 83.25 336 VAL A O 1
ATOM 2683 N N . GLU A 1 337 ? 3.663 8.130 8.562 1.00 81.50 337 GLU A N 1
ATOM 2684 C CA . GLU A 1 337 ? 3.177 8.625 7.264 1.00 81.50 337 GLU A CA 1
ATOM 2685 C C . GLU A 1 337 ? 2.161 9.762 7.428 1.00 81.50 337 GLU A C 1
ATOM 2687 O O . GLU A 1 337 ? 2.258 10.809 6.779 1.00 81.50 337 GLU A O 1
ATOM 2692 N N . LEU A 1 338 ? 1.215 9.602 8.358 1.00 90.06 338 LEU A N 1
ATOM 2693 C CA . LEU A 1 338 ? 0.208 10.612 8.661 1.00 90.06 338 LEU A CA 1
ATOM 2694 C C . LEU A 1 338 ? 0.852 11.929 9.110 1.00 90.06 338 LEU A C 1
ATOM 2696 O O . LEU A 1 338 ? 0.374 12.996 8.735 1.00 90.06 338 LEU A O 1
ATOM 2700 N N . ALA A 1 339 ? 1.961 11.886 9.849 1.00 90.44 339 ALA A N 1
ATOM 2701 C CA . ALA A 1 339 ? 2.672 13.092 10.258 1.00 90.44 339 ALA A CA 1
ATOM 2702 C C . ALA A 1 339 ? 3.240 13.911 9.086 1.00 90.44 339 ALA A C 1
ATOM 2704 O O . ALA A 1 339 ? 3.358 15.133 9.204 1.00 90.44 339 ALA A O 1
ATOM 2705 N N . GLN A 1 340 ? 3.584 13.264 7.965 1.00 84.38 340 GLN A N 1
ATOM 2706 C CA . GLN A 1 340 ? 4.136 13.939 6.784 1.00 84.38 340 GLN A CA 1
ATOM 2707 C C . GLN A 1 340 ? 3.071 14.758 6.053 1.00 84.38 340 GLN A C 1
ATOM 2709 O O . GLN A 1 340 ? 3.341 15.867 5.596 1.00 84.38 340 GLN A O 1
ATOM 2714 N N . SER A 1 341 ? 1.856 14.215 5.956 1.00 86.94 341 SER A N 1
ATOM 2715 C CA . SER A 1 341 ? 0.730 14.872 5.285 1.00 86.94 341 SER A CA 1
ATOM 2716 C C . SER A 1 341 ? -0.055 15.796 6.219 1.00 86.94 341 SER A C 1
ATOM 2718 O O . SER A 1 341 ? -0.562 16.831 5.786 1.00 86.94 341 SER A O 1
ATOM 2720 N N . ARG A 1 342 ? -0.157 15.442 7.506 1.00 93.94 342 ARG A N 1
ATOM 2721 C CA . ARG A 1 342 ? -0.948 16.137 8.529 1.00 93.94 342 ARG A CA 1
ATOM 2722 C C . ARG A 1 342 ? -0.186 16.210 9.862 1.00 93.94 342 ARG A C 1
ATOM 2724 O O . ARG A 1 342 ? -0.433 15.416 10.770 1.00 93.94 342 ARG A O 1
ATOM 2731 N N . PRO A 1 343 ? 0.711 17.196 10.028 1.00 94.69 343 PRO A N 1
ATOM 2732 C CA . PRO A 1 343 ? 1.575 17.289 11.206 1.00 94.69 343 PRO A CA 1
ATOM 2733 C C . PRO A 1 343 ? 0.859 17.778 12.480 1.00 94.69 343 PRO A C 1
ATOM 2735 O O . PRO A 1 343 ? 1.436 17.718 13.564 1.00 94.69 343 PRO A O 1
ATOM 2738 N N . ILE A 1 344 ? -0.373 18.284 12.386 1.00 96.25 344 ILE A N 1
ATOM 2739 C CA . ILE A 1 344 ? -1.179 18.803 13.503 1.00 96.25 344 ILE A CA 1
ATOM 2740 C C . ILE A 1 344 ? -2.674 18.637 13.177 1.00 96.25 344 ILE A C 1
ATOM 2742 O O . ILE A 1 344 ? -3.051 18.569 12.008 1.00 96.25 344 ILE A O 1
ATOM 2746 N N . PHE A 1 345 ? -3.527 18.569 14.204 1.00 97.31 345 PHE A N 1
ATOM 2747 C CA . PHE A 1 345 ? -4.975 18.370 14.063 1.00 97.31 345 PHE A CA 1
ATOM 2748 C C . PHE A 1 345 ? -5.757 19.415 14.852 1.00 97.31 345 PHE A C 1
ATOM 2750 O O . PHE A 1 345 ? -5.304 19.878 15.896 1.00 97.31 345 PHE A O 1
ATOM 2757 N N . HIS A 1 346 ? -6.967 19.756 14.412 1.00 96.44 346 HIS A N 1
ATOM 2758 C CA . HIS A 1 346 ? -7.815 20.727 15.122 1.00 96.44 346 HIS A CA 1
ATOM 2759 C C . HIS A 1 346 ? -8.444 20.171 16.399 1.00 96.44 346 HIS A C 1
ATOM 2761 O O . HIS A 1 346 ? -8.810 20.922 17.305 1.00 96.44 346 HIS A O 1
ATOM 2767 N N . SER A 1 347 ? -8.642 18.855 16.459 1.00 96.81 347 SER A N 1
ATOM 2768 C CA . SER A 1 347 ? -9.329 18.182 17.562 1.00 96.81 347 SER A CA 1
ATOM 2769 C C . SER A 1 347 ? -9.043 16.680 17.580 1.00 96.81 347 SER A C 1
ATOM 2771 O O . SER A 1 347 ? -8.533 16.132 16.608 1.00 96.81 347 SER A O 1
ATOM 2773 N N . GLU A 1 348 ? -9.423 16.001 18.668 1.00 97.38 348 GLU A N 1
ATOM 2774 C CA . GLU A 1 348 ? -9.362 14.532 18.761 1.00 97.38 348 GLU A CA 1
ATOM 2775 C C . GLU A 1 348 ? -10.188 13.857 17.657 1.00 97.38 348 GLU A C 1
ATOM 2777 O O . GLU A 1 348 ? -9.718 12.893 17.072 1.00 97.38 348 GLU A O 1
ATOM 2782 N N . ALA A 1 349 ? -11.350 14.412 17.293 1.00 97.31 349 ALA A N 1
ATOM 2783 C CA . ALA A 1 349 ? -12.181 13.891 16.205 1.00 97.31 349 ALA A CA 1
ATOM 2784 C C . ALA A 1 349 ? -11.537 14.076 14.816 1.00 97.31 349 ALA A C 1
ATOM 2786 O O . ALA A 1 349 ? -11.682 13.223 13.945 1.00 97.31 349 ALA A O 1
ATOM 2787 N N . ASP A 1 350 ? -10.811 15.179 14.610 1.00 97.81 350 ASP A N 1
ATOM 2788 C CA . ASP A 1 350 ? -10.043 15.412 13.379 1.00 97.81 350 ASP A CA 1
ATOM 2789 C C . ASP A 1 350 ? -8.877 14.415 13.267 1.00 97.81 350 ASP A C 1
ATOM 2791 O O . ASP A 1 350 ? -8.709 13.771 12.233 1.00 97.81 350 ASP A O 1
ATOM 2795 N N . PHE A 1 351 ? -8.145 14.195 14.366 1.00 98.12 351 PHE A N 1
ATOM 2796 C CA . PHE A 1 351 ? -7.110 13.161 14.446 1.00 98.12 351 PHE A CA 1
ATOM 2797 C C . PHE A 1 351 ? -7.677 11.750 14.220 1.00 98.12 351 PHE A C 1
ATOM 2799 O O . PHE A 1 351 ? -7.153 11.003 13.399 1.00 98.12 351 PHE A O 1
ATOM 2806 N N . GLN A 1 352 ? -8.776 11.400 14.892 1.00 98.19 352 GLN A N 1
ATOM 2807 C CA . GLN A 1 352 ? -9.473 10.119 14.752 1.00 98.19 352 GLN A CA 1
ATOM 2808 C C . GLN A 1 352 ? -9.885 9.860 13.300 1.00 98.19 352 GLN A C 1
ATOM 2810 O O . GLN A 1 352 ? -9.652 8.773 12.774 1.00 98.19 352 GLN A O 1
ATOM 2815 N N . HIS A 1 353 ? -10.484 10.856 12.640 1.00 97.88 353 HIS A N 1
ATOM 2816 C CA . HIS A 1 353 ? -10.889 10.741 11.245 1.00 97.88 353 HIS A CA 1
ATOM 2817 C C . HIS A 1 353 ? -9.680 10.571 10.319 1.00 97.88 353 HIS A C 1
ATOM 2819 O O . HIS A 1 353 ? -9.703 9.710 9.443 1.00 97.88 353 HIS A O 1
ATOM 2825 N N . ALA A 1 354 ? -8.629 11.372 10.512 1.00 96.69 354 ALA A N 1
ATOM 2826 C CA . ALA A 1 354 ? -7.418 11.286 9.706 1.00 96.69 354 ALA A CA 1
ATOM 2827 C C . ALA A 1 354 ? -6.733 9.920 9.854 1.00 96.69 354 ALA A C 1
ATOM 2829 O O . ALA A 1 354 ? -6.433 9.284 8.851 1.00 96.69 354 ALA A O 1
ATOM 2830 N N . LEU A 1 355 ? -6.589 9.422 11.084 1.00 96.94 355 LEU A N 1
ATOM 2831 C CA . LEU A 1 355 ? -6.024 8.102 11.345 1.00 96.94 355 LEU A CA 1
ATOM 2832 C C . LEU A 1 355 ? -6.874 6.980 10.737 1.00 96.94 355 LEU A C 1
ATOM 2834 O O . LEU A 1 355 ? -6.336 6.075 10.111 1.00 96.94 355 LEU A O 1
ATOM 2838 N N . ALA A 1 356 ? -8.200 7.032 10.885 1.00 95.25 356 ALA A N 1
ATOM 2839 C CA . ALA A 1 356 ? -9.090 6.035 10.294 1.00 95.25 356 ALA A CA 1
ATOM 2840 C C . ALA A 1 356 ? -9.009 6.010 8.762 1.00 95.25 356 ALA A C 1
ATOM 2842 O O . ALA A 1 356 ? -9.094 4.940 8.159 1.00 95.25 356 ALA A O 1
ATOM 2843 N N . TRP A 1 357 ? -8.835 7.179 8.141 1.00 91.81 357 TRP A N 1
ATOM 2844 C CA . TRP A 1 357 ? -8.603 7.284 6.707 1.00 91.81 357 TRP A CA 1
ATOM 2845 C C . TRP A 1 357 ? -7.257 6.670 6.313 1.00 91.81 357 TRP A C 1
ATOM 2847 O O . TRP A 1 357 ? -7.230 5.808 5.440 1.00 91.81 357 TRP A O 1
ATOM 2857 N N . SER A 1 358 ? -6.173 7.019 7.010 1.00 88.94 358 SER A N 1
ATOM 2858 C CA . SER A 1 358 ? -4.846 6.456 6.739 1.00 88.94 358 SER A CA 1
ATOM 2859 C C . SER A 1 358 ? -4.797 4.941 6.948 1.00 88.94 358 SER A C 1
ATOM 2861 O O . SER A 1 358 ? -4.192 4.242 6.149 1.00 88.94 358 SER A O 1
ATOM 2863 N N . ILE A 1 359 ? -5.500 4.400 7.949 1.00 88.06 359 ILE A N 1
ATOM 2864 C CA . ILE A 1 359 ? -5.639 2.944 8.124 1.00 88.06 359 ILE A CA 1
ATOM 2865 C C . ILE A 1 359 ? -6.337 2.310 6.921 1.00 88.06 359 ILE A C 1
ATOM 2867 O O . ILE A 1 359 ? -5.921 1.253 6.460 1.00 88.06 359 ILE A O 1
ATOM 2871 N N . ARG A 1 360 ? -7.394 2.941 6.404 1.00 84.94 360 ARG A N 1
ATOM 2872 C CA . ARG A 1 360 ? -8.109 2.431 5.231 1.00 84.94 360 ARG A CA 1
ATOM 2873 C C . ARG A 1 360 ? -7.228 2.424 3.979 1.00 84.94 360 ARG A C 1
ATOM 2875 O O . ARG A 1 360 ? -7.376 1.527 3.158 1.00 84.94 360 ARG A O 1
ATOM 2882 N N . GLU A 1 361 ? -6.363 3.421 3.819 1.00 82.12 361 GLU A N 1
ATOM 2883 C CA . GLU A 1 361 ? -5.415 3.493 2.701 1.00 82.12 361 GLU A CA 1
ATOM 2884 C C . GLU A 1 361 ? -4.275 2.480 2.854 1.00 82.12 361 GLU A C 1
ATOM 2886 O O . GLU A 1 361 ? -3.918 1.816 1.885 1.00 82.12 361 GLU A O 1
ATOM 2891 N N . ALA A 1 362 ? -3.751 2.320 4.071 1.00 76.94 362 ALA A N 1
ATOM 2892 C CA . ALA A 1 362 ? -2.639 1.423 4.369 1.00 76.94 362 ALA A CA 1
ATOM 2893 C C . ALA A 1 362 ? -3.042 -0.059 4.435 1.00 76.94 362 ALA A C 1
ATOM 2895 O O . ALA A 1 362 ? -2.204 -0.933 4.226 1.00 76.94 362 ALA A O 1
ATOM 2896 N N . VAL A 1 363 ? -4.312 -0.359 4.731 1.00 74.44 363 VAL A N 1
ATOM 2897 C CA . VAL A 1 363 ? -4.823 -1.730 4.874 1.00 74.44 363 VAL A CA 1
ATOM 2898 C C . VAL A 1 363 ? -5.978 -1.965 3.890 1.00 74.44 363 VAL A C 1
ATOM 2900 O O . VAL A 1 363 ? -7.152 -1.823 4.259 1.00 74.44 363 VAL A O 1
ATOM 2903 N N . PRO A 1 364 ? -5.674 -2.328 2.628 1.00 64.81 364 PRO A N 1
ATOM 2904 C CA . PRO A 1 364 ? -6.680 -2.698 1.635 1.00 64.81 364 PRO A CA 1
ATOM 2905 C C . PRO A 1 364 ? -7.613 -3.805 2.143 1.00 64.81 364 PRO A C 1
ATOM 2907 O O . PRO A 1 364 ? -7.224 -4.651 2.947 1.00 64.81 364 PRO A O 1
ATOM 2910 N N . GLY A 1 365 ? -8.879 -3.766 1.730 1.00 68.31 365 GLY A N 1
ATOM 2911 C CA . GLY A 1 365 ? -9.888 -4.750 2.138 1.00 68.31 365 GLY A CA 1
ATOM 2912 C C . GLY A 1 365 ? -10.392 -4.631 3.587 1.00 68.31 365 GLY A C 1
ATOM 2913 O O . GLY A 1 365 ? -11.367 -5.297 3.949 1.00 68.31 365 GLY A O 1
ATOM 2914 N N . CYS A 1 366 ? -9.811 -3.767 4.432 1.00 76.38 366 CYS A N 1
ATOM 2915 C CA . CYS A 1 366 ? -10.322 -3.573 5.788 1.00 76.38 366 CYS A CA 1
ATOM 2916 C C . CYS A 1 366 ? -11.590 -2.697 5.819 1.00 76.38 366 CYS A C 1
ATOM 2918 O O . CYS A 1 366 ? -11.735 -1.685 5.130 1.00 76.38 366 CYS A O 1
ATOM 2920 N N . ASN A 1 367 ? -12.537 -3.070 6.676 1.00 85.50 367 ASN A N 1
ATOM 2921 C CA . ASN A 1 367 ? -13.704 -2.267 7.007 1.00 85.50 367 ASN A CA 1
ATOM 2922 C C . ASN A 1 367 ? -13.425 -1.459 8.276 1.00 85.50 367 ASN A C 1
ATOM 2924 O O . ASN A 1 367 ? -13.388 -2.017 9.379 1.00 85.50 367 ASN A O 1
ATOM 2928 N N . VAL A 1 368 ? -13.285 -0.145 8.105 1.00 90.94 368 VAL A N 1
ATOM 2929 C CA . VAL A 1 368 ? -13.078 0.825 9.183 1.00 90.94 368 VAL A CA 1
ATOM 2930 C C . VAL A 1 368 ? -14.406 1.478 9.568 1.00 90.94 368 VAL A C 1
ATOM 2932 O O . VAL A 1 368 ? -15.159 1.978 8.729 1.00 90.94 368 VAL A O 1
ATOM 2935 N N . ARG A 1 369 ? -14.714 1.487 10.863 1.00 94.25 369 ARG A N 1
ATOM 2936 C CA . ARG A 1 369 ? -15.933 2.059 11.439 1.00 94.25 369 ARG A CA 1
ATOM 2937 C C . ARG A 1 369 ? -15.570 2.934 12.631 1.00 94.25 369 ARG A C 1
ATOM 2939 O O . ARG A 1 369 ? -14.979 2.447 13.585 1.00 94.25 369 ARG A O 1
ATOM 2946 N N . LEU A 1 370 ? -15.986 4.194 12.599 1.00 94.31 370 LEU A N 1
ATOM 2947 C CA . LEU A 1 370 ? -15.852 5.113 13.730 1.00 94.31 370 LEU A CA 1
ATOM 2948 C C . LEU A 1 370 ? -17.027 4.972 14.698 1.00 94.31 370 LEU A C 1
ATOM 2950 O O . LEU A 1 370 ? -18.143 4.660 14.263 1.00 94.31 370 LEU A O 1
ATOM 2954 N N . GLU A 1 371 ? -16.781 5.223 15.984 1.00 92.62 371 GLU A N 1
ATOM 2955 C CA . GLU A 1 371 ? -17.800 5.244 17.046 1.00 92.62 371 GLU A CA 1
ATOM 2956 C C . GLU A 1 371 ? -18.682 3.985 17.033 1.00 92.62 371 GLU A C 1
ATOM 2958 O O . GLU A 1 371 ? -19.911 4.033 17.189 1.00 92.62 371 GLU A O 1
ATOM 2963 N N . LYS A 1 372 ? -18.080 2.821 16.753 1.00 89.50 372 LYS A N 1
ATOM 2964 C CA . LYS A 1 372 ? -18.843 1.581 16.592 1.00 89.50 372 LYS A CA 1
ATOM 2965 C C . LYS A 1 372 ? -19.255 1.070 17.974 1.00 89.50 372 LYS A C 1
ATOM 2967 O O . LYS A 1 372 ? -18.385 0.785 18.796 1.00 89.50 372 LYS A O 1
ATOM 2972 N N . PRO A 1 373 ? -20.559 0.893 18.245 1.00 86.12 373 PRO A N 1
ATOM 2973 C CA . PRO A 1 373 ? -20.990 0.307 19.498 1.00 86.12 373 PRO A CA 1
ATOM 2974 C C . PRO A 1 373 ? -20.660 -1.187 19.536 1.00 86.12 373 PRO A C 1
ATOM 2976 O O . PRO A 1 373 ? -20.939 -1.914 18.581 1.00 86.12 373 PRO A O 1
ATOM 2979 N N . PHE A 1 374 ? -20.165 -1.657 20.672 1.00 80.94 374 PHE A N 1
ATOM 2980 C CA . PHE A 1 374 ? -20.013 -3.075 20.974 1.00 80.94 374 PHE A CA 1
ATOM 2981 C C . PHE A 1 374 ? -20.338 -3.348 22.446 1.00 80.94 374 PHE A C 1
ATOM 2983 O O . PHE A 1 374 ? -20.496 -2.426 23.250 1.00 80.94 374 PHE A O 1
ATOM 2990 N N . THR A 1 375 ? -20.546 -4.617 22.792 1.00 79.94 375 THR A N 1
ATOM 2991 C CA . THR A 1 375 ? -20.966 -5.017 24.138 1.00 79.94 375 THR A CA 1
ATOM 2992 C C . THR A 1 375 ? -19.855 -5.784 24.826 1.00 79.94 375 THR A C 1
ATOM 2994 O O . THR A 1 375 ? -19.409 -6.808 24.324 1.00 79.94 375 THR A O 1
ATOM 2997 N N . VAL A 1 376 ? -19.470 -5.311 26.007 1.00 71.38 376 VAL A N 1
ATOM 2998 C CA . VAL A 1 376 ? -18.517 -5.973 26.900 1.00 71.38 376 VAL A CA 1
ATOM 2999 C C . VAL A 1 376 ? -19.204 -6.167 28.242 1.00 71.38 376 VAL A C 1
ATOM 3001 O O . VAL A 1 376 ? -19.706 -5.206 28.828 1.00 71.38 376 VAL A O 1
ATOM 3004 N N . ASN A 1 377 ? -19.274 -7.412 28.723 1.00 71.19 377 ASN A N 1
ATOM 3005 C CA . ASN A 1 377 ? -19.911 -7.765 30.001 1.00 71.19 377 ASN A CA 1
ATOM 3006 C C . ASN A 1 377 ? -21.339 -7.192 30.169 1.00 71.19 377 ASN A C 1
ATOM 3008 O O . ASN A 1 377 ? -21.730 -6.761 31.251 1.00 71.19 377 ASN A O 1
ATOM 3012 N N . GLY A 1 378 ? -22.115 -7.143 29.079 1.00 73.88 378 GLY A N 1
ATOM 3013 C CA . GLY A 1 378 ? -23.485 -6.608 29.064 1.00 73.88 378 GLY A CA 1
ATOM 3014 C C . GLY A 1 378 ? -23.597 -5.078 28.993 1.00 73.88 378 GLY A C 1
ATOM 3015 O O . GLY A 1 378 ? -24.704 -4.566 28.835 1.00 73.88 378 GLY A O 1
ATOM 3016 N N . ASN A 1 379 ? -22.483 -4.344 29.042 1.00 76.12 379 ASN A N 1
ATOM 3017 C CA . ASN A 1 379 ? -22.457 -2.891 28.892 1.00 76.12 379 ASN A CA 1
ATOM 3018 C C . ASN A 1 379 ? -22.123 -2.496 27.454 1.00 76.12 379 ASN A C 1
ATOM 3020 O O . ASN A 1 379 ? -21.205 -3.040 26.841 1.00 76.12 379 ASN A O 1
ATOM 3024 N N . ARG A 1 380 ? -22.866 -1.526 26.915 1.00 82.88 380 ARG A N 1
ATOM 3025 C CA . ARG A 1 380 ? -22.598 -0.958 25.592 1.00 82.88 380 ARG A CA 1
ATOM 3026 C C . ARG A 1 380 ? -21.503 0.099 25.698 1.00 82.88 380 ARG A C 1
ATOM 3028 O O . ARG A 1 380 ? -21.674 1.084 26.411 1.00 82.88 380 ARG A O 1
ATOM 3035 N N . ILE A 1 381 ? -20.426 -0.104 24.955 1.00 81.81 381 ILE A N 1
ATOM 3036 C CA . ILE A 1 381 ? -19.298 0.819 24.821 1.00 81.81 381 ILE A CA 1
ATOM 3037 C C . ILE A 1 381 ? -19.072 1.152 23.344 1.00 81.81 381 ILE A C 1
ATOM 3039 O O . ILE A 1 381 ? -19.634 0.488 22.473 1.00 81.81 381 ILE A O 1
ATOM 3043 N N . TYR A 1 382 ? -18.323 2.217 23.070 1.00 86.56 382 TYR A N 1
ATOM 3044 C CA . TYR A 1 382 ? -18.087 2.732 21.722 1.00 86.56 382 TYR A CA 1
ATOM 3045 C C . TYR A 1 382 ? -16.596 2.692 21.427 1.00 86.56 382 TYR A C 1
ATOM 3047 O O . TYR A 1 382 ? -15.802 3.169 22.227 1.00 86.56 382 TYR A O 1
ATOM 3055 N N . ALA A 1 383 ? -16.252 2.077 20.305 1.00 89.50 383 ALA A N 1
ATOM 3056 C CA . ALA A 1 383 ? -14.908 2.056 19.762 1.00 89.50 383 ALA A CA 1
ATOM 3057 C C . ALA A 1 383 ? -14.627 3.366 19.034 1.00 89.50 383 ALA A C 1
ATOM 3059 O O . ALA A 1 383 ? -15.394 3.683 18.120 1.00 89.50 383 ALA A O 1
ATOM 3060 N N . ASP A 1 384 ? -13.535 4.060 19.360 1.00 95.19 384 ASP A N 1
ATOM 3061 C CA . ASP A 1 384 ? -13.137 5.247 18.598 1.00 95.19 384 ASP A CA 1
ATOM 3062 C C . ASP A 1 384 ? -12.905 4.851 17.131 1.00 95.19 384 ASP A C 1
ATOM 3064 O O . ASP A 1 384 ? -13.539 5.399 16.226 1.00 95.19 384 ASP A O 1
ATOM 3068 N N . ILE A 1 385 ? -12.076 3.833 16.884 1.00 96.38 385 ILE A N 1
ATOM 3069 C CA . ILE A 1 385 ? -11.903 3.234 15.560 1.00 96.38 385 ILE A CA 1
ATOM 3070 C C . ILE A 1 385 ? -12.000 1.717 15.693 1.00 96.38 385 ILE A C 1
ATOM 3072 O O . ILE A 1 385 ? -11.283 1.078 16.459 1.00 96.38 385 ILE A O 1
ATOM 3076 N N . TRP A 1 386 ? -12.904 1.130 14.921 1.00 93.25 386 TRP A N 1
ATOM 3077 C CA . TRP A 1 386 ? -13.048 -0.307 14.780 1.00 93.25 386 TRP A CA 1
ATOM 3078 C C . TRP A 1 386 ? -12.619 -0.726 13.390 1.00 93.25 386 TRP A C 1
ATOM 3080 O O . TRP A 1 386 ? -13.210 -0.288 12.401 1.00 93.25 386 TRP A O 1
ATOM 3090 N N . VAL A 1 387 ? -11.667 -1.642 13.319 1.00 90.88 387 VAL A N 1
ATOM 3091 C CA . VAL A 1 387 ? -11.180 -2.199 12.065 1.00 90.88 387 VAL A CA 1
ATOM 3092 C C . VAL A 1 387 ? -11.533 -3.675 12.025 1.00 90.88 387 VAL A C 1
ATOM 3094 O O . VAL A 1 387 ? -11.421 -4.394 13.015 1.00 90.88 387 VAL A O 1
ATOM 3097 N N . SER A 1 388 ? -12.045 -4.129 10.891 1.00 84.94 388 SER A N 1
ATOM 3098 C CA . SER A 1 388 ? -12.390 -5.533 10.672 1.00 84.94 388 SER A CA 1
ATOM 3099 C C . SER A 1 388 ? -11.924 -5.965 9.297 1.00 84.94 388 SER A C 1
ATOM 3101 O O . SER A 1 388 ? -12.147 -5.237 8.337 1.00 84.94 388 SER A O 1
ATOM 3103 N N . GLY A 1 389 ? -11.315 -7.138 9.212 1.00 70.62 389 GLY A N 1
ATOM 3104 C CA . GLY A 1 389 ? -10.884 -7.756 7.963 1.00 70.62 389 GLY A CA 1
ATOM 3105 C C . GLY A 1 389 ? -11.004 -9.280 8.038 1.00 70.62 389 GLY A C 1
ATOM 3106 O O . GLY A 1 389 ? -11.549 -9.798 9.020 1.00 70.62 389 GLY A O 1
ATOM 3107 N N . PRO A 1 390 ? -10.498 -9.998 7.024 1.00 56.62 390 PRO A N 1
ATOM 3108 C CA . PRO A 1 390 ? -10.487 -11.463 6.999 1.00 56.62 390 PRO A CA 1
ATOM 3109 C C . PRO A 1 390 ? -9.779 -12.073 8.223 1.00 56.62 390 PRO A C 1
ATOM 3111 O O . PRO A 1 390 ? -10.259 -13.051 8.793 1.00 56.62 390 PRO A O 1
ATOM 3114 N N . ASP A 1 391 ? -8.712 -11.418 8.696 1.00 58.53 391 ASP A N 1
ATOM 3115 C CA . ASP A 1 391 ? -7.823 -11.900 9.767 1.00 58.53 391 ASP A CA 1
ATOM 3116 C C . ASP A 1 391 ? -8.216 -11.440 11.184 1.00 58.53 391 ASP A C 1
ATOM 3118 O O . ASP A 1 391 ? -7.422 -11.508 12.130 1.00 58.53 391 ASP A O 1
ATOM 3122 N N . GLY A 1 392 ? -9.443 -10.935 11.352 1.00 74.44 392 GLY A N 1
ATOM 3123 C CA . GLY A 1 392 ? -10.008 -10.592 12.656 1.00 74.44 392 GLY A CA 1
ATOM 3124 C C . GLY A 1 392 ? -10.397 -9.125 12.822 1.00 74.44 392 GLY A C 1
ATOM 3125 O O . GLY A 1 392 ? -10.803 -8.439 11.880 1.00 74.44 392 GLY A O 1
ATOM 3126 N N . GLN A 1 393 ? -10.392 -8.669 14.075 1.00 84.88 393 GLN A N 1
ATOM 3127 C CA . GLN A 1 393 ? -10.945 -7.374 14.473 1.00 84.88 393 GLN A CA 1
ATOM 3128 C C . GLN A 1 393 ? -9.969 -6.641 15.389 1.00 84.88 393 GLN A C 1
ATOM 3130 O O . GLN A 1 393 ? -9.478 -7.218 16.362 1.00 84.88 393 GLN A O 1
ATOM 3135 N N . GLU A 1 394 ? -9.741 -5.363 15.095 1.00 89.69 394 GLU A N 1
ATOM 3136 C CA . GLU A 1 394 ? -8.913 -4.481 15.910 1.00 89.69 394 GLU A CA 1
ATOM 3137 C C . GLU A 1 394 ? -9.714 -3.298 16.439 1.00 89.69 394 GLU A C 1
ATOM 3139 O O . GLU A 1 394 ? -10.446 -2.625 15.706 1.00 89.69 394 GLU A O 1
ATOM 3144 N N . LEU A 1 395 ? -9.557 -3.053 17.734 1.00 93.12 395 LEU A N 1
ATOM 3145 C CA . LEU A 1 395 ? -10.076 -1.881 18.416 1.00 93.12 395 LEU A CA 1
ATOM 3146 C C . LEU A 1 395 ? -8.941 -0.882 18.625 1.00 93.12 395 LEU A C 1
ATOM 3148 O O . LEU A 1 395 ? -7.936 -1.221 19.241 1.00 93.12 395 LEU A O 1
ATOM 3152 N N . ILE A 1 396 ? -9.108 0.354 18.169 1.00 96.38 396 ILE A N 1
ATOM 3153 C CA . ILE A 1 396 ? -8.141 1.427 18.400 1.00 96.38 396 ILE A CA 1
ATOM 3154 C C . ILE A 1 396 ? -8.847 2.538 19.175 1.00 96.38 396 ILE A C 1
ATOM 3156 O O . ILE A 1 396 ? -9.830 3.102 18.696 1.00 96.38 396 ILE A O 1
ATOM 3160 N N . GLU A 1 397 ? -8.348 2.836 20.372 1.00 97.50 397 GLU A N 1
ATOM 3161 C CA . GLU A 1 397 ? -8.756 3.989 21.183 1.00 97.50 397 GLU A CA 1
ATOM 3162 C C . GLU A 1 397 ? -7.727 5.109 20.987 1.00 97.50 397 GLU A C 1
ATOM 3164 O O . GLU A 1 397 ? -6.515 4.864 21.023 1.00 97.50 397 GLU A O 1
ATOM 3169 N N . VAL A 1 398 ? -8.187 6.342 20.772 1.00 98.06 398 VAL A N 1
ATOM 3170 C CA . VAL A 1 398 ? -7.319 7.485 20.464 1.00 98.06 398 VAL A CA 1
ATOM 3171 C C . VAL A 1 398 ? -7.506 8.605 21.471 1.00 98.06 398 VAL A C 1
ATOM 3173 O O . VAL A 1 398 ? -8.607 8.895 21.928 1.00 98.06 398 VAL A O 1
ATOM 3176 N N . LYS A 1 399 ? -6.418 9.287 21.817 1.00 97.94 399 LYS A N 1
ATOM 3177 C CA . LYS A 1 399 ? -6.434 10.492 22.644 1.00 97.94 399 LYS A CA 1
ATOM 3178 C C . LYS A 1 399 ? -5.552 11.553 22.013 1.00 97.94 399 LYS A C 1
ATOM 3180 O O . LYS A 1 399 ? -4.390 11.296 21.708 1.00 97.94 399 LYS A O 1
ATOM 3185 N N . TYR A 1 400 ? -6.087 12.762 21.876 1.00 97.88 400 TYR A N 1
ATOM 3186 C CA . TYR A 1 400 ? -5.326 13.923 21.426 1.00 97.88 400 TYR A CA 1
ATOM 3187 C C . TYR A 1 400 ? -5.294 14.974 22.531 1.00 97.88 400 TYR A C 1
ATOM 3189 O O . TYR A 1 400 ? -6.272 15.693 22.761 1.00 97.88 400 TYR A O 1
ATOM 3197 N N . LYS A 1 401 ? -4.175 15.019 23.267 1.00 97.50 401 LYS A N 1
ATOM 3198 C CA . LYS A 1 401 ? -3.998 15.933 24.402 1.00 97.50 401 LYS A CA 1
ATOM 3199 C C . LYS A 1 401 ? -3.130 17.114 24.028 1.00 97.50 401 LYS A C 1
ATOM 3201 O O . LYS A 1 401 ? -2.035 16.926 23.515 1.00 97.50 401 LYS A O 1
ATOM 3206 N N . THR A 1 402 ? -3.577 18.331 24.314 1.00 96.88 402 THR A N 1
ATOM 3207 C CA . THR A 1 402 ? -2.903 19.525 23.788 1.00 96.88 402 THR A CA 1
ATOM 3208 C C . THR A 1 402 ? -2.519 20.535 24.865 1.00 96.88 402 THR A C 1
ATOM 3210 O O . THR A 1 402 ? -3.302 20.856 25.762 1.00 96.88 402 THR A O 1
ATOM 3213 N N . ARG A 1 403 ? -1.313 21.090 24.737 1.00 96.19 403 ARG A N 1
ATOM 3214 C CA . ARG A 1 403 ? -0.961 22.421 25.236 1.00 96.19 403 ARG A CA 1
ATOM 3215 C C . ARG A 1 403 ? -1.475 23.480 24.275 1.00 96.19 403 ARG A C 1
ATOM 3217 O O . ARG A 1 403 ? -1.613 23.224 23.076 1.00 96.19 403 ARG A O 1
ATOM 3224 N N . GLN A 1 404 ? -1.714 24.681 24.792 1.00 95.69 404 GLN A N 1
ATOM 3225 C CA . GLN A 1 404 ? -2.069 25.814 23.948 1.00 95.69 404 GLN A CA 1
ATOM 3226 C C . GLN A 1 404 ? -0.980 26.068 22.898 1.00 95.69 404 GLN A C 1
ATOM 3228 O O . GLN A 1 404 ? 0.187 26.280 23.231 1.00 95.69 404 GLN A O 1
ATOM 3233 N N . LEU A 1 405 ? -1.392 26.084 21.634 1.00 95.00 405 LEU A N 1
ATOM 3234 C CA . LEU A 1 405 ? -0.546 26.374 20.485 1.00 95.00 405 LEU A CA 1
ATOM 3235 C C . LEU A 1 405 ? -1.398 27.054 19.411 1.00 95.00 405 LEU A C 1
ATOM 3237 O O . LEU A 1 405 ? -2.511 26.615 19.126 1.00 95.00 405 LEU A O 1
ATOM 3241 N N . THR A 1 406 ? -0.868 28.115 18.817 1.00 94.50 406 THR A N 1
ATOM 3242 C CA . THR A 1 406 ? -1.440 28.752 17.629 1.00 94.50 406 THR A CA 1
ATOM 3243 C C . THR A 1 406 ? -0.442 28.579 16.506 1.00 94.50 406 THR A C 1
ATOM 3245 O O . THR A 1 406 ? 0.667 29.083 16.646 1.00 94.50 406 THR A O 1
ATOM 3248 N N . ALA A 1 407 ? -0.821 27.880 15.440 1.00 92.06 407 ALA A N 1
ATOM 3249 C CA . ALA A 1 407 ? 0.027 27.611 14.284 1.00 92.06 407 ALA A CA 1
ATOM 3250 C C . ALA A 1 407 ? -0.690 27.992 12.989 1.00 92.06 407 ALA A C 1
ATOM 3252 O O . ALA A 1 407 ? -1.898 27.818 12.888 1.00 92.06 407 ALA A O 1
ATOM 3253 N N . ASN A 1 408 ? 0.057 28.505 12.015 1.00 91.31 408 ASN A N 1
ATOM 3254 C CA . ASN A 1 408 ? -0.425 28.748 10.660 1.00 91.31 408 ASN A CA 1
ATOM 3255 C C . ASN A 1 408 ? 0.397 27.858 9.724 1.00 91.31 408 ASN A C 1
ATOM 3257 O O . ASN A 1 408 ? 1.625 27.951 9.717 1.00 91.31 408 ASN A O 1
ATOM 3261 N N . LEU A 1 409 ? -0.270 26.955 9.009 1.00 88.19 409 LEU A N 1
ATOM 3262 C CA . LEU A 1 409 ? 0.356 26.018 8.079 1.00 88.19 409 LEU A CA 1
ATOM 3263 C C . LEU A 1 409 ? -0.333 26.154 6.722 1.00 88.19 409 LEU A C 1
ATOM 3265 O O . LEU A 1 409 ? -1.477 25.737 6.549 1.00 88.19 409 LEU A O 1
ATOM 3269 N N . GLY A 1 410 ? 0.364 26.767 5.762 1.00 85.94 410 GLY A N 1
ATOM 3270 C CA . GLY A 1 410 ? -0.219 27.104 4.464 1.00 85.94 410 GLY A CA 1
ATOM 3271 C C . GLY A 1 410 ? -1.386 28.081 4.617 1.00 85.94 410 GLY A C 1
ATOM 3272 O O . GLY A 1 410 ? -1.222 29.160 5.181 1.00 85.94 410 GLY A O 1
ATOM 3273 N N . ASP A 1 411 ? -2.562 27.684 4.133 1.00 87.31 411 ASP A N 1
ATOM 3274 C CA . ASP A 1 411 ? -3.787 28.495 4.179 1.00 87.31 411 ASP A CA 1
ATOM 3275 C C . ASP A 1 411 ? -4.673 28.199 5.409 1.00 87.31 411 ASP A C 1
ATOM 3277 O O . ASP A 1 411 ? -5.825 28.634 5.465 1.00 87.31 411 ASP A O 1
ATOM 3281 N N . GLU A 1 412 ? -4.168 27.453 6.398 1.00 93.38 412 GLU A N 1
ATOM 3282 C CA . GLU A 1 412 ? -4.955 26.968 7.534 1.00 93.38 412 GLU A CA 1
ATOM 3283 C C . GLU A 1 412 ? -4.392 27.406 8.897 1.00 93.38 412 GLU A C 1
ATOM 3285 O O . GLU A 1 412 ? -3.192 27.310 9.168 1.00 93.38 412 GLU A O 1
ATOM 3290 N N . ASP A 1 413 ? -5.289 27.860 9.780 1.00 93.69 413 ASP A N 1
ATOM 3291 C CA . ASP A 1 413 ? -4.981 28.298 11.144 1.00 93.69 413 ASP A CA 1
ATOM 3292 C C . ASP A 1 413 ? -5.410 27.252 12.178 1.00 93.69 413 ASP A C 1
ATOM 3294 O O . ASP A 1 413 ? -6.594 26.951 12.327 1.00 93.69 413 ASP A O 1
ATOM 3298 N N . TYR A 1 414 ? -4.460 26.773 12.975 1.00 95.38 414 TYR A N 1
ATOM 3299 C CA . TYR A 1 414 ? -4.662 25.807 14.052 1.00 95.38 414 TYR A CA 1
ATOM 3300 C C . TYR A 1 414 ? -4.644 26.507 15.412 1.00 95.38 414 TYR A C 1
ATOM 3302 O O . TYR A 1 414 ? -3.670 27.168 15.780 1.00 95.38 414 TYR A O 1
ATOM 3310 N N . LEU A 1 415 ? -5.720 26.342 16.186 1.00 95.25 415 LEU A N 1
ATOM 3311 C CA . LEU A 1 415 ? -5.912 26.974 17.497 1.00 95.25 415 LEU A CA 1
ATOM 3312 C C . LEU A 1 415 ? -6.127 25.920 18.589 1.00 95.25 415 LEU A C 1
ATOM 3314 O O . LEU A 1 415 ? -7.256 25.658 19.016 1.00 95.25 415 LEU A O 1
ATOM 3318 N N . LEU A 1 416 ? -5.034 25.326 19.069 1.00 96.06 416 LEU A N 1
ATOM 3319 C CA . LEU A 1 416 ? -5.085 24.310 20.116 1.00 96.06 416 LEU A CA 1
ATOM 3320 C C . LEU A 1 416 ? -5.350 24.932 21.485 1.00 96.06 416 LEU A C 1
ATOM 3322 O O . LEU A 1 416 ? -4.763 25.950 21.866 1.00 96.06 416 LEU A O 1
ATOM 3326 N N . LYS A 1 417 ? -6.226 24.286 22.256 1.00 93.69 417 LYS A N 1
ATOM 3327 C CA . LYS A 1 417 ? -6.558 24.689 23.627 1.00 93.69 417 LYS A CA 1
ATOM 3328 C C . LYS A 1 417 ? -5.700 23.933 24.632 1.00 93.69 417 LYS A C 1
ATOM 3330 O O . LYS A 1 417 ? -5.402 22.760 24.446 1.00 93.69 417 LYS A O 1
ATOM 3335 N N . GLU A 1 418 ? -5.366 24.599 25.730 1.00 94.25 418 GLU A N 1
ATOM 3336 C CA . GLU A 1 418 ? -4.695 23.972 26.867 1.00 94.25 418 GLU A CA 1
ATOM 3337 C C . GLU A 1 418 ? -5.614 22.952 27.556 1.00 94.25 418 GLU A C 1
ATOM 3339 O O . GLU A 1 418 ? -6.736 23.278 27.950 1.00 94.25 418 GLU A O 1
ATOM 3344 N N . GLN A 1 419 ? -5.106 21.740 27.771 1.00 93.50 419 GLN A N 1
ATOM 3345 C CA . GLN A 1 419 ? -5.760 20.683 28.538 1.00 93.50 419 GLN A CA 1
ATOM 3346 C C . GLN A 1 419 ? -4.912 20.305 29.760 1.00 93.50 419 GLN A C 1
ATOM 3348 O O . GLN A 1 419 ? -4.257 19.267 29.813 1.00 93.50 419 GLN A O 1
ATOM 3353 N N . SER A 1 420 ? -4.957 21.153 30.787 1.00 86.88 420 SER A N 1
ATOM 3354 C CA . SER A 1 420 ? -4.075 21.104 31.964 1.00 86.88 420 SER A CA 1
ATOM 3355 C C . SER A 1 420 ? -4.381 20.004 32.995 1.00 86.88 420 SER A C 1
ATOM 3357 O O . SER A 1 420 ? -3.816 20.002 34.086 1.00 86.88 420 SER A O 1
ATOM 3359 N N . ALA A 1 421 ? -5.280 19.065 32.698 1.00 89.31 421 ALA A N 1
ATOM 3360 C CA . ALA A 1 421 ? -5.663 17.990 33.614 1.00 89.31 421 ALA A CA 1
ATOM 3361 C C . ALA A 1 421 ? -4.826 16.716 33.385 1.00 89.31 421 ALA A C 1
ATOM 3363 O O . ALA A 1 421 ? -5.387 15.632 33.215 1.00 89.31 421 ALA A O 1
ATOM 3364 N N . GLN A 1 422 ? -3.487 16.818 33.377 1.00 92.38 422 GLN A N 1
ATOM 3365 C CA . GLN A 1 422 ? -2.623 15.693 32.976 1.00 92.38 422 GLN A CA 1
ATOM 3366 C C . GLN A 1 422 ? -2.808 14.450 33.853 1.00 92.38 422 GLN A C 1
ATOM 3368 O O . GLN A 1 422 ? -2.786 13.337 33.341 1.00 92.38 422 GLN A O 1
ATOM 3373 N N . ASN A 1 423 ? -3.041 14.619 35.158 1.00 91.31 423 ASN A N 1
ATOM 3374 C CA . ASN A 1 423 ? -3.269 13.495 36.074 1.00 91.31 423 ASN A CA 1
ATOM 3375 C C . ASN A 1 423 ? -4.480 12.653 35.636 1.00 91.31 423 ASN A C 1
ATOM 3377 O O . ASN A 1 423 ? -4.411 11.428 35.595 1.00 91.31 423 ASN A O 1
ATOM 3381 N N . GLN A 1 424 ? -5.586 13.318 35.289 1.00 93.56 424 GLN A N 1
ATOM 3382 C CA . GLN A 1 424 ? -6.794 12.650 34.805 1.00 93.56 424 GLN A CA 1
ATOM 3383 C C . GLN A 1 424 ? -6.573 12.073 33.408 1.00 93.56 424 GLN A C 1
ATOM 3385 O O . GLN A 1 424 ? -6.947 10.932 33.175 1.00 93.56 424 GLN A O 1
ATOM 3390 N N . GLY A 1 425 ? -5.905 12.815 32.516 1.00 94.69 425 GLY A N 1
ATOM 3391 C CA . GLY A 1 425 ? -5.591 12.349 31.164 1.00 94.69 425 GLY A CA 1
ATOM 3392 C C . GLY A 1 425 ? -4.742 11.076 31.150 1.00 94.69 425 GLY A C 1
ATOM 3393 O O . GLY A 1 425 ? -5.018 10.168 30.376 1.00 94.69 425 GLY A O 1
ATOM 3394 N N . ARG A 1 426 ? -3.764 10.966 32.055 1.00 95.88 426 ARG A N 1
ATOM 3395 C CA . ARG A 1 426 ? -2.976 9.745 32.267 1.00 95.88 426 ARG A CA 1
ATOM 3396 C C . ARG A 1 426 ? -3.844 8.566 32.720 1.00 95.88 426 ARG A C 1
ATOM 3398 O O . ARG A 1 426 ? -3.758 7.486 32.148 1.00 95.88 426 ARG A O 1
ATOM 3405 N N . CYS A 1 427 ? -4.710 8.790 33.712 1.00 96.19 427 CYS A N 1
ATOM 3406 C CA . CYS A 1 427 ? -5.660 7.780 34.188 1.00 96.19 427 CYS A CA 1
ATOM 3407 C C . CYS A 1 427 ? -6.630 7.332 33.078 1.00 96.19 427 CYS A C 1
ATOM 3409 O O . CYS A 1 427 ? -6.904 6.140 32.957 1.00 96.19 427 CYS A O 1
ATOM 3411 N N . ASP A 1 428 ? -7.098 8.262 32.240 1.00 96.06 428 ASP A N 1
ATOM 3412 C CA . ASP A 1 428 ? -7.986 7.974 31.109 1.00 96.06 428 ASP A CA 1
ATOM 3413 C C . ASP A 1 428 ? -7.307 7.076 30.067 1.00 96.06 428 ASP A C 1
ATOM 3415 O O . ASP A 1 428 ? -7.900 6.091 29.647 1.00 96.06 428 ASP A O 1
ATOM 3419 N N . VAL A 1 429 ? -6.039 7.327 29.732 1.00 97.44 429 VAL A N 1
ATOM 3420 C CA . VAL A 1 429 ? -5.278 6.459 28.814 1.00 97.44 429 VAL A CA 1
ATOM 3421 C C . VAL A 1 429 ? -5.101 5.056 29.396 1.00 97.44 429 VAL A C 1
ATOM 3423 O O . VAL A 1 429 ? -5.321 4.072 28.698 1.00 97.44 429 VAL A O 1
ATOM 3426 N N . CYS A 1 430 ? -4.778 4.927 30.690 1.00 97.38 430 CYS A N 1
ATOM 3427 C CA . CYS A 1 430 ? -4.734 3.614 31.345 1.00 97.38 430 CYS A CA 1
ATOM 3428 C C . CYS A 1 430 ? -6.099 2.907 31.321 1.00 97.38 430 CYS A C 1
ATOM 3430 O O . CYS A 1 430 ? -6.166 1.685 31.193 1.00 97.38 430 CYS A O 1
ATOM 3432 N N . LYS A 1 431 ? -7.193 3.666 31.433 1.00 95.38 431 LYS A N 1
ATOM 3433 C CA . LYS A 1 431 ? -8.554 3.134 31.336 1.00 95.38 431 LYS A CA 1
ATOM 3434 C C . LYS A 1 431 ? -8.869 2.660 29.919 1.00 95.38 431 LYS A C 1
ATOM 3436 O O . LYS A 1 431 ? -9.553 1.652 29.782 1.00 95.38 431 LYS A O 1
ATOM 3441 N N . ASP A 1 432 ? -8.365 3.334 28.891 1.00 96.19 432 ASP A N 1
ATOM 3442 C CA . ASP A 1 432 ? -8.515 2.892 27.505 1.00 96.19 432 ASP A CA 1
ATOM 3443 C C . ASP A 1 432 ? -7.721 1.604 27.237 1.00 96.19 432 ASP A C 1
ATOM 3445 O O . ASP A 1 432 ? -8.253 0.703 26.598 1.00 96.19 432 ASP A O 1
ATOM 3449 N N . ILE A 1 433 ? -6.534 1.418 27.837 1.00 96.31 433 ILE A N 1
ATOM 3450 C CA . ILE A 1 433 ? -5.807 0.128 27.769 1.00 96.31 433 ILE A CA 1
ATOM 3451 C C . ILE A 1 433 ? -6.658 -0.984 28.366 1.00 96.31 433 ILE A C 1
ATOM 3453 O O . ILE A 1 433 ? -6.870 -2.012 27.730 1.00 96.31 433 ILE A O 1
ATOM 3457 N N . TRP A 1 434 ? -7.210 -0.752 29.558 1.00 94.75 434 TRP A N 1
ATOM 3458 C CA . TRP A 1 434 ? -8.124 -1.700 30.183 1.00 94.75 434 TRP A CA 1
ATOM 3459 C C . TRP A 1 434 ? -9.341 -1.994 29.297 1.00 94.75 434 TRP A C 1
ATOM 3461 O O . TRP A 1 434 ? -9.717 -3.152 29.145 1.00 94.75 434 TRP A O 1
ATOM 3471 N N . ARG A 1 435 ? -9.949 -0.977 28.668 1.00 91.94 435 ARG A N 1
ATOM 3472 C CA . ARG A 1 435 ? -11.084 -1.164 27.745 1.00 91.94 435 ARG A CA 1
ATOM 3473 C C . ARG A 1 435 ? -10.708 -2.045 26.558 1.00 91.94 435 ARG A C 1
ATOM 3475 O O . ARG A 1 435 ? -11.493 -2.927 26.208 1.00 91.94 435 ARG A O 1
ATOM 3482 N N . VAL A 1 436 ? -9.530 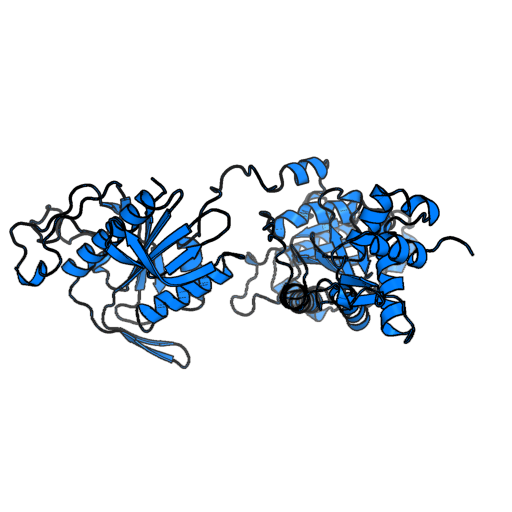-1.831 25.974 1.00 93.75 436 VAL A N 1
ATOM 3483 C CA . VAL A 1 436 ? -9.025 -2.657 24.876 1.00 93.75 436 VAL A CA 1
ATOM 3484 C C . VAL A 1 436 ? -8.739 -4.082 25.348 1.00 93.75 436 VAL A C 1
ATOM 3486 O O . VAL A 1 436 ? -9.128 -5.022 24.666 1.00 93.75 436 VAL A O 1
ATOM 3489 N N . GLU A 1 437 ? -8.183 -4.282 26.545 1.00 93.44 437 GLU A N 1
ATOM 3490 C CA . GLU A 1 437 ? -8.039 -5.627 27.120 1.00 93.44 437 GLU A CA 1
ATOM 3491 C C . GLU A 1 437 ? -9.391 -6.331 27.256 1.00 93.44 437 GLU A C 1
ATOM 3493 O O . GLU A 1 437 ? -9.516 -7.481 26.847 1.00 93.44 437 GLU A O 1
ATOM 3498 N N . GLN A 1 438 ? -10.423 -5.640 27.756 1.00 90.38 438 GLN A N 1
ATOM 3499 C CA . GLN A 1 438 ? -11.756 -6.237 27.871 1.00 90.38 438 GLN A CA 1
ATOM 3500 C C . GLN A 1 438 ? -12.349 -6.614 26.506 1.00 90.38 438 GLN A C 1
ATOM 3502 O O . GLN A 1 438 ? -13.070 -7.609 26.401 1.00 90.38 438 GLN A O 1
ATOM 3507 N N . PHE A 1 439 ? -12.067 -5.824 25.466 1.00 89.75 439 PHE A N 1
ATOM 3508 C CA . PHE A 1 439 ? -12.418 -6.166 24.092 1.00 89.75 439 PHE A CA 1
ATOM 3509 C C . PHE A 1 439 ? -11.699 -7.443 23.640 1.00 89.75 439 PHE A C 1
ATOM 3511 O O . PHE A 1 439 ? -12.375 -8.384 23.222 1.00 89.75 439 PHE A O 1
ATOM 3518 N N . CYS A 1 440 ? -10.373 -7.507 23.795 1.00 89.88 440 CYS A N 1
ATOM 3519 C CA . CYS A 1 440 ? -9.565 -8.667 23.416 1.00 89.88 440 CYS A CA 1
ATOM 3520 C C . CYS A 1 440 ? -10.003 -9.946 24.148 1.00 89.88 440 CYS A C 1
ATOM 3522 O O . CYS A 1 440 ? -10.022 -11.012 23.545 1.00 89.88 440 CYS A O 1
ATOM 3524 N N . SER A 1 441 ? -10.427 -9.855 25.416 1.00 88.12 441 SER A N 1
ATOM 3525 C CA . SER A 1 441 ? -10.983 -11.002 26.153 1.00 88.12 441 SER A CA 1
ATOM 3526 C C . SER A 1 441 ? -12.367 -11.437 25.657 1.00 88.12 441 SER A C 1
ATOM 3528 O O . SER A 1 441 ? -12.761 -12.588 25.838 1.00 88.12 441 SER A O 1
ATOM 3530 N N . SER A 1 442 ? -13.155 -10.507 25.109 1.00 83.25 442 SER A N 1
ATOM 3531 C CA . SER A 1 442 ? -14.562 -10.738 24.748 1.00 83.25 442 SER A CA 1
ATOM 3532 C C . SER A 1 442 ? -14.750 -11.158 23.289 1.00 83.25 442 SER A C 1
ATOM 3534 O O . SER A 1 442 ? -15.808 -11.679 22.931 1.00 83.25 442 SER A O 1
ATOM 3536 N N . VAL A 1 443 ? -13.756 -10.908 22.439 1.00 79.00 443 VAL A N 1
ATOM 3537 C CA . VAL A 1 443 ? -13.807 -11.159 20.999 1.00 79.00 443 VAL A CA 1
ATOM 3538 C C . VAL A 1 443 ? -12.698 -12.130 20.626 1.00 79.00 443 VAL A C 1
ATOM 3540 O O . VAL A 1 443 ? -11.523 -11.850 20.828 1.00 79.00 443 VAL A O 1
ATOM 3543 N N . VAL A 1 444 ? -13.074 -13.280 20.061 1.00 74.06 444 VAL A N 1
ATOM 3544 C CA . VAL A 1 444 ? -12.115 -14.303 19.619 1.00 74.06 444 VAL A CA 1
ATOM 3545 C C . VAL A 1 444 ? -11.182 -13.704 18.567 1.00 74.06 444 VAL A C 1
ATOM 3547 O O . VAL A 1 444 ? -11.647 -13.226 17.534 1.00 74.06 444 VAL A O 1
ATOM 3550 N N . GLY A 1 445 ? -9.876 -13.718 18.845 1.00 75.62 445 GLY A N 1
ATOM 3551 C CA . GLY A 1 445 ? -8.864 -13.108 17.977 1.00 75.62 445 GLY A CA 1
ATOM 3552 C C . GLY A 1 445 ? -8.876 -11.574 17.972 1.00 75.62 445 GLY A C 1
ATOM 3553 O O . GLY A 1 445 ? -8.219 -10.973 17.125 1.00 75.62 445 GLY A O 1
ATOM 3554 N N . GLY A 1 446 ? -9.615 -10.938 18.888 1.00 82.56 446 GLY A N 1
ATOM 3555 C CA . GLY A 1 446 ? -9.653 -9.489 19.039 1.00 82.56 446 GLY A CA 1
ATOM 3556 C C . GLY A 1 446 ? -8.310 -8.952 19.519 1.00 82.56 446 GLY A C 1
ATOM 3557 O O . GLY A 1 446 ? -7.738 -9.464 20.478 1.00 82.56 446 GLY A O 1
ATOM 3558 N N . ARG A 1 447 ? -7.810 -7.917 18.848 1.00 88.56 447 ARG A N 1
ATOM 3559 C CA . ARG A 1 447 ? -6.582 -7.192 19.208 1.00 88.56 447 ARG A CA 1
ATOM 3560 C C . ARG A 1 447 ? -6.891 -5.707 19.348 1.00 88.56 447 ARG A C 1
ATOM 3562 O O . ARG A 1 447 ? -7.959 -5.250 18.944 1.00 88.56 447 ARG A O 1
ATOM 3569 N N . GLY A 1 448 ? -5.956 -4.912 19.845 1.00 92.50 448 GLY A N 1
ATOM 3570 C CA . GLY A 1 448 ? -6.154 -3.477 19.743 1.00 92.50 448 GLY A CA 1
ATOM 3571 C C . GLY A 1 448 ? -4.966 -2.610 20.079 1.00 92.50 448 GLY A C 1
ATOM 3572 O O . GLY A 1 448 ? -3.885 -3.083 20.431 1.00 92.50 448 GLY A O 1
ATOM 3573 N N . TRP A 1 449 ? -5.207 -1.313 19.963 1.00 96.06 449 TRP A N 1
ATOM 3574 C CA . TRP A 1 449 ? -4.234 -0.263 20.182 1.00 96.06 449 TRP A CA 1
ATOM 3575 C C . TRP A 1 449 ? -4.820 0.843 21.047 1.00 96.06 449 TRP A C 1
ATOM 3577 O O . TRP A 1 449 ? -5.998 1.183 20.950 1.00 96.06 449 TRP A O 1
ATOM 3587 N N . VAL A 1 450 ? -3.963 1.446 21.859 1.00 98.12 450 VAL A N 1
ATOM 3588 C CA . VAL A 1 450 ? -4.241 2.722 22.510 1.00 98.12 450 VAL A CA 1
ATOM 3589 C C . VAL A 1 450 ? -3.213 3.725 22.032 1.00 98.12 450 VAL A C 1
ATOM 3591 O O . VAL A 1 450 ? -2.008 3.492 22.157 1.00 98.12 450 VAL A O 1
ATOM 3594 N N . LEU A 1 451 ? -3.696 4.835 21.484 1.00 98.25 451 LEU A N 1
ATOM 3595 C CA . LEU A 1 451 ? -2.872 5.919 20.977 1.00 98.25 451 LEU A CA 1
ATOM 3596 C C . LEU A 1 451 ? -3.069 7.180 21.796 1.00 98.25 451 LEU A C 1
ATOM 3598 O O . LEU A 1 451 ? -4.188 7.644 21.995 1.00 98.25 451 LEU A O 1
ATOM 3602 N N . LEU A 1 452 ? -1.960 7.786 22.196 1.00 98.56 452 LEU A N 1
ATOM 3603 C CA . LEU A 1 452 ? -1.933 9.132 22.743 1.00 98.56 452 LEU A CA 1
ATOM 3604 C C . LEU A 1 452 ? -1.019 9.991 21.876 1.00 98.56 452 LEU A C 1
ATOM 3606 O O . LEU A 1 452 ? 0.185 9.773 21.880 1.00 98.56 452 LEU A O 1
ATOM 3610 N N . LEU A 1 453 ? -1.576 10.984 21.187 1.00 98.56 453 LEU A N 1
ATOM 3611 C CA . LEU A 1 453 ? -0.833 12.026 20.477 1.00 98.56 453 LEU A CA 1
ATOM 3612 C C . LEU A 1 453 ? -0.885 13.326 21.291 1.00 98.56 453 LEU A C 1
ATOM 3614 O O . LEU A 1 453 ? -1.956 13.742 21.743 1.00 98.56 453 LEU A O 1
ATOM 3618 N N . THR A 1 454 ? 0.257 13.981 21.506 1.00 98.44 454 THR A N 1
ATOM 3619 C CA . THR A 1 454 ? 0.300 15.211 22.306 1.00 98.44 454 THR A CA 1
ATOM 3620 C C . THR A 1 454 ? 1.532 16.081 22.046 1.00 98.44 454 THR A C 1
ATOM 3622 O O . THR A 1 454 ? 2.587 15.577 21.674 1.00 98.44 454 THR A O 1
ATOM 3625 N N . ASN A 1 455 ? 1.405 17.391 22.285 1.00 97.56 455 ASN A N 1
ATOM 3626 C CA . ASN A 1 455 ? 2.523 18.336 22.417 1.00 97.56 455 ASN A CA 1
ATOM 3627 C C . ASN A 1 455 ? 2.841 18.716 23.879 1.00 97.56 455 ASN A C 1
ATOM 3629 O O . ASN A 1 455 ? 3.599 19.653 24.137 1.00 97.56 455 ASN A O 1
ATOM 3633 N N . ASP A 1 456 ? 2.247 18.031 24.860 1.00 96.50 456 ASP A N 1
ATOM 3634 C CA . ASP A 1 456 ? 2.518 18.261 26.277 1.00 96.50 456 ASP A CA 1
ATOM 3635 C C . ASP A 1 456 ? 3.598 17.307 26.792 1.00 96.50 456 ASP A C 1
ATOM 3637 O O . ASP A 1 456 ? 3.331 16.152 27.141 1.00 96.50 456 ASP A O 1
ATOM 3641 N N . SER A 1 457 ? 4.821 17.822 26.926 1.00 95.00 457 SER A N 1
ATOM 3642 C CA . SER A 1 457 ? 5.966 17.030 27.376 1.00 95.00 457 SER A CA 1
ATOM 3643 C C . SER A 1 457 ? 5.804 16.422 28.764 1.00 95.00 457 SER A C 1
ATOM 3645 O O . SER A 1 457 ? 6.505 15.466 29.093 1.00 95.00 457 SER A O 1
ATOM 3647 N N . ALA A 1 458 ? 4.840 16.888 29.564 1.00 93.25 458 ALA A N 1
ATOM 3648 C CA . ALA A 1 458 ? 4.509 16.290 30.850 1.00 93.25 458 ALA A CA 1
ATOM 3649 C C . ALA A 1 458 ? 4.003 14.836 30.748 1.00 93.25 458 ALA A C 1
ATOM 3651 O O . ALA A 1 458 ? 3.967 14.146 31.772 1.00 93.25 458 ALA A O 1
ATOM 3652 N N . TYR A 1 459 ? 3.580 14.362 29.571 1.00 95.56 459 TYR A N 1
ATOM 3653 C CA . TYR A 1 459 ? 3.189 12.962 29.379 1.00 95.56 459 TYR A CA 1
ATOM 3654 C C . TYR A 1 459 ? 4.383 12.033 29.155 1.00 95.56 459 TYR A C 1
ATOM 3656 O O . TYR A 1 459 ? 4.387 10.957 29.745 1.00 95.56 459 TYR A O 1
ATOM 3664 N N . TRP A 1 460 ? 5.395 12.450 28.384 1.00 95.38 460 TRP A N 1
ATOM 3665 C CA . TRP A 1 460 ? 6.562 11.612 28.068 1.00 95.38 460 TRP A CA 1
ATOM 3666 C C . TRP A 1 460 ? 7.802 11.892 28.918 1.00 95.38 460 TRP A C 1
ATOM 3668 O O . TRP A 1 460 ? 8.709 11.067 28.974 1.00 95.38 460 TRP A O 1
ATOM 3678 N N . SER A 1 461 ? 7.858 13.032 29.604 1.00 92.31 461 SER A N 1
ATOM 3679 C CA . SER A 1 461 ? 8.997 13.371 30.458 1.00 92.31 461 SER A CA 1
ATOM 3680 C C . SER A 1 461 ? 8.897 12.680 31.818 1.00 92.31 461 SER A C 1
ATOM 3682 O O . SER A 1 461 ? 7.823 12.703 32.436 1.00 92.31 461 SER A O 1
ATOM 3684 N N . PRO A 1 462 ? 10.001 12.118 32.343 1.00 86.19 462 PRO A N 1
ATOM 3685 C CA . PRO A 1 462 ? 10.019 11.603 33.702 1.00 86.19 462 PRO A CA 1
ATOM 3686 C C . PRO A 1 462 ? 9.768 12.733 34.714 1.00 86.19 462 PRO A C 1
ATOM 3688 O O . PRO A 1 462 ? 10.028 13.910 34.430 1.00 86.19 462 PRO A O 1
ATOM 3691 N N . PRO A 1 463 ? 9.251 12.414 35.913 1.00 78.62 463 PRO A N 1
ATOM 3692 C CA . PRO A 1 463 ? 9.085 13.412 36.958 1.00 78.62 463 PRO A CA 1
ATOM 3693 C C . PRO A 1 463 ? 10.429 14.062 37.310 1.00 78.62 463 PRO A C 1
ATOM 3695 O O . PRO A 1 463 ? 11.459 13.401 37.398 1.00 78.62 463 PRO A O 1
ATOM 3698 N N . ALA A 1 464 ? 10.408 15.371 37.569 1.00 71.00 464 ALA A N 1
ATOM 3699 C CA . ALA A 1 464 ? 11.613 16.158 37.845 1.00 71.00 464 ALA A CA 1
ATOM 3700 C C . ALA A 1 464 ? 12.377 15.742 39.125 1.00 71.00 464 ALA A C 1
ATOM 3702 O O . ALA A 1 464 ? 13.490 16.211 39.351 1.00 71.00 464 ALA A O 1
ATOM 3703 N N . SER A 1 465 ? 11.794 14.886 39.971 1.00 65.44 465 SER A N 1
ATOM 3704 C CA . SER A 1 465 ? 12.424 14.337 41.174 1.00 65.44 465 SER A CA 1
ATOM 3705 C C . SER A 1 465 ? 12.553 12.820 41.052 1.00 65.44 465 SER A C 1
ATOM 3707 O O . SER A 1 465 ? 11.566 12.147 40.769 1.00 65.44 465 SER A O 1
ATOM 3709 N N . ALA A 1 466 ? 13.755 12.293 41.307 1.00 52.12 466 ALA A N 1
ATOM 3710 C CA . ALA A 1 466 ? 14.081 10.862 41.241 1.00 52.12 466 ALA A CA 1
ATOM 3711 C C . ALA A 1 466 ? 13.558 10.041 42.438 1.00 52.12 466 ALA A C 1
ATOM 3713 O O . ALA A 1 466 ? 13.628 8.814 42.435 1.00 52.12 466 ALA A O 1
ATOM 3714 N N . THR A 1 467 ? 13.051 10.695 43.484 1.00 53.75 467 THR A N 1
ATOM 3715 C CA . THR A 1 467 ? 12.285 10.018 44.536 1.00 53.75 467 THR A CA 1
ATOM 3716 C C . THR A 1 467 ? 10.908 9.636 43.994 1.00 53.75 467 THR A C 1
ATOM 3718 O O . THR A 1 467 ? 10.303 10.472 43.322 1.00 53.75 467 THR A O 1
ATOM 3721 N N . PRO A 1 468 ? 10.373 8.437 44.304 1.00 52.03 468 PRO A N 1
ATOM 3722 C CA . PRO A 1 468 ? 8.980 8.106 44.029 1.00 52.03 468 PRO A CA 1
ATOM 3723 C C . PRO A 1 468 ? 8.131 9.088 44.830 1.00 52.03 468 PRO A C 1
ATOM 3725 O O . PRO A 1 468 ? 7.950 8.943 46.036 1.00 52.03 468 PRO A O 1
ATOM 3728 N N . VAL A 1 469 ? 7.737 10.187 44.194 1.00 54.75 469 VAL A N 1
ATOM 3729 C CA . VAL A 1 469 ? 6.892 11.179 44.836 1.00 54.75 469 VAL A CA 1
ATOM 3730 C C . VAL A 1 469 ? 5.561 10.482 45.056 1.00 54.75 469 VAL A C 1
ATOM 3732 O O . VAL A 1 469 ? 5.062 9.828 44.139 1.00 54.75 469 VAL A O 1
ATOM 3735 N N . ASP A 1 470 ? 4.990 10.657 46.246 1.00 58.31 470 ASP A N 1
ATOM 3736 C CA . ASP A 1 470 ? 3.594 10.381 46.587 1.00 58.31 470 ASP A CA 1
ATOM 3737 C C . ASP A 1 470 ? 2.638 11.185 45.679 1.00 58.31 470 ASP A C 1
ATOM 3739 O O . ASP A 1 470 ? 1.716 11.819 46.159 1.00 58.31 470 ASP A O 1
ATOM 3743 N N . ALA A 1 471 ? 2.874 11.303 44.373 1.00 74.56 471 ALA A N 1
ATOM 3744 C CA . ALA A 1 471 ? 2.008 11.996 43.446 1.00 74.56 471 ALA A CA 1
ATOM 3745 C C . ALA A 1 471 ? 0.710 11.199 43.337 1.00 74.56 471 ALA A C 1
ATOM 3747 O O . ALA A 1 471 ? 0.729 9.978 43.179 1.00 74.56 471 ALA A O 1
ATOM 3748 N N . ALA A 1 472 ? -0.416 11.907 43.389 1.00 83.81 472 ALA A N 1
ATOM 3749 C CA . ALA A 1 472 ? -1.746 11.313 43.330 1.00 83.81 472 ALA A CA 1
ATOM 3750 C C . ALA A 1 472 ? -1.912 10.331 42.160 1.00 83.81 472 ALA A C 1
ATOM 3752 O O . ALA A 1 472 ? -2.622 9.340 42.287 1.00 83.81 472 ALA A O 1
ATOM 3753 N N . ASP A 1 473 ? -1.239 10.583 41.040 1.00 88.12 473 ASP A N 1
ATOM 3754 C CA . ASP A 1 473 ? -1.309 9.801 39.811 1.00 88.12 473 ASP A CA 1
ATOM 3755 C C . ASP A 1 473 ? -0.060 8.939 39.546 1.00 88.12 473 ASP A C 1
ATOM 3757 O O . ASP A 1 473 ? 0.175 8.557 38.403 1.00 88.12 473 ASP A O 1
ATOM 3761 N N . ALA A 1 474 ? 0.772 8.659 40.557 1.00 89.62 474 ALA A N 1
ATOM 3762 C CA . ALA A 1 474 ? 2.036 7.934 40.379 1.00 89.62 474 ALA A CA 1
ATOM 3763 C C . ALA A 1 474 ? 1.867 6.590 39.642 1.00 89.62 474 ALA A C 1
ATOM 3765 O O . ALA A 1 474 ? 2.686 6.257 38.789 1.00 89.62 474 ALA A O 1
ATOM 3766 N N . ALA A 1 475 ? 0.774 5.866 39.908 1.00 92.38 475 ALA A N 1
ATOM 3767 C CA . ALA A 1 475 ? 0.449 4.603 39.243 1.00 92.38 475 ALA A CA 1
ATOM 3768 C C . ALA A 1 475 ? 0.083 4.753 37.750 1.00 92.38 475 ALA A C 1
ATOM 3770 O O . ALA A 1 475 ? 0.150 3.783 37.009 1.00 92.38 475 ALA A O 1
ATOM 3771 N N . PHE A 1 476 ? -0.288 5.951 37.290 1.00 94.62 476 PHE A N 1
ATOM 3772 C CA . PHE A 1 476 ? -0.737 6.205 35.914 1.00 94.62 476 PHE A CA 1
ATOM 3773 C C . PHE A 1 476 ? 0.350 6.853 35.045 1.00 94.62 476 PHE A C 1
ATOM 3775 O O . PHE A 1 476 ? 0.059 7.413 33.993 1.00 94.62 476 PHE A O 1
ATOM 3782 N N . ARG A 1 477 ? 1.611 6.886 35.487 1.00 93.69 477 ARG A N 1
ATOM 3783 C CA . ARG A 1 477 ? 2.659 7.642 34.787 1.00 93.69 477 ARG A CA 1
ATOM 3784 C C . ARG A 1 477 ? 2.975 7.039 33.417 1.00 93.69 477 ARG A C 1
ATOM 3786 O O . ARG A 1 477 ? 3.282 5.859 33.310 1.00 93.69 477 ARG A O 1
ATOM 3793 N N . LEU A 1 478 ? 2.948 7.887 32.388 1.00 95.94 478 LEU A N 1
ATOM 3794 C CA . LEU A 1 478 ? 3.119 7.488 30.988 1.00 95.94 478 LEU A CA 1
ATOM 3795 C C . LEU A 1 478 ? 4.476 7.881 30.390 1.00 95.94 478 LEU A C 1
ATOM 3797 O O . LEU A 1 478 ? 4.605 7.912 29.174 1.00 95.94 478 LEU A O 1
ATOM 3801 N N . HIS A 1 479 ? 5.466 8.239 31.210 1.00 94.44 479 HIS A N 1
ATOM 3802 C CA . HIS A 1 479 ? 6.729 8.763 30.693 1.00 94.44 479 HIS A CA 1
ATOM 3803 C C . HIS A 1 479 ? 7.531 7.711 29.921 1.00 94.44 479 HIS A C 1
ATOM 3805 O O . HIS A 1 479 ? 7.320 6.509 30.088 1.00 94.44 479 HIS A O 1
ATOM 3811 N N . GLU A 1 480 ? 8.468 8.191 29.105 1.00 91.94 480 GLU A N 1
ATOM 3812 C CA . GLU A 1 480 ? 9.414 7.372 28.350 1.00 91.94 480 GLU A CA 1
ATOM 3813 C C . GLU A 1 480 ? 10.050 6.295 29.235 1.00 91.94 480 GLU A C 1
ATOM 3815 O O . GLU A 1 480 ? 10.387 6.558 30.397 1.00 91.94 480 GLU A O 1
ATOM 3820 N N . GLU A 1 481 ? 10.162 5.084 28.683 1.00 89.44 481 GLU A N 1
ATOM 3821 C CA . GLU A 1 481 ? 10.743 3.893 29.314 1.00 89.44 481 GLU A CA 1
ATOM 3822 C C . GLU A 1 481 ? 10.037 3.401 30.593 1.00 89.44 481 GLU A C 1
ATOM 3824 O O . GLU A 1 481 ? 10.495 2.438 31.215 1.00 89.44 481 GLU A O 1
ATOM 3829 N N . ASN A 1 482 ? 8.900 3.986 30.993 1.00 93.12 482 ASN A N 1
ATOM 3830 C CA . ASN A 1 482 ? 8.112 3.431 32.093 1.00 93.12 482 ASN A CA 1
ATOM 3831 C C . ASN A 1 482 ? 7.417 2.126 31.680 1.00 93.12 482 ASN A C 1
ATOM 3833 O O . ASN A 1 482 ? 7.135 1.899 30.507 1.00 93.12 482 ASN A O 1
ATOM 3837 N N . THR A 1 483 ? 7.073 1.285 32.654 1.00 93.69 483 THR A N 1
ATOM 3838 C CA . THR A 1 483 ? 6.216 0.111 32.442 1.00 93.69 483 THR A CA 1
ATOM 3839 C C . THR A 1 483 ? 4.946 0.240 33.274 1.00 93.69 483 THR A C 1
ATOM 3841 O O . THR A 1 483 ? 5.021 0.521 34.469 1.00 93.69 483 THR A O 1
ATOM 3844 N N . ILE A 1 484 ? 3.784 0.021 32.656 1.00 94.62 484 ILE A N 1
ATOM 3845 C CA . ILE A 1 484 ? 2.477 0.040 33.332 1.00 94.62 484 ILE A CA 1
ATOM 3846 C C . ILE A 1 484 ? 1.820 -1.341 33.278 1.00 94.62 484 ILE A C 1
ATOM 3848 O O . ILE A 1 484 ? 1.866 -2.010 32.252 1.00 94.62 484 ILE A O 1
ATOM 3852 N N . GLY A 1 485 ? 1.209 -1.773 34.379 1.00 94.75 485 GLY A N 1
ATOM 3853 C CA . GLY A 1 485 ? 0.548 -3.076 34.494 1.00 94.75 485 GLY A CA 1
ATOM 3854 C C . GLY A 1 485 ? 0.035 -3.330 35.913 1.00 94.75 485 GLY A C 1
ATOM 3855 O O . GLY A 1 485 ? 0.382 -2.595 36.841 1.00 94.75 485 GLY A O 1
ATOM 3856 N N . GLY A 1 486 ? -0.780 -4.370 36.095 1.00 95.44 486 GLY A N 1
ATOM 3857 C CA . GLY A 1 486 ? -1.362 -4.721 37.393 1.00 95.44 486 GLY A CA 1
ATOM 3858 C C . GLY A 1 486 ? -2.446 -3.744 37.864 1.00 95.44 486 GLY A C 1
ATOM 3859 O O . GLY A 1 486 ? -3.165 -3.155 37.059 1.00 95.44 486 GLY A O 1
ATOM 3860 N N . VAL A 1 487 ? -2.591 -3.588 39.185 1.00 96.81 487 VAL A N 1
ATOM 3861 C CA . VAL A 1 487 ? -3.630 -2.734 39.786 1.00 96.81 487 VAL A CA 1
ATOM 3862 C C . VAL A 1 487 ? -3.141 -1.292 39.899 1.00 96.81 487 VAL A C 1
ATOM 3864 O O . VAL A 1 487 ? -2.254 -0.980 40.693 1.00 96.81 487 VAL A O 1
ATOM 3867 N N . LEU A 1 488 ? -3.768 -0.403 39.136 1.00 96.19 488 LEU A N 1
ATOM 3868 C CA . LEU A 1 488 ? -3.497 1.027 39.120 1.00 96.19 488 LEU A CA 1
ATOM 3869 C C . LEU A 1 488 ? -4.566 1.766 39.928 1.00 96.19 488 LEU A C 1
ATOM 3871 O O . LEU A 1 488 ? -5.765 1.680 39.651 1.00 96.19 488 LEU A O 1
ATOM 3875 N N . SER A 1 489 ? -4.134 2.526 40.930 1.00 94.75 489 SER A N 1
ATOM 3876 C CA . SER A 1 489 ? -5.022 3.290 41.803 1.00 94.75 489 SER A CA 1
ATOM 3877 C C . SER A 1 489 ? -4.449 4.661 42.119 1.00 94.75 489 SER A C 1
ATOM 3879 O O . SER A 1 489 ? -3.234 4.838 42.209 1.00 94.75 489 SER A O 1
ATOM 3881 N N . TRP A 1 490 ? -5.342 5.615 42.364 1.00 93.44 490 TRP A N 1
ATOM 3882 C CA . TRP A 1 490 ? -4.969 6.919 42.892 1.00 93.44 490 TRP A CA 1
ATOM 3883 C C . TRP A 1 490 ? -4.255 6.795 44.242 1.00 93.44 490 TRP A C 1
ATOM 3885 O O . TRP A 1 490 ? -4.662 6.019 45.109 1.00 93.44 490 TRP A O 1
ATOM 3895 N N . GLY A 1 491 ? -3.207 7.595 44.425 1.00 89.19 491 GLY A N 1
ATOM 3896 C CA . GLY A 1 491 ? -2.533 7.772 45.705 1.00 89.19 491 GLY A CA 1
ATOM 3897 C C . GLY A 1 491 ? -3.454 8.406 46.750 1.00 89.19 491 GLY A C 1
ATOM 3898 O O . GLY A 1 491 ? -4.430 9.088 46.429 1.00 89.19 491 GLY A O 1
ATOM 3899 N N . SER A 1 492 ? -3.121 8.220 48.027 1.00 85.62 492 SER A N 1
ATOM 3900 C CA . SER A 1 492 ? -3.917 8.706 49.168 1.00 85.62 492 SER A CA 1
ATOM 3901 C C . SER A 1 492 ? -4.093 10.230 49.216 1.00 85.62 492 SER A C 1
ATOM 3903 O O . SER A 1 492 ? -4.986 10.729 49.897 1.00 85.62 492 SER A O 1
ATOM 3905 N N . ASN A 1 493 ? -3.265 10.977 48.490 1.00 85.44 493 ASN A N 1
ATOM 3906 C CA . ASN A 1 493 ? -3.301 12.432 48.391 1.00 85.44 493 ASN A CA 1
ATOM 3907 C C . ASN A 1 493 ? -4.110 12.964 47.191 1.00 85.44 493 ASN A C 1
ATOM 3909 O O . ASN A 1 493 ? -4.123 14.175 46.960 1.00 85.44 493 ASN A O 1
ATOM 3913 N N . ALA A 1 494 ? -4.768 12.099 46.414 1.00 86.25 494 ALA A N 1
ATOM 3914 C CA . ALA A 1 494 ? -5.637 12.522 45.322 1.00 86.25 494 ALA A CA 1
ATOM 3915 C C . ALA A 1 494 ? -6.879 13.264 45.848 1.00 86.25 494 ALA A C 1
ATOM 3917 O O . ALA A 1 494 ? -7.571 12.795 46.752 1.00 86.25 494 ALA A O 1
ATOM 3918 N N . SER A 1 495 ? -7.188 14.432 45.274 1.00 87.06 495 SER A N 1
ATOM 3919 C CA . SER A 1 495 ? -8.380 15.201 45.656 1.00 87.06 495 SER A CA 1
ATOM 3920 C C . SER A 1 495 ? -9.659 14.595 45.070 1.00 87.06 495 SER A C 1
ATOM 3922 O O . SER A 1 495 ? -9.628 13.991 43.998 1.00 87.06 495 SER A O 1
ATOM 3924 N N . ALA A 1 496 ? -10.804 14.824 45.724 1.00 85.69 496 ALA A N 1
ATOM 3925 C CA . ALA A 1 496 ? -12.103 14.313 45.270 1.00 85.69 496 ALA A CA 1
ATOM 3926 C C . ALA A 1 496 ? -12.450 14.734 43.827 1.00 85.69 496 ALA A C 1
ATOM 3928 O O . ALA A 1 496 ? -12.959 13.926 43.062 1.00 85.69 496 ALA A O 1
ATOM 3929 N N . GLY A 1 497 ? -12.112 15.966 43.429 1.00 86.50 497 GLY A N 1
ATOM 3930 C CA . GLY A 1 497 ? -12.306 16.429 42.048 1.00 86.50 497 GLY A CA 1
ATOM 3931 C C . GLY A 1 497 ? -11.341 15.794 41.038 1.00 86.50 497 GLY A C 1
ATOM 3932 O O . GLY A 1 497 ? -11.636 15.752 39.851 1.00 86.50 497 GLY A O 1
ATOM 3933 N N . THR A 1 498 ? -10.190 15.277 41.482 1.00 85.06 498 THR A N 1
ATOM 3934 C CA . THR A 1 498 ? -9.262 14.544 40.603 1.00 85.06 498 THR A CA 1
ATOM 3935 C C . THR A 1 498 ? -9.765 13.129 40.322 1.00 85.06 498 THR A C 1
ATOM 3937 O O . THR A 1 498 ? -9.597 12.627 39.215 1.00 85.06 498 THR A O 1
ATOM 3940 N N . THR A 1 499 ? -10.397 12.497 41.314 1.00 89.69 499 THR A N 1
ATOM 3941 C CA . THR A 1 499 ? -10.861 11.104 41.241 1.00 89.69 499 THR A CA 1
ATOM 3942 C C . THR A 1 499 ? -12.316 10.963 40.796 1.00 89.69 499 THR A C 1
ATOM 3944 O O . THR A 1 499 ? -12.798 9.843 40.618 1.00 89.69 499 THR A O 1
ATOM 3947 N N . GLU A 1 500 ? -13.031 12.069 40.582 1.00 89.69 500 GLU A N 1
ATOM 3948 C CA . GLU A 1 500 ? -14.419 12.064 40.124 1.00 89.69 500 GLU A CA 1
ATOM 3949 C C . GLU A 1 500 ? -14.554 11.307 38.787 1.00 89.69 500 GLU A C 1
ATOM 3951 O O . GLU A 1 500 ? -13.854 11.581 37.809 1.00 89.69 500 GLU A O 1
ATOM 3956 N N . GLY A 1 501 ? -15.407 10.275 38.772 1.00 87.12 501 GLY A N 1
ATOM 3957 C CA . GLY A 1 501 ? -15.573 9.359 37.632 1.00 87.12 501 GLY A CA 1
ATOM 3958 C C . GLY A 1 501 ? -14.410 8.379 37.383 1.00 87.12 501 GLY A C 1
ATOM 3959 O O . GLY A 1 501 ? -14.479 7.587 36.442 1.00 87.12 501 GLY A O 1
ATOM 3960 N N . ARG A 1 502 ? -13.358 8.412 38.215 1.00 92.25 502 ARG A N 1
ATOM 3961 C CA . ARG A 1 502 ? -12.091 7.658 38.071 1.00 92.25 502 ARG A CA 1
ATOM 3962 C C . ARG A 1 502 ? -11.632 6.976 39.364 1.00 92.25 502 ARG A C 1
ATOM 3964 O O . ARG A 1 502 ? -10.488 6.554 39.469 1.00 92.25 502 ARG A O 1
ATOM 3971 N N . ALA A 1 503 ? -12.495 6.903 40.375 1.00 89.81 503 ALA A N 1
ATOM 3972 C CA . ALA A 1 503 ? -12.136 6.384 41.694 1.00 89.81 503 ALA A CA 1
ATOM 3973 C C . ALA A 1 503 ? -11.961 4.856 41.727 1.00 89.81 503 ALA A C 1
ATOM 3975 O O . ALA A 1 503 ? -11.334 4.333 42.644 1.00 89.81 503 ALA A O 1
ATOM 3976 N N . THR A 1 504 ? -12.541 4.137 40.761 1.00 92.00 504 THR A N 1
ATOM 3977 C CA . THR A 1 504 ? -12.416 2.676 40.675 1.00 92.00 504 THR A CA 1
ATOM 3978 C C . THR A 1 504 ? -11.007 2.309 40.202 1.00 92.00 504 THR A C 1
ATOM 3980 O O . THR A 1 504 ? -10.581 2.855 39.183 1.00 92.00 504 THR A O 1
ATOM 3983 N N . PRO A 1 505 ? -10.285 1.419 40.910 1.00 95.12 505 PRO A N 1
ATOM 3984 C CA . PRO A 1 505 ? -8.993 0.920 40.451 1.00 95.12 505 PRO A CA 1
ATOM 3985 C C . PRO A 1 505 ? -9.088 0.283 39.062 1.00 95.12 505 PRO A C 1
ATOM 3987 O O . PRO A 1 505 ? -10.088 -0.357 38.738 1.00 95.12 505 PRO A O 1
ATOM 3990 N N . ILE A 1 506 ? -8.039 0.459 38.263 1.00 96.25 506 ILE A N 1
ATOM 3991 C CA . ILE A 1 506 ? -7.909 -0.139 36.933 1.00 96.25 506 ILE A CA 1
ATOM 3992 C C . ILE A 1 506 ? -7.008 -1.361 37.078 1.00 96.25 506 ILE A C 1
ATOM 3994 O O . ILE A 1 506 ? -5.882 -1.229 37.545 1.00 96.25 506 ILE A O 1
ATOM 3998 N N . GLU A 1 507 ? -7.493 -2.539 36.708 1.00 96.19 507 GLU A N 1
ATOM 3999 C CA . GLU A 1 507 ? -6.721 -3.781 36.779 1.00 96.19 507 GLU A CA 1
ATOM 4000 C C . GLU A 1 507 ? -6.324 -4.207 35.369 1.00 96.19 507 GLU A C 1
ATOM 4002 O O . GLU A 1 507 ? -7.163 -4.692 34.614 1.00 96.19 507 GLU A O 1
ATOM 4007 N N . LEU A 1 508 ? -5.059 -3.974 35.013 1.00 96.19 508 LEU A N 1
ATOM 4008 C CA . LEU A 1 508 ? -4.504 -4.379 33.726 1.00 96.19 508 LEU A CA 1
ATOM 4009 C C . LEU A 1 508 ? -4.024 -5.828 33.793 1.00 96.19 508 LEU A C 1
ATOM 4011 O O . LEU A 1 508 ? -3.239 -6.184 34.677 1.00 96.19 508 LEU A O 1
ATOM 4015 N N . ALA A 1 509 ? -4.473 -6.644 32.842 1.00 93.62 509 ALA A N 1
ATOM 4016 C CA . ALA A 1 509 ? -4.021 -8.024 32.690 1.00 93.62 509 ALA A CA 1
ATOM 4017 C C . ALA A 1 509 ? -2.598 -8.093 32.108 1.00 93.62 509 ALA A C 1
ATOM 4019 O O . ALA A 1 509 ? -1.817 -8.977 32.467 1.00 93.62 509 ALA A O 1
ATOM 4020 N N . GLY A 1 510 ? -2.264 -7.159 31.215 1.00 92.56 510 GLY A N 1
ATOM 4021 C CA . GLY A 1 510 ? -0.957 -7.033 30.585 1.00 92.56 510 GLY A CA 1
ATOM 4022 C C . GLY A 1 510 ? 0.017 -6.125 31.338 1.00 92.56 510 GLY A C 1
ATOM 4023 O O . GLY A 1 510 ? -0.317 -5.440 32.308 1.00 92.56 510 GLY A O 1
ATOM 4024 N N . SER A 1 511 ? 1.256 -6.117 30.848 1.00 93.81 511 SER A N 1
ATOM 4025 C CA . SER A 1 511 ? 2.314 -5.198 31.263 1.00 93.81 511 SER A CA 1
ATOM 4026 C C . SER A 1 511 ? 2.934 -4.570 30.019 1.00 93.81 511 SER A C 1
ATOM 4028 O O . SER A 1 511 ? 3.367 -5.287 29.117 1.00 93.81 511 SER A O 1
ATOM 4030 N N . TYR A 1 512 ? 2.960 -3.241 29.961 1.00 94.56 512 TYR A N 1
ATOM 4031 C CA . TYR A 1 512 ? 3.253 -2.479 28.751 1.00 94.56 512 TYR A CA 1
ATOM 4032 C C . TYR A 1 512 ? 4.438 -1.546 28.981 1.00 94.56 512 TYR A C 1
ATOM 4034 O O . TYR A 1 512 ? 4.352 -0.612 29.781 1.00 94.56 512 TYR A O 1
ATOM 4042 N N . LEU A 1 513 ? 5.541 -1.795 28.269 1.00 92.44 513 LEU A N 1
ATOM 4043 C CA . LEU A 1 513 ? 6.674 -0.873 28.194 1.00 92.44 513 LEU A CA 1
ATOM 4044 C C . LEU A 1 513 ? 6.308 0.300 27.283 1.00 92.44 513 LEU A C 1
ATOM 4046 O O . LEU A 1 513 ? 5.948 0.103 26.123 1.00 92.44 513 LEU A O 1
ATOM 4050 N N . LEU A 1 514 ? 6.432 1.515 27.802 1.00 93.50 514 LEU A N 1
ATOM 4051 C CA . LEU A 1 514 ? 6.051 2.735 27.109 1.00 93.50 514 LEU A CA 1
ATOM 4052 C C . LEU A 1 514 ? 7.238 3.306 26.335 1.00 93.50 514 LEU A C 1
ATOM 4054 O O . LEU A 1 514 ? 8.302 3.548 26.904 1.00 93.50 514 LEU A O 1
ATOM 4058 N N . ARG A 1 515 ? 7.037 3.524 25.034 1.00 90.50 515 ARG A N 1
ATOM 4059 C CA . ARG A 1 515 ? 8.025 4.106 24.119 1.00 90.50 515 ARG A CA 1
ATOM 4060 C C . ARG A 1 515 ? 7.360 5.191 23.290 1.00 90.50 515 ARG A C 1
ATOM 4062 O O . ARG A 1 515 ? 6.485 4.890 22.476 1.00 90.50 515 ARG A O 1
ATOM 4069 N N . TRP A 1 516 ? 7.751 6.438 23.509 1.00 96.50 516 TRP A N 1
ATOM 4070 C CA . TRP A 1 516 ? 7.256 7.567 22.738 1.00 96.50 516 TRP A CA 1
ATOM 4071 C C . TRP A 1 516 ? 8.030 7.717 21.444 1.00 96.50 516 TRP A C 1
ATOM 4073 O O . TRP A 1 516 ? 9.252 7.583 21.393 1.00 96.50 516 TRP A O 1
ATOM 4083 N N . GLN A 1 517 ? 7.299 8.064 20.397 1.00 95.00 517 GLN A N 1
ATOM 4084 C CA . GLN A 1 517 ? 7.833 8.287 19.068 1.00 95.00 517 GLN A CA 1
ATOM 4085 C C . GLN A 1 517 ? 7.594 9.743 18.660 1.00 95.00 517 GLN A C 1
ATOM 4087 O O . GLN A 1 517 ? 6.576 10.332 19.047 1.00 95.00 517 GLN A O 1
ATOM 4092 N N . PRO A 1 518 ? 8.525 10.364 17.917 1.00 93.75 518 PRO A N 1
ATOM 4093 C CA . PRO A 1 518 ? 8.273 11.669 17.327 1.00 93.75 518 PRO A CA 1
ATOM 4094 C C . PRO A 1 518 ? 7.101 11.565 16.346 1.00 93.75 518 PRO A C 1
ATOM 4096 O O . PRO A 1 518 ? 7.030 10.622 15.563 1.00 93.75 518 PRO A O 1
ATOM 4099 N N . PHE A 1 519 ? 6.184 12.529 16.402 1.00 96.56 519 PHE A N 1
ATOM 4100 C CA . PHE A 1 519 ? 5.134 12.685 15.400 1.00 96.56 519 PHE A CA 1
ATOM 4101 C C . PHE A 1 519 ? 5.536 13.794 14.433 1.00 96.56 519 PHE A C 1
ATOM 4103 O O . PHE A 1 519 ? 5.866 13.533 13.286 1.00 96.56 519 PHE A O 1
ATOM 4110 N N . SER A 1 520 ? 5.606 15.033 14.914 1.00 96.38 520 SER A N 1
ATOM 4111 C CA . SER A 1 520 ? 5.940 16.187 14.087 1.00 96.38 520 SER A CA 1
ATOM 4112 C C . SER A 1 520 ? 6.711 17.236 14.882 1.00 96.38 520 SER A C 1
ATOM 4114 O O . SER A 1 520 ? 6.622 17.315 16.109 1.00 96.38 520 SER A O 1
ATOM 4116 N N . GLN A 1 521 ? 7.475 18.057 14.165 1.00 95.25 521 GLN A N 1
ATOM 4117 C CA . GLN A 1 521 ? 8.132 19.239 14.707 1.00 95.25 521 GLN A CA 1
ATOM 4118 C C . GLN A 1 521 ? 7.756 20.430 13.833 1.00 95.25 521 GLN A C 1
ATOM 4120 O O . GLN A 1 521 ? 8.206 20.533 12.693 1.00 95.25 521 GLN A O 1
ATOM 4125 N N . LEU A 1 522 ? 6.933 21.331 14.364 1.00 91.50 522 LEU A N 1
ATOM 4126 C CA . LEU A 1 522 ? 6.580 22.555 13.647 1.00 91.50 522 LEU A CA 1
ATOM 4127 C C . LEU A 1 522 ? 7.727 23.565 13.764 1.00 91.50 522 LEU A C 1
ATOM 4129 O O . LEU A 1 522 ? 8.319 23.711 14.841 1.00 91.50 522 LEU A O 1
ATOM 4133 N N . ASP A 1 523 ? 8.028 24.274 12.674 1.00 87.25 523 ASP A N 1
ATOM 4134 C CA . ASP A 1 523 ? 9.076 25.304 12.626 1.00 87.25 523 ASP A CA 1
ATOM 4135 C C . ASP A 1 523 ? 8.602 26.604 13.296 1.00 87.25 523 ASP A C 1
ATOM 4137 O O . ASP A 1 523 ? 8.338 27.629 12.667 1.00 87.25 523 ASP A O 1
ATOM 4141 N N . MET A 1 524 ? 8.386 26.525 14.609 1.00 82.62 524 MET A N 1
ATOM 4142 C CA . MET A 1 524 ? 7.918 27.635 15.424 1.00 82.62 524 MET A CA 1
ATOM 4143 C C . MET A 1 524 ? 8.255 27.471 16.906 1.00 82.62 524 MET A C 1
ATOM 4145 O O . MET A 1 524 ? 8.482 26.368 17.408 1.00 82.62 524 MET A O 1
ATOM 4149 N N . ALA A 1 525 ? 8.246 28.591 17.630 1.00 78.88 525 ALA A N 1
ATOM 4150 C CA . ALA A 1 525 ? 8.437 28.611 19.075 1.00 78.88 525 ALA A CA 1
ATOM 4151 C C . ALA A 1 525 ? 7.192 28.110 19.832 1.00 78.88 525 ALA A C 1
ATOM 4153 O O . ALA A 1 525 ? 6.060 28.299 19.390 1.00 78.88 525 ALA A O 1
ATOM 4154 N N . GLY A 1 526 ? 7.406 27.549 21.025 1.00 84.75 526 GLY A N 1
ATOM 4155 C CA . GLY A 1 526 ? 6.343 27.066 21.912 1.00 84.75 526 GLY A CA 1
ATOM 4156 C C . GLY A 1 526 ? 6.281 25.541 21.977 1.00 84.75 526 GLY A C 1
ATOM 4157 O O . GLY A 1 526 ? 7.285 24.867 21.772 1.00 84.75 526 GLY A O 1
ATOM 4158 N N . TYR A 1 527 ? 5.103 25.000 22.294 1.00 90.75 527 TYR A N 1
ATOM 4159 C CA . TYR A 1 527 ? 4.847 23.556 22.349 1.00 90.75 527 TYR A CA 1
ATOM 4160 C C . TYR A 1 527 ? 4.642 22.991 20.932 1.00 90.75 527 TYR A C 1
ATOM 4162 O O . TYR A 1 527 ? 3.540 22.572 20.584 1.00 90.75 527 TYR A O 1
ATOM 4170 N N . SER A 1 528 ? 5.682 23.077 20.098 1.00 92.44 528 SER A N 1
ATOM 4171 C CA . SER A 1 528 ? 5.668 22.736 18.667 1.00 92.44 528 SER A CA 1
ATOM 4172 C C . SER A 1 528 ? 6.144 21.316 18.345 1.00 92.44 528 SER A C 1
ATOM 4174 O O . SER A 1 528 ? 5.985 20.875 17.208 1.00 92.44 528 SER A O 1
ATOM 4176 N N . GLU A 1 529 ? 6.712 20.610 19.325 1.00 96.94 529 GLU A N 1
ATOM 4177 C CA . GLU A 1 529 ? 7.044 19.187 19.228 1.00 96.94 529 GLU A CA 1
ATOM 4178 C C . GLU A 1 529 ? 5.811 18.356 19.590 1.00 96.94 529 GLU A C 1
ATOM 4180 O O . GLU A 1 529 ? 5.288 18.468 20.701 1.00 96.94 529 GLU A O 1
ATOM 4185 N N . PHE A 1 530 ? 5.374 17.500 18.672 1.00 98.06 530 PHE A N 1
ATOM 4186 C CA . PHE A 1 530 ? 4.361 16.487 18.929 1.00 98.06 530 PHE A CA 1
ATOM 4187 C C . PHE A 1 530 ? 5.014 15.114 18.991 1.00 98.06 530 PHE A C 1
ATOM 4189 O O . PHE A 1 530 ? 5.836 14.753 18.147 1.00 98.06 530 PHE A O 1
ATOM 4196 N N . ARG A 1 531 ? 4.598 14.319 19.973 1.00 98.31 531 ARG A N 1
ATOM 4197 C CA . ARG A 1 531 ? 4.968 12.910 20.102 1.00 98.31 531 ARG A CA 1
ATOM 4198 C C . ARG A 1 531 ? 3.730 12.058 20.263 1.00 98.31 531 ARG A C 1
ATOM 4200 O O . ARG A 1 531 ? 2.712 12.528 20.780 1.00 98.31 531 ARG A O 1
ATOM 4207 N N . PHE A 1 532 ? 3.840 10.799 19.869 1.00 98.50 532 PHE A N 1
ATOM 4208 C CA . PHE A 1 532 ? 2.801 9.818 20.112 1.00 98.50 532 PHE A CA 1
ATOM 4209 C C . PHE A 1 532 ? 3.315 8.616 20.899 1.00 98.50 532 PHE A C 1
ATOM 4211 O O . PHE A 1 532 ? 4.483 8.240 20.818 1.00 98.50 532 PHE A O 1
ATOM 4218 N N . LEU A 1 533 ? 2.416 8.021 21.671 1.00 98.06 533 LEU A N 1
ATOM 4219 C CA . LEU A 1 533 ? 2.594 6.751 22.354 1.00 98.06 533 LEU A CA 1
ATOM 4220 C C . LEU A 1 533 ? 1.594 5.766 21.756 1.00 98.06 533 LEU A C 1
ATOM 4222 O O . LEU A 1 533 ? 0.392 6.026 21.794 1.00 98.06 533 LEU A O 1
ATOM 4226 N N . ALA A 1 534 ? 2.093 4.659 21.210 1.00 96.19 534 ALA A N 1
ATOM 4227 C CA . ALA A 1 534 ? 1.289 3.579 20.651 1.00 96.19 534 ALA A CA 1
ATOM 4228 C C . ALA A 1 534 ? 1.465 2.320 21.503 1.00 96.19 534 ALA A C 1
ATOM 4230 O O . ALA A 1 534 ? 2.553 1.745 21.559 1.00 96.19 534 ALA A O 1
ATOM 4231 N N . ILE A 1 535 ? 0.401 1.902 22.185 1.00 96.31 535 ILE A N 1
ATOM 4232 C CA . ILE A 1 535 ? 0.403 0.722 23.051 1.00 96.31 535 ILE A CA 1
ATOM 4233 C C . ILE A 1 535 ? -0.406 -0.365 22.370 1.00 96.31 535 ILE A C 1
ATOM 4235 O O . ILE A 1 535 ? -1.604 -0.201 22.153 1.00 96.31 535 ILE A O 1
ATOM 4239 N N . ARG A 1 536 ? 0.250 -1.481 22.064 1.00 93.25 536 ARG A N 1
ATOM 4240 C CA . ARG A 1 536 ? -0.401 -2.654 21.492 1.00 93.25 536 ARG A CA 1
ATOM 4241 C C . ARG A 1 536 ? -0.927 -3.568 22.592 1.00 93.25 536 ARG A C 1
ATOM 4243 O O . ARG A 1 536 ? -0.169 -3.968 23.474 1.00 93.25 536 ARG A O 1
ATOM 4250 N N . VAL A 1 537 ? -2.192 -3.952 22.486 1.00 92.31 537 VAL A N 1
ATOM 4251 C CA . VAL A 1 537 ? -2.838 -4.965 23.323 1.00 92.31 537 VAL A CA 1
ATOM 4252 C C . VAL A 1 537 ? -3.060 -6.217 22.464 1.00 92.31 537 VAL A C 1
ATOM 4254 O O . VAL A 1 537 ? -3.854 -6.179 21.518 1.00 92.31 537 VAL A O 1
ATOM 4257 N N . PRO A 1 538 ? -2.332 -7.319 22.721 1.00 82.12 538 PRO A N 1
ATOM 4258 C CA . PRO A 1 538 ? -2.461 -8.538 21.929 1.00 82.12 538 PRO A CA 1
ATOM 4259 C C . PRO A 1 538 ? -3.800 -9.243 22.196 1.00 82.12 538 PRO A C 1
ATOM 4261 O O . PRO A 1 538 ? -4.505 -8.930 23.157 1.00 82.12 538 PRO A O 1
ATOM 4264 N N . ALA A 1 539 ? -4.132 -10.216 21.346 1.00 80.88 539 ALA A N 1
ATOM 4265 C CA . ALA A 1 539 ? -5.227 -11.141 21.626 1.00 80.88 539 ALA A CA 1
ATOM 4266 C C . ALA A 1 539 ? -4.913 -11.964 22.886 1.00 80.88 539 ALA A C 1
ATOM 4268 O O . ALA A 1 539 ? -3.746 -12.287 23.131 1.00 80.88 539 ALA A O 1
ATOM 4269 N N . GLN A 1 540 ? -5.946 -12.260 23.680 1.00 67.19 540 GLN A N 1
ATOM 4270 C CA . GLN A 1 540 ? -5.834 -13.038 24.920 1.00 67.19 540 GLN A CA 1
ATOM 4271 C C . GLN A 1 540 ? -6.115 -14.523 24.721 1.00 67.19 540 GLN A C 1
ATOM 4273 O O . GLN A 1 540 ? -6.967 -14.859 23.866 1.00 67.19 540 GLN A O 1
#

pLDDT: mean 83.44, std 15.03, range [26.41, 98.56]

Radius of gyration: 30.69 Å; chains: 1; bounding box: 74×62×89 Å

Secondary structure (DSSP, 8-state):
----HHHHHHHHHHH-SS-B-HHHHHHHHHHTT-HHHH---SS-HHHHHHHHHHHHHHH-TT-SEEEE-SSS-EEEEGGGGGGS-HHHHHHHHH-----------S-GGGGHHHHHHHHHH-HHHHTTS--EEEE--GGG-S-TT-GGGS--SEEEEEE--TT--HHHHHHHHTTT-TTEEEEEEEEEEE--TTTHHHHHHHHHHHHTTSSEEEEEEEE--TT-HHHHHHHHHHHHHH--EEEE--SS-GGG-EEEE-----SS--HHHHHHHHHH-HHHHHHHHHHHHHHHHT---GGGSPPPPS-HHHHHHHS--SS--SSS-TT---HHHHHHHHHHH-S--SSHHHHHHHHHHHHHHHSTT-EEEEEEEEEETTEEEEEEEEEEETTEEEEEEEEEE---EEEEETTEEEEEPP---HHHHHHHHHHHHHHHHHHHHHSTT-EEEEEEEES-TTTTSPPSSSS----TTGGG---TT-EEEEEE---TT--HHHHTTT-SPEEEEEEEE--EEEEEE-SSSSS-EEEEEEEEE---

Foldseek 3Di:
DQCALLNQLVVLQVPDLAFAFLVRSVVSCVVVVVNVSNVDPDPCVSVVSNVVVVCCQVPPPPRQWDWAADPPITIHGPVCPVSDDPVRSVCRNPDDDPPVPPPQPFDQVLCVLLVQQCCQPACVNVVPFGKFKAAFDQVQFDDDDPRQQQAFGMKIKTFQPPPDDPVVLVVCVVDLNPRMFMEGEHEDAEDDPVCPVVQLVSQLRHTVQGQATEYEYAYYPPVPPVSLVVQQVSCVVRQYWYWYQDLVDRNPTDTSGGGHGDSHGPVVSLVSNCNTTVLSVLVVVQVVCCSVVVDHDSVNGDDHDPDVNVSSVQRPDPDDDPDDDPPDDPLVVLLQVLCVVPVDAQDQLRVLVSSLVSSCVVDPQKDKDAQDWDDFPNDIDTARIWIQHPQGIEGEAEAEAEDFDWDDDPPDIHGDHHDPLVLLVLLVLLVVLLVQLSQLVVTPQYKYKYKYKYLDCQQADDPPDPPQPLQQNSQSRQHAQDKHAAWGAGGPPDDPVSCVVPHDIRHHPDIWGWHKDWNDADPDDDSRTMIMTMTIGGRD

Sequence (540 aa):
MAYSFIDLAEEVLENVKKPLTYLEIWEAGEESGLADKVGSKGNTPWLSVGSQLYVDVRDNPDSVFIKIGRWPARFFLKARESELSSDVVLALENAAPTSEEESTPYCELDLHPLLAYFVYANPSFNHGRAIYTKTIHHEISQQSGYSEWSHPDMVGFQLSLDDWSEDVFELNKLTDNNALRLYSFELKKSLDQSNYRKAFFQAVSNSSWAHEGYLVAADIPQYDDLLMSELQRLTSAFGIGILQLDLDDIDASSILFPARARDGLDWETINKLCYQNADFKGFLQSVNTAFVEKCIDQSGYDEVLEDPQDYIAQLPKSGHSHGWDSNMIDVPGIMVELAQSRPIFHSEADFQHALAWSIREAVPGCNVRLEKPFTVNGNRIYADIWVSGPDGQELIEVKYKTRQLTANLGDEDYLLKEQSAQNQGRCDVCKDIWRVEQFCSSVVGGRGWVLLLTNDSAYWSPPASATPVDAADAAFRLHEENTIGGVLSWGSNASAGTTEGRATPIELAGSYLLRWQPFSQLDMAGYSEFRFLAIRVPAQ

=== Feature glossary ===
The record interleaves many kinds of information about one protein. Here is each kind framed as the question it answers.

Q: Are the domains correctly placed relative to each other?
A: Predicted aligned error is AlphaFold's pairwise confidence. Unlike pLDDT (per-residue), PAE is per-residue-pair and captures whether two parts of the structure are correctly placed relative to each other. Units are ångströms of expected positional error.

Q: Which residues are in helices, strands, or loops?
A: Eight-state secondary structure (DSSP): H is the canonical α-helix, G the tighter 3₁₀-helix, I the wider π-helix; E/B are β-structure, T and S are turns and bends, and '-' is everything else. DSSP derives these from the pattern of main-chain N–H···O=C hydrogen bonds, not from the sequence.

Q: What if only a Cα trace is available?
A: P-SEA three-state annotation labels each residue as helix, strand, or coil based purely on the geometry of the Cα trace. It serves as a fallback when the full backbone (and thus DSSP) is unavailable.

Q: What are the backbone torsion angles?
A: φ (phi) and ψ (psi) are the two rotatable backbone dihedrals per residue: φ is the C(i-1)–N–Cα–C torsion, ψ is the N–Cα–C–N(i+1) torsion, both in degrees on (−180°, 180°]. α-helical residues cluster near (−60°, −45°); β-strand residues near (−120°, +130°). A Ramachandran plot is simply a scatter of (φ, ψ) for every residue.

Q: What known structures does this most resemble?
A: Structural nearest neighbors (via Foldseek easy-search vs the PDB). Reported per hit: target PDB id, E-value, and alignment TM-score. A TM-score above ~0.5 is the conventional threshold for 'same fold'.

Q: What family and function is it annotated with?
A: Database cross-references. InterPro integrates a dozen domain/family signature databases into unified entries with residue-range hits. GO terms attach function/process/location labels with evidence codes. CATH codes position the fold in a four-level structural taxonomy. Organism is the NCBI-taxonomy species name.

Q: Which residues are buried vs exposed?
A: Solvent accessibility: the surface area of each residue that a 1.4 Å water probe can touch, in Å². When only backbone atoms are present the absolute values are lower than full-atom SASA (side chains contribute most of the area) and are flagged as backbone-only.

Q: What do the diagnostic plots show?
A: Three diagnostic plots accompany the record. The Cα contact map visualizes the tertiary structure as a 2D adjacency matrix (8 Å cutoff, sequence-local contacts suppressed). The Ramachandran plot shows the distribution of backbone (φ, ψ) torsions, with points in the α and β basins reflecting secondary structure content. The PAE plot shows AlphaFold's inter-residue confidence as a color matrix.

Q: What is the amino-acid chain?
A: The amino-acid sequence is the protein's primary structure: the linear order of residues from the N-terminus to the C-terminus, written in one-letter code. Everything else here — the 3D coordinates, the secondary structure, the domain annotations — is ultimately a consequence of this string.

Q: What do the rendered images show?
A: The six renders are orthographic views along the three Cartesian axes in both directions. Representation (cartoon, sticks, or surface) and color scheme (sequence-rainbow or by-chain) vary across proteins so the training set covers all the common visualization conventions.

Q: Where is each backbone atom in 3D?
A: The mmCIF table is the protein's shape written out atom by atom. For each backbone N, Cα, C, and carbonyl O, it records an (x, y, z) coordinate triple in Å plus the residue type, chain letter, and residue number.

Q: How mobile is each atom in the crystal?
A: For experimental (PDB) structures, the B-factor (temperature factor) quantifies the positional spread of each atom in the crystal — a combination of thermal vibration and static disorder — in units of Å². High B-factors mark flexible loops or poorly resolved regions; low B-factors mark the rigid, well-ordered core.

Q: How big and how compact is the whole molecule?
A: Three whole-structure scalars: the radius of gyration (RMS distance of Cα from centroid, in Å), the count of Cα–Cα contacts (pairs closer than 8 Å and separated by more than four residues in sequence — i.e. tertiary, not local, contacts), and the bounding-box dimensions. Together they distinguish compact globular folds from extended fibres or disordered chains.

Q: What does the local fold look like, residue by residue?
A: A 3Di character summarizes, for each residue, the relative orientation of the Cα frame of its nearest spatial neighbor. Because it encodes fold topology rather than chemistry, 3Di alignments detect remote structural similarity that sequence alignment misses.

Q: How confident is the AlphaFold model at each residue?
A: For AlphaFold models, the B-factor field carries pLDDT — the model's own estimate of local accuracy on a 0–100 scale. Regions with pLDDT<50 should be treated as essentially unmodeled; they often correspond to intrinsically disordered segments.